Protein AF-A0A822X972-F1 (afdb_monomer_lite)

Sequence (407 aa):
MVTRQKNTQTDGKYDLLGDPLVDADGEDYEYNLYQTAMRNYKESPSAGFELLRFGRVINTEHKTLVPAEAPLWMTVSYPGGKGVVNLADPGIKKFSDADFPHWTGWQLVDDDSDSDSQCNSAAIKKLQEDGEFDNQCGKLICHFPFEWEKSTIDTRFSWLKTGSEEHDPMTEADYAKFKAHAEALCFDSGAFSSGRLWHFEPKAFTEHFRNCGWLSFCQMKQIVPSHALRQSGRDRFAWGAINTNLGTSGSILSSQISNLNPSMRKYCINTPFRISCFLDNAIQETGWLSTLHEGNGSNLWYALWYEHGFVQLTNPENYPNYFKYIGKVVQDPLKQNLVDAYTLIAAQPPANRSNATLQDRHFPMLPTEFIELRNEVSDSQGTLAADSAGFYWGKIRWLNMLMRSMF

Secondary structure (DSSP, 8-state):
---EEE-SSSTT-EEE-SSPP--TTGGGHHHHHHHHHHHH-TT-HHHHHHHHHHSS-S-TTT---SSTT---EEEEEETTEEEEEETT-TTS----TTS--GGGT-EEE-----SS-----HHHHHHHHTT-HHHHGGGEEEEEE-TT-GGGHHHHHGGGGT--SSSPPPPHHHHHHHHHHHHHH----TTS--SEEEEE-HHHHHHHHHTT-PPPHHHHHHHS-SEEEEEEETTEEEEEEPP--TTSTT-HHHHHHHHHHHHHHHTT--SHHHHHHHHHHHHHHTTTTT-SB-TTGGGSTTTTS--BTTTTB-HHHHHHHHHHHTT----HHHHHHHHHHHHHHHTS-GGG--STTTSGGG-TTS-HHHHHHHHHTT-TT-SHHHHHHHHHHHHHTTHHHHHHH--

Radius of gyration: 28.89 Å; chains: 1; bounding box: 74×44×82 Å

Structure (mmCIF, N/CA/C/O backbone):
data_AF-A0A822X972-F1
#
_entry.id   AF-A0A822X972-F1
#
loop_
_atom_site.group_PDB
_atom_site.id
_atom_site.type_symbol
_atom_site.label_atom_id
_atom_site.label_alt_id
_atom_site.label_comp_id
_atom_site.label_asym_id
_atom_site.label_entity_id
_atom_site.label_seq_id
_atom_site.pdbx_PDB_ins_code
_atom_site.Cartn_x
_atom_site.Cartn_y
_atom_site.Cartn_z
_atom_site.occupancy
_atom_site.B_iso_or_equiv
_atom_site.auth_seq_id
_atom_site.auth_comp_id
_atom_site.auth_asym_id
_atom_site.auth_atom_id
_atom_site.pdbx_PDB_model_num
ATOM 1 N N . MET A 1 1 ? 14.808 5.721 11.877 1.00 83.69 1 MET A N 1
ATOM 2 C CA . MET A 1 1 ? 14.156 4.609 12.614 1.00 83.69 1 MET A CA 1
ATOM 3 C C . MET A 1 1 ? 14.027 4.952 14.098 1.00 83.69 1 MET A C 1
ATOM 5 O O . MET A 1 1 ? 14.942 5.551 14.642 1.00 83.69 1 MET A O 1
ATOM 9 N N . VAL A 1 2 ? 12.937 4.579 14.774 1.00 89.62 2 VAL A N 1
ATOM 10 C CA . VAL A 1 2 ? 12.795 4.724 16.241 1.00 89.62 2 VAL A CA 1
ATOM 11 C C . VAL A 1 2 ? 12.671 3.355 16.898 1.00 89.62 2 VAL A C 1
ATOM 13 O O . VAL A 1 2 ? 12.149 2.431 16.280 1.00 89.62 2 VAL A O 1
ATOM 16 N N . THR A 1 3 ? 13.129 3.224 18.144 1.00 91.12 3 THR A N 1
ATOM 17 C CA . THR A 1 3 ? 12.942 1.998 18.938 1.00 91.12 3 THR A CA 1
ATOM 18 C C . THR A 1 3 ? 12.050 2.298 20.135 1.00 91.12 3 THR A C 1
ATOM 20 O O . THR A 1 3 ? 12.117 3.393 20.692 1.00 91.12 3 THR A O 1
ATOM 23 N N . ARG A 1 4 ? 11.203 1.339 20.520 1.00 91.94 4 ARG A N 1
ATOM 24 C CA . ARG A 1 4 ? 10.349 1.435 21.706 1.00 91.94 4 ARG A CA 1
ATOM 25 C C . ARG A 1 4 ? 10.541 0.231 22.615 1.00 91.94 4 ARG A C 1
ATOM 27 O O . ARG A 1 4 ? 10.788 -0.869 22.125 1.00 91.94 4 ARG A O 1
ATOM 34 N N . GLN A 1 5 ? 10.367 0.428 23.915 1.00 91.12 5 GLN A N 1
ATOM 35 C CA . GLN A 1 5 ? 10.350 -0.647 24.906 1.00 91.12 5 GLN A CA 1
ATOM 36 C C . GLN A 1 5 ? 9.085 -0.575 25.748 1.00 91.12 5 GLN A C 1
ATOM 38 O O . GLN A 1 5 ? 8.601 0.510 26.059 1.00 91.12 5 GLN A O 1
ATOM 43 N N . LYS A 1 6 ? 8.568 -1.746 26.133 1.00 91.31 6 LYS A N 1
ATOM 44 C CA . LYS A 1 6 ? 7.478 -1.849 27.101 1.00 91.31 6 LYS A CA 1
ATOM 45 C C . LYS A 1 6 ? 7.879 -1.166 28.416 1.00 91.31 6 LYS A C 1
ATOM 47 O O . LYS A 1 6 ? 8.924 -1.485 28.984 1.00 91.31 6 LYS A O 1
ATOM 52 N N . ASN A 1 7 ? 7.043 -0.251 28.887 1.00 89.25 7 ASN A N 1
ATOM 53 C CA . ASN A 1 7 ? 7.216 0.422 30.165 1.00 89.25 7 ASN A CA 1
ATOM 54 C C . ASN A 1 7 ? 7.043 -0.592 31.313 1.00 89.25 7 ASN A C 1
ATOM 56 O O . ASN A 1 7 ? 6.183 -1.472 31.262 1.00 89.25 7 ASN A O 1
ATOM 60 N N . THR A 1 8 ? 7.885 -0.499 32.341 1.00 87.81 8 THR A N 1
ATOM 61 C CA . THR A 1 8 ? 7.890 -1.445 33.470 1.00 87.81 8 THR A CA 1
ATOM 62 C C . THR A 1 8 ? 6.904 -1.088 34.583 1.00 87.81 8 THR A C 1
ATOM 64 O O . THR A 1 8 ? 6.644 -1.922 35.444 1.00 87.81 8 THR A O 1
ATOM 67 N N . GLN A 1 9 ? 6.370 0.133 34.582 1.00 85.94 9 GLN A N 1
ATOM 68 C CA . GLN A 1 9 ? 5.478 0.680 35.609 1.00 85.94 9 GLN A CA 1
ATOM 69 C C . GLN A 1 9 ? 4.025 0.785 35.127 1.00 85.94 9 GLN A C 1
ATOM 71 O O . GLN A 1 9 ? 3.101 0.639 35.921 1.00 85.94 9 GLN A O 1
ATOM 76 N N . THR A 1 10 ? 3.818 1.026 33.833 1.00 79.69 10 THR A N 1
ATOM 77 C CA . THR A 1 10 ? 2.504 1.228 33.218 1.00 79.69 10 THR A CA 1
ATOM 78 C C . THR A 1 10 ? 2.290 0.186 32.130 1.00 79.69 10 THR A C 1
ATOM 80 O O . THR A 1 10 ? 2.952 0.216 31.090 1.00 79.69 10 THR A O 1
ATOM 83 N N . ASP A 1 11 ? 1.365 -0.745 32.362 1.00 78.31 11 ASP A N 1
ATOM 84 C CA . ASP A 1 11 ? 1.035 -1.763 31.366 1.00 78.31 11 ASP A CA 1
ATOM 85 C C . ASP A 1 11 ? 0.421 -1.132 30.105 1.00 78.31 11 ASP A C 1
ATOM 87 O O . ASP A 1 11 ? -0.217 -0.083 30.159 1.00 78.31 11 ASP A O 1
ATOM 91 N N . GLY A 1 12 ? 0.682 -1.731 28.944 1.00 77.19 12 GLY A N 1
ATOM 92 C CA . GLY A 1 12 ? 0.250 -1.193 27.648 1.00 77.19 12 GLY A CA 1
ATOM 93 C C . GLY A 1 12 ? 1.004 0.054 27.155 1.00 77.19 12 GLY A C 1
ATOM 94 O O . GLY A 1 12 ? 0.810 0.449 26.005 1.00 77.19 12 GLY A O 1
ATOM 95 N N . LYS A 1 13 ? 1.904 0.651 27.952 1.00 83.56 13 LYS A N 1
ATOM 96 C CA . LYS A 1 13 ? 2.723 1.804 27.540 1.00 83.56 13 LYS A CA 1
ATOM 97 C C . LYS A 1 13 ? 4.067 1.371 26.948 1.00 83.56 13 LYS A C 1
ATOM 99 O O . LYS A 1 13 ? 4.720 0.460 27.454 1.00 83.56 13 LYS A O 1
ATOM 104 N N . TYR A 1 14 ? 4.492 2.052 25.880 1.00 91.31 14 TYR A N 1
ATOM 105 C CA . TYR A 1 14 ? 5.741 1.775 25.165 1.00 91.31 14 TYR A CA 1
ATOM 106 C C . TYR A 1 14 ? 6.542 3.059 24.920 1.00 91.31 14 TYR A C 1
ATOM 108 O O . TYR A 1 14 ? 6.192 3.871 24.054 1.00 91.31 14 TYR A O 1
ATOM 116 N N . ASP A 1 15 ? 7.634 3.222 25.666 1.00 90.62 15 ASP A N 1
ATOM 117 C CA . ASP A 1 15 ? 8.465 4.429 25.661 1.00 90.62 15 ASP A CA 1
ATOM 118 C C . ASP A 1 15 ? 9.497 4.405 24.535 1.00 90.62 15 ASP A C 1
ATOM 120 O O . ASP A 1 15 ? 10.006 3.344 24.167 1.00 90.62 15 ASP A O 1
ATOM 124 N N . LEU A 1 16 ? 9.816 5.583 23.992 1.00 91.94 16 LEU A N 1
ATOM 125 C CA . LEU A 1 16 ? 10.899 5.747 23.021 1.00 91.94 16 LEU A CA 1
ATOM 126 C C . LEU A 1 16 ? 12.257 5.506 23.690 1.00 91.94 16 LEU A C 1
ATOM 128 O O . LEU A 1 16 ? 12.527 6.016 24.775 1.00 91.94 16 LEU A O 1
ATOM 132 N N . LEU A 1 17 ? 13.119 4.750 23.012 1.00 91.12 17 LEU A N 1
ATOM 133 C CA . LEU A 1 17 ? 14.476 4.462 23.461 1.00 91.12 17 LEU A CA 1
ATOM 134 C C . LEU A 1 17 ? 15.506 5.266 22.671 1.00 91.12 17 LEU A C 1
ATOM 136 O O . LEU A 1 17 ? 15.808 4.947 21.517 1.00 91.12 17 LEU A O 1
ATOM 140 N N . GLY A 1 18 ? 16.093 6.255 23.347 1.00 88.19 18 GLY A N 1
ATOM 141 C CA . GLY A 1 18 ? 17.101 7.143 22.777 1.00 88.19 18 GLY A CA 1
ATOM 142 C C . GLY A 1 18 ? 16.570 7.994 21.624 1.00 88.19 18 GLY A C 1
ATOM 143 O O . GLY A 1 18 ? 15.371 8.032 21.343 1.00 88.19 18 GLY A O 1
ATOM 144 N N . ASP A 1 19 ? 17.491 8.674 20.948 1.00 89.56 19 ASP A N 1
ATOM 145 C CA . ASP A 1 19 ? 17.160 9.479 19.777 1.00 89.56 19 ASP A CA 1
ATOM 146 C C . ASP A 1 19 ? 16.844 8.598 18.556 1.00 89.56 19 ASP A C 1
ATOM 148 O O . ASP A 1 19 ? 17.372 7.480 18.439 1.00 89.56 19 ASP A O 1
ATOM 152 N N . PRO A 1 20 ? 16.027 9.095 17.606 1.00 90.31 20 PRO A N 1
ATOM 153 C CA . PRO A 1 20 ? 15.834 8.445 16.320 1.00 90.31 20 PRO A CA 1
ATOM 154 C C . PRO A 1 20 ? 17.173 8.110 15.654 1.00 90.31 20 PRO A C 1
ATOM 156 O O . PRO A 1 20 ? 18.059 8.951 15.510 1.00 90.31 20 PRO A O 1
ATOM 159 N N . LEU A 1 21 ? 17.313 6.859 15.226 1.00 88.06 21 LEU A N 1
ATOM 160 C CA . LEU A 1 21 ? 18.473 6.390 14.486 1.00 88.06 21 LEU A CA 1
ATOM 161 C C . LEU A 1 21 ? 18.377 6.860 13.037 1.00 88.06 21 LEU A C 1
ATOM 163 O O . LEU A 1 21 ? 17.338 6.688 12.389 1.00 88.06 21 LEU A O 1
ATOM 167 N N . VAL A 1 22 ? 19.473 7.432 12.553 1.00 85.19 22 VAL A N 1
ATOM 168 C CA . VAL A 1 22 ? 19.658 7.892 11.178 1.00 85.19 22 VAL A CA 1
ATOM 169 C C . VAL A 1 22 ? 20.679 6.968 10.523 1.00 85.19 22 VAL A C 1
ATOM 171 O O . VAL A 1 22 ? 21.702 6.654 11.138 1.00 85.19 22 VAL A O 1
ATOM 174 N N . ASP A 1 23 ? 20.380 6.501 9.313 1.00 82.12 23 ASP A N 1
ATOM 175 C CA . ASP A 1 23 ? 21.304 5.677 8.536 1.00 82.12 23 ASP A CA 1
ATOM 176 C C . ASP A 1 23 ? 22.586 6.456 8.204 1.00 82.12 23 ASP A C 1
ATOM 178 O O . ASP A 1 23 ? 22.608 7.687 8.211 1.00 82.12 23 ASP A O 1
ATOM 182 N N . ALA A 1 24 ? 23.685 5.745 7.938 1.00 81.06 24 ALA A N 1
ATOM 183 C CA . ALA A 1 24 ? 24.995 6.372 7.724 1.00 81.06 24 ALA A CA 1
ATOM 184 C C . ALA A 1 24 ? 25.016 7.342 6.526 1.00 81.06 24 ALA A C 1
ATOM 186 O O . ALA A 1 24 ? 25.808 8.281 6.501 1.00 81.06 24 ALA A O 1
ATOM 187 N N . ASP A 1 25 ? 24.150 7.108 5.545 1.00 78.81 25 ASP A N 1
ATOM 188 C CA . ASP A 1 25 ? 23.918 7.944 4.371 1.00 78.81 25 ASP A CA 1
ATOM 189 C C . ASP A 1 25 ? 22.716 8.898 4.520 1.00 78.81 25 ASP A C 1
ATOM 191 O O . ASP A 1 25 ? 22.381 9.614 3.580 1.00 78.81 25 ASP A O 1
ATOM 195 N N . GLY A 1 26 ? 22.102 8.979 5.703 1.00 83.25 26 GLY A N 1
ATOM 196 C CA . GLY A 1 26 ? 21.109 9.994 6.050 1.00 83.25 26 GLY A CA 1
ATOM 197 C C . GLY A 1 26 ? 19.923 10.055 5.089 1.00 83.25 26 GLY A C 1
ATOM 198 O O . GLY A 1 26 ? 19.265 9.052 4.822 1.00 83.25 26 GLY A O 1
ATOM 199 N N . GLU A 1 27 ? 19.637 11.251 4.569 1.00 78.88 27 GLU A N 1
ATOM 200 C CA . GLU A 1 27 ? 18.537 11.483 3.619 1.00 78.88 27 GLU A CA 1
ATOM 201 C C . GLU A 1 27 ? 18.733 10.756 2.275 1.00 78.88 27 GLU A C 1
ATOM 203 O O . GLU A 1 27 ? 17.762 10.533 1.545 1.00 78.88 27 GLU A O 1
ATOM 208 N N . ASP A 1 28 ? 19.963 10.334 1.956 1.00 82.31 28 ASP A N 1
ATOM 209 C CA . ASP A 1 28 ? 20.270 9.607 0.724 1.00 82.31 28 ASP A CA 1
ATOM 210 C C . ASP A 1 28 ? 19.970 8.104 0.807 1.00 82.31 28 ASP A C 1
ATOM 212 O O . ASP A 1 28 ? 19.964 7.447 -0.238 1.00 82.31 28 ASP A O 1
ATOM 216 N N . TYR A 1 29 ? 19.679 7.556 1.995 1.00 83.56 29 TYR A N 1
ATOM 217 C CA . TYR A 1 29 ? 19.417 6.122 2.202 1.00 83.56 29 TYR A CA 1
ATOM 218 C C . TYR A 1 29 ? 18.427 5.553 1.181 1.00 83.56 29 TYR A C 1
ATOM 220 O O . TYR A 1 29 ? 18.720 4.609 0.442 1.00 83.56 29 TYR A O 1
ATOM 228 N N . GLU A 1 30 ? 17.275 6.210 1.058 1.00 82.06 30 GLU A N 1
ATOM 229 C CA . GLU A 1 30 ? 16.194 5.826 0.150 1.00 82.06 30 GLU A CA 1
ATOM 230 C C . GLU A 1 30 ? 16.631 5.815 -1.325 1.00 82.06 30 GLU A C 1
ATOM 232 O O . GLU A 1 30 ? 16.206 4.959 -2.104 1.00 82.06 30 GLU A O 1
ATOM 237 N N . TYR A 1 31 ? 17.524 6.725 -1.719 1.00 82.06 31 TYR A N 1
ATOM 238 C CA . TYR A 1 31 ? 18.079 6.788 -3.075 1.00 82.06 31 TYR A CA 1
ATOM 239 C C . TYR A 1 31 ? 19.244 5.813 -3.294 1.00 82.06 31 TYR A C 1
ATOM 241 O O . TYR A 1 31 ? 19.582 5.491 -4.438 1.00 82.06 31 TYR A O 1
ATOM 249 N N . ASN A 1 32 ? 19.869 5.344 -2.216 1.00 88.44 32 ASN A N 1
ATOM 250 C CA . ASN A 1 32 ? 20.970 4.389 -2.246 1.00 88.44 32 ASN A CA 1
ATOM 251 C C . ASN A 1 32 ? 20.497 2.936 -2.231 1.00 88.44 32 ASN A C 1
ATOM 253 O O . ASN A 1 32 ? 21.254 2.073 -2.678 1.00 88.44 32 ASN A O 1
ATOM 257 N N . LEU A 1 33 ? 19.257 2.655 -1.808 1.00 90.62 33 LEU A N 1
ATOM 258 C CA . LEU A 1 33 ? 18.686 1.302 -1.771 1.00 90.62 33 LEU A CA 1
ATOM 259 C C . LEU A 1 33 ? 18.887 0.531 -3.079 1.00 90.62 33 LEU A C 1
ATOM 261 O O . LEU A 1 33 ? 19.287 -0.629 -3.045 1.00 90.62 33 LEU A O 1
ATOM 265 N N . TYR A 1 34 ? 18.684 1.176 -4.233 1.00 91.69 34 TYR A N 1
ATOM 266 C CA . TYR A 1 34 ? 18.910 0.543 -5.536 1.00 91.69 34 TYR A CA 1
ATOM 267 C C . TYR A 1 34 ? 20.367 0.095 -5.715 1.00 91.69 34 TYR A C 1
ATOM 269 O O . TYR A 1 34 ? 20.631 -1.064 -6.033 1.00 91.69 34 TYR A O 1
ATOM 277 N N . GLN A 1 35 ? 21.324 0.993 -5.474 1.00 91.75 35 GLN A N 1
ATOM 278 C CA . GLN A 1 35 ? 22.749 0.693 -5.640 1.00 91.75 35 GLN A CA 1
ATOM 279 C C . GLN A 1 35 ? 23.226 -0.346 -4.618 1.00 91.75 35 GLN A C 1
ATOM 281 O O . GLN A 1 35 ? 23.963 -1.270 -4.964 1.00 91.75 35 GLN A O 1
ATOM 286 N N . THR A 1 36 ? 22.757 -0.242 -3.374 1.00 92.56 36 THR A N 1
ATOM 287 C CA . THR A 1 36 ? 23.027 -1.217 -2.312 1.00 92.56 36 THR A CA 1
ATOM 288 C C . THR A 1 36 ? 22.480 -2.592 -2.682 1.00 92.56 36 THR A C 1
ATOM 290 O O . THR A 1 36 ? 23.198 -3.583 -2.546 1.00 92.56 36 THR A O 1
ATOM 293 N N . ALA A 1 37 ? 21.261 -2.658 -3.222 1.00 94.44 37 ALA A N 1
ATOM 294 C CA . ALA A 1 37 ? 20.648 -3.902 -3.662 1.00 94.44 37 ALA A CA 1
ATOM 295 C C . ALA A 1 37 ? 21.443 -4.562 -4.801 1.00 94.44 37 ALA A C 1
ATOM 297 O O . ALA A 1 37 ? 21.805 -5.734 -4.708 1.00 94.44 37 ALA A O 1
ATOM 298 N N . MET A 1 38 ? 21.800 -3.789 -5.832 1.00 93.88 38 MET A N 1
ATOM 299 C CA . MET A 1 38 ? 22.611 -4.261 -6.962 1.00 93.88 38 MET A CA 1
ATOM 300 C C . MET A 1 38 ? 24.005 -4.745 -6.535 1.00 93.88 38 MET A C 1
ATOM 302 O O . MET A 1 38 ? 24.534 -5.695 -7.114 1.00 93.88 38 MET A O 1
ATOM 306 N N . ARG A 1 39 ? 24.614 -4.098 -5.533 1.00 94.12 39 ARG A N 1
ATOM 307 C CA . ARG A 1 39 ? 25.944 -4.456 -5.020 1.00 94.12 39 ARG A CA 1
ATOM 308 C C . ARG A 1 39 ? 25.917 -5.722 -4.166 1.00 94.12 39 ARG A C 1
ATOM 310 O O . ARG A 1 39 ? 26.792 -6.574 -4.334 1.00 94.12 39 ARG A O 1
ATOM 317 N N . ASN A 1 40 ? 24.952 -5.814 -3.252 1.00 93.19 40 ASN A N 1
ATOM 318 C CA . ASN A 1 40 ? 24.945 -6.816 -2.186 1.00 93.19 40 ASN A CA 1
ATOM 319 C C . ASN A 1 40 ? 24.134 -8.074 -2.544 1.00 93.19 40 ASN A C 1
ATOM 321 O O . ASN A 1 40 ? 24.451 -9.144 -2.039 1.00 93.19 40 ASN A O 1
ATOM 325 N N . TYR A 1 41 ? 23.145 -7.971 -3.438 1.00 94.44 41 TYR A N 1
ATOM 326 C CA . TYR A 1 41 ? 22.240 -9.065 -3.819 1.00 94.44 41 TYR A CA 1
ATOM 327 C C . TYR A 1 41 ? 22.294 -9.302 -5.329 1.00 94.44 41 TYR A C 1
ATOM 329 O O . TYR A 1 41 ? 21.290 -9.201 -6.025 1.00 94.44 41 TYR A O 1
ATOM 337 N N . LYS A 1 42 ? 23.490 -9.577 -5.859 1.00 91.62 42 LYS A N 1
ATOM 338 C CA . LYS A 1 42 ? 23.767 -9.612 -7.310 1.00 91.62 42 LYS A CA 1
ATOM 339 C C . LYS A 1 42 ? 22.886 -10.586 -8.099 1.00 91.62 42 LYS A C 1
ATOM 341 O O . LYS A 1 42 ? 22.618 -10.330 -9.268 1.00 91.62 42 LYS A O 1
ATOM 346 N N . GLU A 1 43 ? 22.470 -11.678 -7.465 1.00 92.06 43 GLU A N 1
ATOM 347 C CA . GLU A 1 43 ? 21.629 -12.726 -8.060 1.00 92.06 43 GLU A CA 1
ATOM 348 C C . GLU A 1 43 ? 20.129 -12.431 -7.925 1.00 92.06 43 GLU A C 1
ATOM 350 O O . GLU A 1 43 ? 19.324 -12.987 -8.660 1.00 92.06 43 GLU A O 1
ATOM 355 N N . SER A 1 44 ? 19.738 -11.525 -7.026 1.00 94.06 44 SER A N 1
ATOM 356 C CA . SER A 1 44 ? 18.337 -11.158 -6.812 1.00 94.06 44 SER A CA 1
ATOM 357 C C . SER A 1 44 ? 18.164 -9.692 -6.372 1.00 94.06 44 SER A C 1
ATOM 359 O O . SER A 1 44 ? 17.619 -9.444 -5.287 1.00 94.06 44 SER A O 1
ATOM 361 N N . PRO A 1 45 ? 18.607 -8.685 -7.155 1.00 95.25 45 PRO A N 1
ATOM 362 C CA . PRO A 1 45 ? 18.627 -7.303 -6.676 1.00 95.25 45 PRO A CA 1
ATOM 363 C C . PRO A 1 45 ? 17.249 -6.772 -6.276 1.00 95.25 45 PRO A C 1
ATOM 365 O O . PRO A 1 45 ? 17.121 -6.102 -5.258 1.00 95.25 45 PRO A O 1
ATOM 368 N N . SER A 1 46 ? 16.187 -7.107 -7.011 1.00 94.69 46 SER A N 1
ATOM 369 C CA . SER A 1 46 ? 14.828 -6.685 -6.666 1.00 94.69 46 SER A CA 1
ATOM 370 C C . SER A 1 46 ? 14.347 -7.281 -5.344 1.00 94.69 46 SER A C 1
ATOM 372 O O . SER A 1 46 ? 13.617 -6.601 -4.627 1.00 94.69 46 SER A O 1
ATOM 374 N N . ALA A 1 47 ? 14.694 -8.533 -5.035 1.00 94.94 47 ALA A N 1
ATOM 375 C CA . ALA A 1 47 ? 14.338 -9.154 -3.760 1.00 94.94 47 ALA A CA 1
ATOM 376 C C . ALA A 1 47 ? 15.169 -8.548 -2.620 1.00 94.94 47 ALA A C 1
ATOM 378 O O . ALA A 1 47 ? 14.631 -8.222 -1.566 1.00 94.94 47 ALA A O 1
ATOM 379 N N . GLY A 1 48 ? 16.459 -8.298 -2.868 1.00 95.38 48 GLY A N 1
ATOM 380 C CA . GLY A 1 48 ? 17.335 -7.575 -1.947 1.00 95.38 48 GLY A CA 1
ATOM 381 C C . GLY A 1 48 ? 16.848 -6.155 -1.657 1.00 95.38 48 GLY A C 1
ATOM 382 O O . GLY A 1 48 ? 16.911 -5.699 -0.522 1.00 95.38 48 GLY A O 1
ATOM 383 N N . PHE A 1 49 ? 16.292 -5.469 -2.657 1.00 94.69 49 PHE A N 1
ATOM 384 C CA . PHE A 1 49 ? 15.674 -4.155 -2.489 1.00 94.69 49 PHE A CA 1
ATOM 385 C C . PHE A 1 49 ? 14.475 -4.213 -1.528 1.00 94.69 49 PHE A C 1
ATOM 387 O O . PHE A 1 49 ? 14.364 -3.377 -0.634 1.00 94.69 49 PHE A O 1
ATOM 394 N N . GLU A 1 50 ? 13.591 -5.204 -1.687 1.00 94.12 50 GLU A N 1
ATOM 395 C CA . GLU A 1 50 ? 12.461 -5.414 -0.768 1.00 94.12 50 GLU A CA 1
ATOM 396 C C . GLU A 1 50 ? 12.938 -5.777 0.638 1.00 94.12 50 GLU A C 1
ATOM 398 O O . GLU A 1 50 ? 12.437 -5.210 1.606 1.00 94.12 50 GLU A O 1
ATOM 403 N N . LEU A 1 51 ? 13.954 -6.639 0.751 1.00 94.12 51 LEU A N 1
ATOM 404 C CA . LEU A 1 51 ? 14.563 -6.977 2.032 1.00 94.12 51 LEU A CA 1
ATOM 405 C C . LEU A 1 51 ? 15.081 -5.725 2.744 1.00 94.12 51 LEU A C 1
ATOM 407 O O . LEU A 1 51 ? 14.684 -5.484 3.877 1.00 94.12 51 LEU A O 1
ATOM 411 N N . LEU A 1 52 ? 15.912 -4.913 2.084 1.00 92.38 52 LEU A N 1
ATOM 412 C CA . LEU A 1 52 ? 16.468 -3.687 2.667 1.00 92.38 52 LEU A CA 1
ATOM 413 C C . LEU A 1 52 ? 15.369 -2.717 3.121 1.00 92.38 52 LEU A C 1
ATOM 415 O O . LEU A 1 52 ? 15.496 -2.096 4.170 1.00 92.38 52 LEU A O 1
ATOM 419 N N . ARG A 1 53 ? 14.282 -2.607 2.350 1.00 90.81 53 ARG A N 1
ATOM 420 C CA . ARG A 1 53 ? 13.194 -1.661 2.615 1.00 90.81 53 ARG A CA 1
ATOM 421 C C . ARG A 1 53 ? 12.217 -2.124 3.694 1.00 90.81 53 ARG A C 1
ATOM 423 O O . ARG A 1 53 ? 11.775 -1.325 4.512 1.00 90.81 53 ARG A O 1
ATOM 430 N N . PHE A 1 54 ? 11.811 -3.387 3.644 1.00 90.38 54 PHE A N 1
ATOM 431 C CA . PHE A 1 54 ? 10.696 -3.916 4.435 1.00 90.38 54 PHE A CA 1
ATOM 432 C C . PHE A 1 54 ? 11.139 -4.915 5.506 1.00 90.38 54 PHE A C 1
ATOM 434 O O . PHE A 1 54 ? 10.310 -5.426 6.258 1.00 90.38 54 PHE A O 1
ATOM 441 N N . GLY A 1 55 ? 12.424 -5.265 5.544 1.00 91.06 55 GLY A N 1
ATOM 442 C CA . GLY A 1 55 ? 12.930 -6.374 6.347 1.00 91.06 55 GLY A CA 1
ATOM 443 C C . GLY A 1 55 ? 12.499 -7.751 5.844 1.00 91.06 55 GLY A C 1
ATOM 444 O O . GLY A 1 55 ? 12.812 -8.743 6.494 1.00 91.06 55 GLY A O 1
ATOM 445 N N . ARG A 1 56 ? 11.780 -7.838 4.716 1.00 91.44 56 ARG A N 1
ATOM 446 C CA . ARG A 1 56 ? 11.316 -9.084 4.086 1.00 91.44 56 ARG A CA 1
ATOM 447 C C . ARG A 1 56 ? 11.066 -8.895 2.592 1.00 91.44 56 ARG A C 1
ATOM 449 O O . ARG A 1 56 ? 10.778 -7.787 2.150 1.00 91.44 56 ARG A O 1
ATOM 456 N N . VAL A 1 57 ? 11.088 -9.992 1.842 1.00 92.12 57 VAL A N 1
ATOM 457 C CA . VAL A 1 57 ? 10.518 -10.029 0.488 1.00 92.12 57 VAL A CA 1
ATOM 458 C C . VAL A 1 57 ? 8.997 -10.093 0.613 1.00 92.12 57 VAL A C 1
ATOM 460 O O . VAL A 1 57 ? 8.478 -10.918 1.362 1.00 92.12 57 VAL A O 1
ATOM 463 N N . ILE A 1 58 ? 8.291 -9.194 -0.072 1.00 88.44 58 ILE A N 1
ATOM 464 C CA . ILE A 1 58 ? 6.822 -9.131 -0.066 1.00 88.44 58 ILE A CA 1
ATOM 465 C C . ILE A 1 58 ? 6.273 -9.988 -1.209 1.00 88.44 58 ILE A C 1
ATOM 467 O O . ILE A 1 58 ? 5.339 -10.757 -1.011 1.00 88.44 58 ILE A O 1
ATOM 471 N N . ASN A 1 59 ? 6.862 -9.870 -2.402 1.00 82.88 59 ASN A N 1
ATOM 472 C CA . ASN A 1 59 ? 6.410 -10.588 -3.593 1.00 82.88 59 ASN A CA 1
ATOM 473 C C . ASN A 1 59 ? 7.131 -11.940 -3.719 1.00 82.88 59 ASN A C 1
ATOM 475 O O . ASN A 1 59 ? 7.950 -12.142 -4.613 1.00 82.88 59 ASN A O 1
ATOM 479 N N . THR A 1 60 ? 6.867 -12.852 -2.783 1.00 84.75 60 THR A N 1
ATOM 480 C CA . THR A 1 60 ? 7.494 -14.185 -2.756 1.00 84.75 60 THR A CA 1
ATOM 481 C C . THR A 1 60 ? 6.976 -15.125 -3.844 1.00 84.75 60 THR A C 1
ATOM 483 O O . THR A 1 60 ? 7.641 -16.109 -4.150 1.00 84.75 60 THR A O 1
ATOM 486 N N . GLU A 1 61 ? 5.826 -14.821 -4.453 1.00 81.44 61 GLU A N 1
ATOM 487 C CA . GLU A 1 61 ? 5.270 -15.581 -5.580 1.00 81.44 61 GLU A CA 1
ATOM 488 C C . GLU A 1 61 ? 6.135 -15.445 -6.841 1.00 81.44 61 GLU A C 1
ATOM 490 O O . GLU A 1 61 ? 6.358 -16.423 -7.552 1.00 81.44 61 GLU A O 1
ATOM 495 N N . HIS A 1 62 ? 6.672 -14.247 -7.095 1.00 78.88 62 HIS A N 1
ATOM 496 C CA . HIS A 1 62 ? 7.431 -13.956 -8.315 1.00 78.88 62 HIS A CA 1
ATOM 497 C C . HIS A 1 62 ? 8.916 -13.659 -8.072 1.00 78.88 62 HIS A C 1
ATOM 499 O O . HIS A 1 62 ? 9.663 -13.449 -9.030 1.00 78.88 62 HIS A O 1
ATOM 505 N N . LYS A 1 63 ? 9.368 -13.600 -6.811 1.00 84.25 63 LYS A N 1
ATOM 506 C CA . LYS A 1 63 ? 10.749 -13.232 -6.463 1.00 84.25 63 LYS A CA 1
ATOM 507 C C . LYS A 1 63 ? 11.335 -14.182 -5.434 1.00 84.25 63 LYS A C 1
ATOM 509 O O . LYS A 1 63 ? 10.748 -14.448 -4.389 1.00 84.25 63 LYS A O 1
ATOM 514 N N . THR A 1 64 ? 12.565 -14.604 -5.693 1.00 90.06 64 THR A N 1
ATOM 515 C CA . THR A 1 64 ? 13.360 -15.414 -4.771 1.00 90.06 64 THR A CA 1
ATOM 516 C C . THR A 1 64 ? 14.591 -14.625 -4.351 1.00 90.06 64 THR A C 1
ATOM 518 O O . THR A 1 64 ? 15.320 -14.105 -5.193 1.00 90.06 64 THR A O 1
ATOM 521 N N . LEU A 1 65 ? 14.804 -14.504 -3.042 1.00 93.19 65 LEU A N 1
ATOM 522 C CA . LEU A 1 65 ? 16.004 -13.895 -2.479 1.00 93.19 65 LEU A CA 1
ATOM 523 C C . LEU A 1 65 ? 17.170 -14.882 -2.549 1.00 93.19 65 LEU A C 1
ATOM 525 O O . LEU A 1 65 ? 17.013 -16.052 -2.202 1.00 93.19 65 LEU A O 1
ATOM 529 N N . VAL A 1 66 ? 18.341 -14.403 -2.960 1.00 92.50 66 VAL A N 1
ATOM 530 C CA . VAL A 1 66 ? 19.562 -15.203 -3.043 1.00 92.50 66 VAL A CA 1
ATOM 531 C C . VAL A 1 66 ? 20.710 -14.484 -2.314 1.00 92.50 66 VAL A C 1
ATOM 533 O O . VAL A 1 66 ? 21.053 -13.357 -2.689 1.00 92.50 66 VAL A O 1
ATOM 536 N N . PRO A 1 67 ? 21.319 -15.110 -1.282 1.00 91.50 67 PRO A N 1
ATOM 537 C CA . PRO A 1 67 ? 20.893 -16.363 -0.645 1.00 91.50 67 PRO A CA 1
ATOM 538 C C . PRO A 1 67 ? 19.553 -16.197 0.095 1.00 91.50 67 PRO A C 1
ATOM 540 O O . PRO A 1 67 ? 19.245 -15.107 0.568 1.00 91.50 67 PRO A O 1
ATOM 543 N N . ALA A 1 68 ? 18.778 -17.278 0.232 1.00 90.25 68 ALA A N 1
ATOM 544 C CA . ALA A 1 68 ? 17.449 -17.237 0.861 1.00 90.25 68 ALA A CA 1
ATOM 545 C C . ALA A 1 68 ? 17.475 -16.684 2.299 1.00 90.25 68 ALA A C 1
ATOM 547 O O . ALA A 1 68 ? 16.580 -15.948 2.697 1.00 90.25 68 ALA A O 1
ATOM 548 N N . GLU A 1 69 ? 18.555 -16.965 3.031 1.00 89.19 69 GLU A N 1
ATOM 549 C CA . GLU A 1 69 ? 18.767 -16.547 4.422 1.00 89.19 69 GLU A CA 1
ATOM 550 C C . GLU A 1 69 ? 19.609 -15.266 4.541 1.00 89.19 69 GLU A C 1
ATOM 552 O O . GLU A 1 69 ? 20.334 -15.075 5.521 1.00 89.19 69 GLU A O 1
ATOM 557 N N . ALA A 1 70 ? 19.605 -14.400 3.520 1.00 93.19 70 ALA A N 1
ATOM 558 C CA . ALA A 1 70 ? 20.414 -13.188 3.573 1.00 93.19 70 ALA A CA 1
ATOM 559 C C . ALA A 1 70 ? 19.991 -12.306 4.769 1.00 93.19 70 ALA A C 1
ATOM 561 O O . ALA A 1 70 ? 18.819 -11.931 4.875 1.00 93.19 70 ALA A O 1
ATOM 562 N N . PRO A 1 71 ? 20.925 -11.941 5.667 1.00 93.31 71 PRO A N 1
ATOM 563 C CA . PRO A 1 71 ? 20.587 -11.166 6.848 1.00 93.31 71 PRO A CA 1
ATOM 564 C C . PRO A 1 71 ? 20.353 -9.692 6.500 1.00 93.31 71 PRO A C 1
ATOM 566 O O . PRO A 1 71 ? 20.929 -9.154 5.550 1.00 93.31 71 PRO A O 1
ATOM 569 N N . LEU A 1 72 ? 19.571 -9.016 7.340 1.00 92.31 72 LEU A N 1
ATOM 570 C CA . LEU A 1 72 ? 19.440 -7.562 7.361 1.00 92.31 72 LEU A CA 1
ATOM 571 C C . LEU A 1 72 ? 19.876 -7.035 8.727 1.00 92.31 72 LEU A C 1
ATOM 573 O O . LEU A 1 72 ? 19.072 -6.920 9.649 1.00 92.31 72 LEU A O 1
ATOM 577 N N . TRP A 1 73 ? 21.161 -6.727 8.857 1.00 91.88 73 TRP A N 1
ATOM 578 C CA . TRP A 1 73 ? 21.727 -6.179 10.085 1.00 91.88 73 TRP A CA 1
ATOM 579 C C . TRP A 1 73 ? 21.417 -4.688 10.211 1.00 91.88 73 TRP A C 1
ATOM 581 O O . TRP A 1 73 ? 21.939 -3.886 9.440 1.00 91.88 73 TRP A O 1
ATOM 591 N N . MET A 1 74 ? 20.604 -4.323 11.203 1.00 89.31 74 MET A N 1
ATOM 592 C CA . MET A 1 74 ? 20.264 -2.933 11.511 1.00 89.31 74 MET A CA 1
ATOM 593 C C . MET A 1 74 ? 20.653 -2.584 12.940 1.00 89.31 74 MET A C 1
ATOM 595 O O . MET A 1 74 ? 20.456 -3.370 13.870 1.00 89.31 74 MET A O 1
ATOM 599 N N . THR A 1 75 ? 21.187 -1.380 13.119 1.00 91.38 75 THR A N 1
ATOM 600 C CA . THR A 1 75 ? 21.458 -0.829 14.448 1.00 91.38 75 THR A CA 1
ATOM 601 C C . THR A 1 75 ? 20.142 -0.469 15.121 1.00 91.38 75 THR A C 1
ATOM 603 O O . THR A 1 75 ? 19.350 0.248 14.528 1.00 91.38 75 THR A O 1
ATOM 606 N N . VAL A 1 76 ? 19.925 -0.899 16.361 1.00 91.94 76 VAL A N 1
ATOM 607 C CA . VAL A 1 76 ? 18.760 -0.568 17.194 1.00 91.94 76 VAL A CA 1
ATOM 608 C C . VAL A 1 76 ? 19.209 0.013 18.535 1.00 91.94 76 VAL A C 1
ATOM 610 O O . VAL A 1 76 ? 20.310 -0.279 19.013 1.00 91.94 76 VAL A O 1
ATOM 613 N N . SER A 1 77 ? 18.354 0.824 19.156 1.00 92.81 77 SER A N 1
ATOM 614 C CA . SER A 1 77 ? 18.584 1.335 20.512 1.00 92.81 77 SER A CA 1
ATOM 615 C C . SER A 1 77 ? 18.035 0.347 21.541 1.00 92.81 77 SER A C 1
ATOM 617 O O . SER A 1 77 ? 16.952 -0.204 21.366 1.00 92.81 77 SER A O 1
ATOM 619 N N . TYR A 1 78 ? 18.752 0.141 22.640 1.00 90.75 78 TYR A N 1
ATOM 620 C CA . TYR A 1 78 ? 18.291 -0.636 23.795 1.00 90.75 78 TYR A CA 1
ATOM 621 C C . TYR A 1 78 ? 18.718 0.079 25.090 1.00 90.75 78 TYR A C 1
ATOM 623 O O . TYR A 1 78 ? 19.559 0.976 25.029 1.00 90.75 78 TYR A O 1
ATOM 631 N N . PRO A 1 79 ? 18.196 -0.283 26.277 1.00 88.38 79 PRO A N 1
ATOM 632 C CA . PRO A 1 79 ? 18.490 0.451 27.518 1.00 88.38 79 PRO A CA 1
ATOM 633 C C . PRO A 1 79 ? 19.979 0.605 27.866 1.00 88.38 79 PRO A C 1
ATOM 635 O O . PRO A 1 79 ? 20.347 1.538 28.568 1.00 88.38 79 PRO A O 1
ATOM 638 N N . GLY A 1 80 ? 20.840 -0.289 27.372 1.00 89.12 80 GLY A N 1
ATOM 639 C CA . GLY A 1 80 ? 22.289 -0.238 27.575 1.00 89.12 80 GLY A CA 1
ATOM 640 C C . GLY A 1 80 ? 23.087 0.410 26.436 1.00 89.12 80 GLY A C 1
ATOM 641 O O . GLY A 1 80 ? 24.310 0.304 26.454 1.00 89.12 80 GLY A O 1
ATOM 642 N N . GLY A 1 81 ? 22.441 1.036 25.442 1.00 90.88 81 GLY A N 1
ATOM 643 C CA . GLY A 1 81 ? 23.110 1.728 24.335 1.00 90.88 81 GLY A CA 1
ATOM 644 C C . GLY A 1 81 ? 22.550 1.368 22.957 1.00 90.88 81 GLY A C 1
ATOM 645 O O . GLY A 1 81 ? 21.345 1.433 22.719 1.00 90.88 81 GLY A O 1
ATOM 646 N N . LYS A 1 82 ? 23.439 1.027 22.019 1.00 93.56 82 LYS A N 1
ATOM 647 C CA . LYS A 1 82 ? 23.089 0.643 20.643 1.00 93.56 82 LYS A CA 1
ATOM 648 C C . LYS A 1 82 ? 23.680 -0.722 20.317 1.00 93.56 82 LYS A C 1
ATOM 650 O O . LYS A 1 82 ? 24.823 -0.998 20.673 1.00 93.56 82 LYS A O 1
ATOM 655 N N . GLY A 1 83 ? 22.897 -1.570 19.665 1.00 92.44 83 GLY A N 1
ATOM 656 C CA . GLY A 1 83 ? 23.294 -2.914 19.242 1.00 92.44 83 GLY A CA 1
ATOM 657 C C . GLY A 1 83 ? 22.843 -3.175 17.812 1.00 92.44 83 GLY A C 1
ATOM 658 O O . GLY A 1 83 ? 22.135 -2.354 17.238 1.00 92.44 83 GLY A O 1
ATOM 659 N N . VAL A 1 84 ? 23.242 -4.303 17.231 1.00 93.06 84 VAL A N 1
ATOM 660 C CA . VAL A 1 84 ? 22.864 -4.671 15.859 1.00 93.06 84 VAL A CA 1
ATOM 661 C C . VAL A 1 84 ? 21.987 -5.917 15.900 1.00 93.06 84 VAL A C 1
ATOM 663 O O . VAL A 1 84 ? 22.326 -6.886 16.577 1.00 93.06 84 VAL A O 1
ATOM 666 N N . VAL A 1 85 ? 20.858 -5.891 15.193 1.00 92.38 85 VAL A N 1
ATOM 667 C CA . VAL A 1 85 ? 19.889 -6.994 15.118 1.00 92.38 85 VAL A CA 1
ATOM 668 C C . VAL A 1 85 ? 19.679 -7.382 13.662 1.00 92.38 85 VAL A C 1
ATOM 670 O O . VAL A 1 85 ? 19.595 -6.516 12.792 1.00 92.38 85 VAL A O 1
ATOM 673 N N . ASN A 1 86 ? 19.577 -8.684 13.396 1.00 94.25 86 ASN A N 1
ATOM 674 C CA . ASN A 1 86 ? 19.138 -9.182 12.101 1.00 94.25 86 ASN A CA 1
ATOM 675 C C . ASN A 1 86 ? 17.610 -9.058 12.003 1.00 94.25 86 ASN A C 1
ATOM 677 O O . ASN A 1 86 ? 16.883 -9.895 12.531 1.00 94.25 86 ASN A O 1
ATOM 681 N N . LEU A 1 87 ? 17.108 -8.029 11.321 1.00 91.44 87 LEU A N 1
ATOM 682 C CA . LEU A 1 87 ? 15.667 -7.849 11.122 1.00 91.44 87 LEU A CA 1
ATOM 683 C C . LEU A 1 87 ? 15.061 -8.900 10.182 1.00 91.44 87 LEU A C 1
ATOM 685 O O . LEU A 1 87 ? 13.854 -9.137 10.242 1.00 91.44 87 LEU A O 1
ATOM 689 N N . ALA A 1 88 ? 15.877 -9.546 9.344 1.00 92.00 88 ALA A N 1
ATOM 690 C CA . ALA A 1 88 ? 15.431 -10.615 8.452 1.00 92.00 88 ALA A CA 1
ATOM 691 C C . ALA A 1 88 ? 15.142 -11.930 9.194 1.00 92.00 88 ALA A C 1
ATOM 693 O O . ALA A 1 88 ? 14.524 -12.820 8.618 1.00 92.00 88 ALA A O 1
ATOM 694 N N . ASP A 1 89 ? 15.542 -12.047 10.465 1.00 91.88 89 ASP A N 1
ATOM 695 C CA . ASP A 1 89 ? 15.337 -13.253 11.266 1.00 91.88 89 ASP A CA 1
ATOM 696 C C . ASP A 1 89 ? 13.838 -13.652 11.312 1.00 91.88 89 ASP A C 1
ATOM 698 O O . ASP A 1 89 ? 12.977 -12.781 11.531 1.00 91.88 89 ASP A O 1
ATOM 702 N N . PRO A 1 90 ? 13.492 -14.939 11.091 1.00 87.88 90 PRO A N 1
ATOM 703 C CA . PRO A 1 90 ? 12.105 -15.414 11.097 1.00 87.88 90 PRO A CA 1
ATOM 704 C C . PRO A 1 90 ? 11.369 -15.211 12.429 1.00 87.88 90 PRO A C 1
ATOM 706 O O . PRO A 1 90 ? 10.144 -15.088 12.440 1.00 87.88 90 PRO A O 1
ATOM 709 N N . GLY A 1 91 ? 12.093 -15.142 13.550 1.00 91.94 91 GLY A N 1
ATOM 710 C CA . GLY A 1 91 ? 11.538 -14.852 14.872 1.00 91.94 91 GLY A CA 1
ATOM 711 C C . GLY A 1 91 ? 11.084 -13.399 15.044 1.00 91.94 91 GLY A C 1
ATOM 712 O O . GLY A 1 91 ? 10.318 -13.094 15.962 1.00 91.94 91 GLY A O 1
ATOM 713 N N . ILE A 1 92 ? 11.506 -12.491 14.156 1.00 91.56 92 ILE A N 1
ATOM 714 C CA . ILE A 1 92 ? 11.095 -11.085 14.179 1.00 91.56 92 ILE A CA 1
ATOM 715 C C . ILE A 1 92 ? 9.754 -10.922 13.468 1.00 91.56 92 ILE A C 1
ATOM 717 O O . ILE A 1 92 ? 9.654 -11.038 12.241 1.00 91.56 92 ILE A O 1
ATOM 721 N N . LYS A 1 93 ? 8.728 -10.563 14.247 1.00 92.06 93 LYS A N 1
ATOM 722 C CA . LYS A 1 93 ? 7.406 -10.187 13.734 1.00 92.06 93 LYS A CA 1
ATOM 723 C C . LYS A 1 93 ? 7.485 -8.856 12.985 1.00 92.06 93 LYS A C 1
ATOM 725 O O . LYS A 1 93 ? 8.012 -7.874 13.503 1.00 92.06 93 LYS A O 1
ATOM 730 N N . LYS A 1 94 ? 6.941 -8.832 11.769 1.00 90.19 94 LYS A N 1
ATOM 731 C CA . LYS A 1 94 ? 6.980 -7.689 10.850 1.00 90.19 94 LYS A CA 1
ATOM 732 C C . LYS A 1 94 ? 5.557 -7.246 10.550 1.00 90.19 94 LYS A C 1
ATOM 734 O O . LYS A 1 94 ? 4.754 -8.049 10.076 1.00 90.19 94 LYS A O 1
ATOM 739 N N . PHE A 1 95 ? 5.290 -5.977 10.812 1.00 90.62 95 PHE A N 1
ATOM 740 C CA . PHE A 1 95 ? 3.982 -5.347 10.689 1.00 90.62 95 PHE A CA 1
ATOM 741 C C . PHE A 1 95 ? 4.013 -4.337 9.541 1.00 90.62 95 PHE A C 1
ATOM 743 O O . PHE A 1 95 ? 5.081 -3.901 9.105 1.00 90.62 95 PHE A O 1
ATOM 750 N N . SER A 1 96 ? 2.843 -4.006 9.031 1.00 88.19 96 SER A N 1
ATOM 751 C CA . SER A 1 96 ? 2.588 -3.090 7.931 1.00 88.19 96 SER A CA 1
ATOM 752 C C . SER A 1 96 ? 1.698 -1.939 8.393 1.00 88.19 96 SER A C 1
ATOM 754 O O . SER A 1 96 ? 1.175 -1.947 9.505 1.00 88.19 96 SER A O 1
ATOM 756 N N . ASP A 1 97 ? 1.477 -0.973 7.505 1.00 86.00 97 ASP A N 1
ATOM 757 C CA . ASP A 1 97 ? 0.569 0.155 7.748 1.00 86.00 97 ASP A CA 1
ATOM 758 C C . ASP A 1 97 ? -0.921 -0.263 7.805 1.00 86.00 97 ASP A C 1
ATOM 760 O O . ASP A 1 97 ? -1.782 0.593 7.980 1.00 86.00 97 ASP A O 1
ATOM 764 N N . ALA A 1 98 ? -1.225 -1.556 7.625 1.00 88.25 98 ALA A N 1
ATOM 765 C CA . ALA A 1 98 ? -2.558 -2.143 7.771 1.00 88.25 98 ALA A CA 1
ATOM 766 C C . ALA A 1 98 ? -2.726 -2.940 9.082 1.00 88.25 98 ALA A C 1
ATOM 768 O O . ALA A 1 98 ? -3.778 -3.538 9.309 1.00 88.25 98 ALA A O 1
ATOM 769 N N . ASP A 1 99 ? -1.690 -2.986 9.924 1.00 92.25 99 ASP A N 1
ATOM 770 C CA . ASP A 1 99 ? -1.713 -3.666 11.217 1.00 92.25 99 ASP A CA 1
ATOM 771 C C . ASP A 1 99 ? -1.945 -2.678 12.366 1.00 92.25 99 ASP A C 1
ATOM 773 O O . ASP A 1 99 ? -1.529 -1.524 12.307 1.00 92.25 99 ASP A O 1
ATOM 777 N N . PHE A 1 100 ? -2.498 -3.171 13.477 1.00 93.38 100 PHE A N 1
ATOM 778 C CA . PHE A 1 100 ? -2.825 -2.381 14.670 1.00 93.38 100 PHE A CA 1
ATOM 779 C C . PHE A 1 100 ? -1.898 -2.711 15.850 1.00 93.38 100 PHE A C 1
ATOM 781 O O . PHE A 1 100 ? -2.289 -3.406 16.793 1.00 93.38 100 PHE A O 1
ATOM 788 N N . PRO A 1 101 ? -0.625 -2.289 15.814 1.00 91.69 101 PRO A N 1
ATOM 789 C CA . PRO A 1 101 ? 0.343 -2.705 16.808 1.00 91.69 101 PRO A CA 1
ATOM 790 C C . PRO A 1 101 ? 0.084 -2.082 18.179 1.00 91.69 101 PRO A C 1
ATOM 792 O O . PRO A 1 101 ? -0.035 -0.867 18.342 1.00 91.69 101 PRO A O 1
ATOM 795 N N . HIS A 1 102 ? 0.105 -2.925 19.206 1.00 90.50 102 HIS A N 1
ATOM 796 C CA . HIS A 1 102 ? -0.151 -2.499 20.578 1.00 90.50 102 HIS A CA 1
ATOM 797 C C . HIS A 1 102 ? 0.879 -1.486 21.109 1.00 90.50 102 HIS A C 1
ATOM 799 O O . HIS A 1 102 ? 0.534 -0.590 21.874 1.00 90.50 102 HIS A O 1
ATOM 805 N N . TRP A 1 103 ? 2.130 -1.526 20.632 1.00 90.06 103 TRP A N 1
ATOM 806 C CA . TRP A 1 103 ? 3.151 -0.532 21.002 1.00 90.06 103 TRP A CA 1
ATOM 807 C C . TRP A 1 103 ? 2.946 0.855 20.379 1.00 90.06 103 TRP A C 1
ATOM 809 O O . TRP A 1 103 ? 3.691 1.783 20.701 1.00 90.06 103 TRP A O 1
ATOM 819 N N . THR A 1 104 ? 1.960 1.021 19.492 1.00 88.19 104 THR A N 1
ATOM 820 C CA . THR A 1 104 ? 1.509 2.341 19.020 1.00 88.19 104 THR A CA 1
ATOM 821 C C . THR A 1 104 ? 0.199 2.774 19.677 1.00 88.19 104 THR A C 1
ATOM 823 O O . THR A 1 104 ? -0.396 3.763 19.242 1.00 88.19 104 THR A O 1
ATOM 826 N N . GLY A 1 105 ? -0.241 2.059 20.715 1.00 89.69 105 GLY A N 1
ATOM 827 C CA . GLY A 1 105 ? -1.419 2.375 21.516 1.00 89.69 105 GLY A CA 1
ATOM 828 C C . GLY A 1 105 ? -2.688 1.627 21.120 1.00 89.69 105 GLY A C 1
ATOM 829 O O . GLY A 1 105 ? -3.708 1.890 21.730 1.00 89.69 105 GLY A O 1
ATOM 830 N N . TRP A 1 106 ? -2.674 0.723 20.135 1.00 93.56 106 TRP A N 1
ATOM 831 C CA . TRP A 1 106 ? -3.860 -0.091 19.828 1.00 93.56 106 TRP A CA 1
ATOM 832 C C . TRP A 1 106 ? -4.127 -1.129 20.920 1.00 93.56 106 TRP A C 1
ATOM 834 O O . TRP A 1 106 ? -3.203 -1.800 21.378 1.00 93.56 106 TRP A O 1
ATOM 844 N N . GLN A 1 107 ? -5.379 -1.269 21.345 1.00 93.19 107 GLN A N 1
ATOM 845 C CA . GLN A 1 107 ? -5.758 -2.176 22.428 1.00 93.19 107 GLN A CA 1
ATOM 846 C C . GLN A 1 107 ? -7.018 -2.954 22.064 1.00 93.19 107 GLN A C 1
ATOM 848 O O . GLN A 1 107 ? -8.001 -2.378 21.610 1.00 93.19 107 GLN A O 1
ATOM 853 N N . LEU A 1 108 ? -6.973 -4.268 22.279 1.00 94.81 108 LEU A N 1
ATOM 854 C CA . LEU A 1 108 ? -8.150 -5.126 22.192 1.00 94.81 108 LEU A CA 1
ATOM 855 C C . LEU A 1 108 ? -8.924 -5.033 23.511 1.00 94.81 108 LEU A C 1
ATOM 857 O O . LEU A 1 108 ? -8.323 -5.157 24.579 1.00 94.81 108 LEU A O 1
ATOM 861 N N . VAL A 1 109 ? -10.239 -4.855 23.426 1.00 94.69 109 VAL A N 1
ATOM 862 C CA . VAL A 1 109 ? -11.160 -4.858 24.568 1.00 94.69 109 VAL A CA 1
ATOM 863 C C . VAL A 1 109 ? -12.162 -5.992 24.368 1.00 94.69 109 VAL A C 1
ATOM 865 O O . VAL A 1 109 ? -12.949 -5.957 23.429 1.00 94.69 109 VAL A O 1
ATOM 868 N N . ASP A 1 110 ? -12.099 -7.011 25.224 1.00 94.94 110 ASP A N 1
ATOM 869 C CA . ASP A 1 110 ? -12.970 -8.203 25.184 1.00 94.94 110 ASP A CA 1
ATOM 870 C C . ASP A 1 110 ? -13.274 -8.715 26.604 1.00 94.94 110 ASP A C 1
ATOM 872 O O . ASP A 1 110 ? -13.381 -9.912 26.860 1.00 94.94 110 ASP A O 1
ATOM 876 N N . ASP A 1 111 ? -13.323 -7.799 27.571 1.00 94.19 111 ASP A N 1
ATOM 877 C CA . ASP A 1 111 ? -13.632 -8.092 28.974 1.00 94.19 111 ASP A CA 1
ATOM 878 C C . ASP A 1 111 ? -15.136 -8.015 29.288 1.00 94.19 111 ASP A C 1
ATOM 880 O O . ASP A 1 111 ? -15.561 -8.468 30.348 1.00 94.19 111 ASP A O 1
ATOM 884 N N . ASP A 1 112 ? -15.941 -7.507 28.351 1.00 91.19 112 ASP A N 1
ATOM 885 C CA . ASP A 1 112 ? -17.401 -7.525 28.407 1.00 91.19 112 ASP A CA 1
ATOM 886 C C . ASP A 1 112 ? -17.964 -8.666 27.548 1.00 91.19 112 ASP A C 1
ATOM 888 O O . ASP A 1 112 ? -18.168 -8.539 26.337 1.00 91.19 112 ASP A O 1
ATOM 892 N N . SER A 1 113 ? -18.164 -9.820 28.184 1.00 87.94 113 SER A N 1
ATOM 893 C CA . SER A 1 113 ? -18.534 -11.072 27.510 1.00 87.94 113 SER A CA 1
ATOM 894 C C . SER A 1 113 ? -20.039 -11.318 27.389 1.00 87.94 113 SER A C 1
ATOM 896 O O . SER A 1 113 ? -20.435 -12.332 26.803 1.00 87.94 113 SER A O 1
ATOM 898 N N . ASP A 1 114 ? -20.879 -10.431 27.924 1.00 90.50 114 ASP A N 1
ATOM 899 C CA . ASP A 1 114 ? -22.323 -10.597 27.817 1.00 90.50 114 ASP A CA 1
ATOM 900 C C . ASP A 1 114 ? -22.825 -10.289 26.390 1.00 90.50 114 ASP A C 1
ATOM 902 O O . ASP A 1 114 ? -22.073 -10.202 25.411 1.00 90.50 114 ASP A O 1
ATOM 906 N N . SER A 1 115 ? -24.139 -10.271 26.212 1.00 90.75 115 SER A N 1
ATOM 907 C CA . SER A 1 115 ? -24.754 -9.957 24.922 1.00 90.75 115 SER A CA 1
ATOM 908 C C . SER A 1 115 ? -25.845 -8.911 25.062 1.00 90.75 115 SER A C 1
ATOM 910 O O . SER A 1 115 ? -26.772 -8.906 24.256 1.00 90.75 115 SER A O 1
ATOM 912 N N . ASP A 1 116 ? -25.743 -8.056 26.079 1.00 91.75 116 ASP A N 1
ATOM 913 C CA . A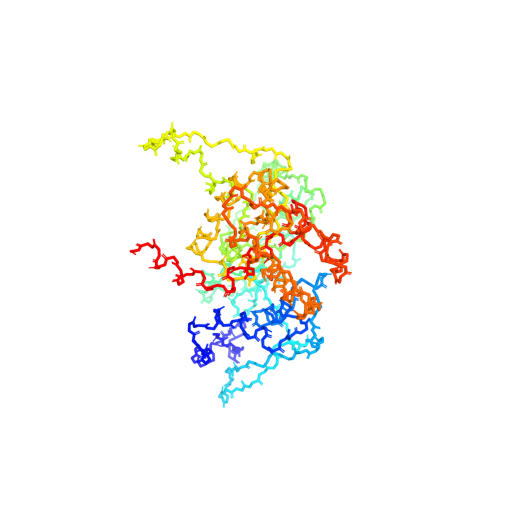SP A 1 116 ? -26.752 -7.057 26.427 1.00 91.75 116 ASP A CA 1
ATOM 914 C C . ASP A 1 116 ? -26.423 -5.650 25.892 1.00 91.75 116 ASP A C 1
ATOM 916 O O . ASP A 1 116 ? -27.153 -4.693 26.136 1.00 91.75 116 ASP A O 1
ATOM 920 N N . SER A 1 117 ? -25.320 -5.513 25.148 1.00 89.75 117 SER A N 1
ATOM 921 C CA . SER A 1 117 ? -24.914 -4.261 24.498 1.00 89.75 117 SER A CA 1
ATOM 922 C C . SER A 1 117 ? -24.825 -3.043 25.439 1.00 89.75 117 SER A C 1
ATOM 924 O O . SER A 1 117 ? -24.883 -1.912 24.954 1.00 89.75 117 SER A O 1
ATOM 926 N N . GLN A 1 118 ? -24.650 -3.238 26.751 1.00 88.31 118 GLN A N 1
ATOM 927 C CA . GLN A 1 118 ? -24.494 -2.141 27.715 1.00 88.31 118 GLN A CA 1
ATOM 928 C C . GLN A 1 118 ? -23.073 -1.564 27.750 1.00 88.31 118 GLN A C 1
ATOM 930 O O . GLN A 1 118 ? -22.887 -0.458 28.250 1.00 88.31 118 GLN A O 1
ATOM 935 N N . CYS A 1 119 ? -22.082 -2.258 27.178 1.00 85.19 119 CYS A N 1
ATOM 936 C CA . CYS A 1 119 ? -20.677 -1.839 27.199 1.00 85.19 119 CYS A CA 1
ATOM 937 C C . CYS A 1 119 ? -20.150 -1.691 28.642 1.00 85.19 119 CYS A C 1
ATOM 939 O O . CYS A 1 119 ? -19.580 -0.670 29.031 1.00 85.19 119 CYS A O 1
ATOM 941 N N . ASN A 1 120 ? -20.278 -2.758 29.429 1.00 90.00 120 ASN A N 1
ATOM 942 C CA . ASN A 1 120 ? -19.845 -2.847 30.826 1.00 90.00 120 ASN A CA 1
ATOM 943 C C . ASN A 1 120 ? -18.347 -3.185 30.980 1.00 90.00 120 ASN A C 1
ATOM 945 O O . ASN A 1 120 ? -17.924 -3.747 31.992 1.00 90.00 120 ASN A O 1
ATOM 949 N N . SER A 1 121 ? -17.526 -2.845 29.983 1.00 94.06 121 SER A N 1
ATOM 950 C CA . SER A 1 121 ? -16.085 -3.112 29.991 1.00 94.06 121 SER A CA 1
ATOM 951 C C . SER A 1 121 ? -15.398 -2.416 31.172 1.00 94.06 121 SER A C 1
ATOM 953 O O . SER A 1 121 ? -15.394 -1.185 31.288 1.00 94.06 121 SER A O 1
ATOM 955 N N . ALA A 1 122 ? -14.750 -3.207 32.029 1.00 94.56 122 ALA A N 1
ATOM 956 C CA . ALA A 1 122 ? -13.955 -2.703 33.141 1.00 94.56 122 ALA A CA 1
ATOM 957 C C . ALA A 1 122 ? -12.721 -1.937 32.641 1.00 94.56 122 ALA A C 1
ATOM 959 O O . ALA A 1 122 ? -12.315 -0.951 33.259 1.00 94.56 122 ALA A O 1
ATOM 960 N N . ALA A 1 123 ? -12.148 -2.350 31.507 1.00 92.81 123 ALA A N 1
ATOM 961 C CA . ALA A 1 123 ? -11.050 -1.648 30.853 1.00 92.81 123 ALA A CA 1
ATOM 962 C C . ALA A 1 123 ? -11.460 -0.235 30.405 1.00 92.81 123 ALA A C 1
ATOM 964 O O . ALA A 1 123 ? -10.743 0.726 30.691 1.00 92.81 123 ALA A O 1
ATOM 965 N N . ILE A 1 124 ? -12.624 -0.088 29.760 1.00 94.00 124 ILE A N 1
ATOM 966 C CA . ILE A 1 124 ? -13.141 1.224 29.335 1.00 94.00 124 ILE A CA 1
ATOM 967 C C . ILE A 1 124 ? -13.497 2.085 30.547 1.00 94.00 124 ILE A C 1
ATOM 969 O O . ILE A 1 124 ? -13.100 3.250 30.603 1.00 94.00 124 ILE A O 1
ATOM 973 N N . LYS A 1 125 ? -14.183 1.514 31.541 1.00 94.56 125 LYS A N 1
ATOM 974 C CA . LYS A 1 125 ? -14.542 2.231 32.770 1.00 94.56 125 LYS A CA 1
ATOM 975 C C . LYS A 1 125 ? -13.308 2.769 33.494 1.00 94.56 125 LYS A C 1
ATOM 977 O O . LYS A 1 125 ? -13.281 3.932 33.884 1.00 94.56 125 LYS A O 1
ATOM 982 N N . LYS A 1 126 ? -12.248 1.963 33.593 1.00 93.38 126 LYS A N 1
ATOM 983 C CA . LYS A 1 126 ? -10.978 2.400 34.176 1.00 93.38 126 LYS A CA 1
ATOM 984 C C . LYS A 1 126 ? -10.360 3.571 33.404 1.00 93.38 126 LYS A C 1
ATOM 986 O O . LYS A 1 126 ? -9.899 4.520 34.024 1.00 93.38 126 LYS A O 1
ATOM 991 N N . LEU A 1 127 ? -10.383 3.544 32.068 1.00 93.12 127 LEU A N 1
ATOM 992 C CA . LEU A 1 127 ? -9.901 4.674 31.259 1.00 93.12 127 LEU A CA 1
ATOM 993 C C . LEU A 1 127 ? -10.692 5.962 31.528 1.00 93.12 127 LEU A C 1
ATOM 995 O O . LEU A 1 127 ? -10.113 7.046 31.489 1.00 93.12 127 LEU A O 1
ATOM 999 N N . GLN A 1 128 ? -11.996 5.860 31.794 1.00 94.44 128 GLN A N 1
ATOM 1000 C CA . GLN A 1 128 ? -12.825 7.010 32.166 1.00 94.44 128 GLN A CA 1
ATOM 1001 C C . GLN A 1 128 ? -12.473 7.535 33.565 1.00 94.44 128 GLN A C 1
ATOM 1003 O O . GLN A 1 128 ? -12.302 8.741 33.729 1.00 94.44 128 GLN A O 1
ATOM 1008 N N . GLU A 1 129 ? -12.320 6.646 34.550 1.00 95.25 129 GLU A N 1
ATOM 1009 C CA . GLU A 1 129 ? -11.923 6.991 35.926 1.00 95.25 129 GLU A CA 1
ATOM 1010 C C . GLU A 1 129 ? -10.532 7.643 35.982 1.00 95.25 129 GLU A C 1
ATOM 1012 O O . GLU A 1 129 ? -10.335 8.621 36.705 1.00 95.25 129 GLU A O 1
ATOM 1017 N N . ASP A 1 130 ? -9.595 7.148 35.169 1.00 92.81 130 ASP A N 1
ATOM 1018 C CA . ASP A 1 130 ? -8.234 7.680 35.046 1.00 92.81 130 ASP A CA 1
ATOM 1019 C C . ASP A 1 130 ? -8.172 8.974 34.196 1.00 92.81 130 ASP A C 1
ATOM 1021 O O . ASP A 1 130 ? -7.128 9.624 34.141 1.00 92.81 130 ASP A O 1
ATOM 1025 N N . GLY A 1 131 ? -9.271 9.375 33.538 1.00 93.75 131 GLY A N 1
ATOM 1026 C CA . GLY A 1 131 ? -9.328 10.562 32.671 1.00 93.75 131 GLY A CA 1
ATOM 1027 C C . GLY A 1 131 ? -8.593 10.416 31.330 1.00 93.75 131 GLY A C 1
ATOM 1028 O O . GLY A 1 131 ? -8.323 11.412 30.663 1.00 93.75 131 GLY A O 1
ATOM 1029 N N . GLU A 1 132 ? -8.273 9.187 30.923 1.00 91.12 132 GLU A N 1
ATOM 1030 C CA . GLU A 1 132 ? -7.487 8.866 29.720 1.00 91.12 132 GLU A CA 1
ATOM 1031 C C . GLU A 1 132 ? -8.346 8.370 28.546 1.00 91.12 132 GLU A C 1
ATOM 1033 O O . GLU A 1 132 ? -7.832 8.136 27.450 1.00 91.12 132 GLU A O 1
ATOM 1038 N N . PHE A 1 133 ? -9.661 8.217 28.743 1.00 93.19 133 PHE A N 1
ATOM 1039 C CA . PHE A 1 133 ? -10.568 7.719 27.707 1.00 93.19 133 PHE A CA 1
ATOM 1040 C C . PHE A 1 133 ? -10.480 8.532 26.411 1.00 93.19 133 PHE A C 1
ATOM 1042 O O . PHE A 1 133 ? -10.268 7.945 25.354 1.00 93.19 133 PHE A O 1
ATOM 1049 N N . ASP A 1 134 ? -10.550 9.864 26.476 1.00 93.00 134 ASP A N 1
ATOM 1050 C CA . ASP A 1 134 ? -10.504 10.722 25.281 1.00 93.00 134 ASP A CA 1
ATOM 1051 C C . ASP A 1 134 ? -9.172 10.620 24.516 1.00 93.00 134 ASP A C 1
ATOM 1053 O O . ASP A 1 134 ? -9.137 10.787 23.296 1.00 93.00 134 ASP A O 1
ATOM 1057 N N . ASN A 1 135 ? -8.074 10.291 25.206 1.00 89.81 135 ASN A N 1
ATOM 1058 C CA . ASN A 1 135 ? -6.760 10.098 24.588 1.00 89.81 135 ASN A CA 1
ATOM 1059 C C . ASN A 1 135 ? -6.624 8.723 23.910 1.00 89.81 135 ASN A C 1
ATOM 1061 O O . ASN A 1 135 ? -5.814 8.560 22.992 1.00 89.81 135 ASN A O 1
ATOM 1065 N N . GLN A 1 136 ? -7.388 7.730 24.372 1.00 91.31 136 GLN A N 1
ATOM 1066 C CA . GLN A 1 136 ? -7.208 6.319 24.032 1.00 91.31 136 GLN A CA 1
ATOM 1067 C C . GLN A 1 136 ? -8.345 5.746 23.168 1.00 91.31 136 GLN A C 1
ATOM 1069 O O . GLN A 1 136 ? -8.114 4.784 22.432 1.00 91.31 136 GLN A O 1
ATOM 1074 N N . CYS A 1 137 ? -9.545 6.333 23.201 1.00 93.56 137 CYS A N 1
ATOM 1075 C CA . CYS A 1 137 ? -10.765 5.794 22.590 1.00 93.56 137 CYS A CA 1
ATOM 1076 C C . CYS A 1 137 ? -10.630 5.524 21.083 1.00 93.56 137 CYS A C 1
ATOM 1078 O O . CYS A 1 137 ? -11.115 4.504 20.601 1.00 93.56 137 CYS A O 1
ATOM 1080 N N . GLY A 1 138 ? -9.880 6.357 20.353 1.00 95.25 138 GLY A N 1
ATOM 1081 C CA . GLY A 1 138 ? -9.602 6.153 18.926 1.00 95.25 138 GLY A CA 1
ATOM 1082 C C . GLY A 1 138 ? -8.764 4.905 18.610 1.00 95.25 138 GLY A C 1
ATOM 1083 O O . GLY A 1 138 ? -8.654 4.505 17.456 1.00 95.25 138 GLY A O 1
ATOM 1084 N N . LYS A 1 139 ? -8.145 4.273 19.610 1.00 94.75 139 LYS A N 1
ATOM 1085 C CA . LYS A 1 139 ? -7.279 3.097 19.433 1.00 94.75 139 LYS A CA 1
ATOM 1086 C C . LYS A 1 139 ? -7.790 1.850 20.149 1.00 94.75 139 LYS A C 1
ATOM 1088 O O . LYS A 1 139 ? -7.063 0.858 20.248 1.00 94.75 139 LYS A O 1
ATOM 1093 N N . LEU A 1 140 ? -9.022 1.889 20.643 1.00 95.88 140 LEU A N 1
ATOM 1094 C CA . LEU A 1 140 ? -9.695 0.708 21.159 1.00 95.88 140 LEU A CA 1
ATOM 1095 C C . LEU A 1 140 ? -10.301 -0.082 19.998 1.00 95.88 140 LEU A C 1
ATOM 1097 O O . LEU A 1 140 ? -10.883 0.484 19.071 1.00 95.88 140 LEU A O 1
ATOM 1101 N N . ILE A 1 141 ? -10.137 -1.396 20.058 1.00 96.00 141 ILE A N 1
ATOM 1102 C CA . ILE A 1 141 ? -10.764 -2.354 19.159 1.00 96.00 141 ILE A CA 1
ATOM 1103 C C . ILE A 1 141 ? -11.617 -3.246 20.053 1.00 96.00 141 ILE A C 1
ATOM 1105 O O . ILE A 1 141 ? -11.087 -4.088 20.781 1.00 96.00 141 ILE A O 1
ATOM 1109 N N . CYS A 1 142 ? -12.923 -3.017 20.052 1.00 94.88 142 CYS A N 1
ATOM 1110 C CA . CYS A 1 142 ? -13.815 -3.597 21.047 1.00 94.88 142 CYS A CA 1
ATOM 1111 C C . CYS A 1 142 ? -14.603 -4.765 20.468 1.00 94.88 142 CYS A C 1
ATOM 1113 O O . CYS A 1 142 ? -15.202 -4.641 19.404 1.00 94.88 142 CYS A O 1
ATOM 1115 N N . HIS A 1 143 ? -14.628 -5.890 21.167 1.00 94.12 143 HIS A N 1
ATOM 1116 C CA . HIS A 1 143 ? -15.419 -7.044 20.782 1.00 94.12 143 HIS A CA 1
ATOM 1117 C C . HIS A 1 143 ? -16.820 -6.910 21.384 1.00 94.12 143 HIS A C 1
ATOM 1119 O O . HIS A 1 143 ? -16.978 -7.013 22.594 1.00 94.12 143 HIS A O 1
ATOM 1125 N N . PHE A 1 144 ? -17.836 -6.662 20.557 1.00 92.25 144 PHE A N 1
ATOM 1126 C CA . PHE A 1 144 ? -19.219 -6.467 21.011 1.00 92.25 144 PHE A CA 1
ATOM 1127 C C . PHE A 1 144 ? -20.228 -7.172 20.100 1.00 92.25 144 PHE A C 1
ATOM 1129 O O . PHE A 1 144 ? -19.913 -7.454 18.938 1.00 92.25 144 PHE A O 1
ATOM 1136 N N . PRO A 1 145 ? -21.448 -7.461 20.594 1.00 92.25 145 PRO A N 1
ATOM 1137 C CA . PRO A 1 145 ? -22.522 -8.016 19.775 1.00 92.25 145 PRO A CA 1
ATOM 1138 C C . PRO A 1 145 ? -22.785 -7.188 18.511 1.00 92.25 145 PRO A C 1
ATOM 1140 O O . PRO A 1 145 ? -22.784 -5.961 18.548 1.00 92.25 145 PRO A O 1
ATOM 1143 N N . PHE A 1 146 ? -23.036 -7.863 17.393 1.00 90.69 146 PHE A N 1
ATOM 1144 C CA . PHE A 1 146 ? -23.331 -7.233 16.111 1.00 90.69 146 PHE A CA 1
ATOM 1145 C C . PHE A 1 146 ? -24.666 -6.485 16.163 1.00 90.69 146 PHE A C 1
ATOM 1147 O O . PHE A 1 146 ? -25.715 -7.096 16.406 1.00 90.69 146 PHE A O 1
ATOM 1154 N N . GLU A 1 147 ? -24.662 -5.167 15.917 1.00 89.50 147 GLU A N 1
ATOM 1155 C CA . GLU A 1 147 ? -25.853 -4.374 16.223 1.00 89.50 147 GLU A CA 1
ATOM 1156 C C . GLU A 1 147 ? -27.010 -4.579 15.244 1.00 89.50 147 GLU A C 1
ATOM 1158 O O . GLU A 1 147 ? -28.168 -4.296 15.569 1.00 89.50 147 GLU A O 1
ATOM 1163 N N . TRP A 1 148 ? -26.704 -5.092 14.058 1.00 91.12 148 TRP A N 1
ATOM 1164 C CA . TRP A 1 148 ? -27.642 -5.187 12.945 1.00 91.12 148 TRP A CA 1
ATOM 1165 C C . TRP A 1 148 ? -28.284 -6.574 12.824 1.00 91.12 148 TRP A C 1
ATOM 1167 O O . TRP A 1 148 ? -29.097 -6.791 11.928 1.00 91.12 148 TRP A O 1
ATOM 1177 N N . GLU A 1 149 ? -27.989 -7.496 13.752 1.00 91.06 149 GLU A N 1
ATOM 1178 C CA . GLU A 1 149 ? -28.622 -8.813 13.799 1.00 91.06 149 GLU A CA 1
ATOM 1179 C C . GLU A 1 149 ? -30.021 -8.738 14.426 1.00 91.06 149 GLU A C 1
ATOM 1181 O O . GLU A 1 149 ? -30.191 -8.467 15.621 1.00 91.06 149 GLU A O 1
ATOM 1186 N N . LYS A 1 150 ? -31.040 -9.019 13.605 1.00 92.00 150 LYS A N 1
ATOM 1187 C CA . LYS A 1 150 ? -32.450 -8.931 14.003 1.00 92.00 150 LYS A CA 1
ATOM 1188 C C . LYS A 1 150 ? -32.820 -9.923 15.113 1.00 92.00 150 LYS A C 1
ATOM 1190 O O . LYS A 1 150 ? -33.577 -9.580 16.018 1.00 92.00 150 LYS A O 1
ATOM 1195 N N . SER A 1 151 ? -32.289 -11.145 15.059 1.00 91.56 151 SER A N 1
ATOM 1196 C CA . SER A 1 151 ? -32.580 -12.233 16.009 1.00 91.56 151 SER A CA 1
ATOM 1197 C C . SER A 1 151 ? -32.121 -11.955 17.439 1.00 91.56 151 SER A C 1
ATOM 1199 O O . SER A 1 151 ? -32.607 -12.611 18.356 1.00 91.56 151 SER A O 1
ATOM 1201 N N . THR A 1 152 ? -31.210 -11.001 17.650 1.00 93.31 152 THR A N 1
ATOM 1202 C CA . THR A 1 152 ? -30.561 -10.772 18.951 1.00 93.31 152 THR A CA 1
ATOM 1203 C C . THR A 1 152 ? -31.066 -9.529 19.679 1.00 93.31 152 THR A C 1
ATOM 1205 O O . THR A 1 152 ? -30.569 -9.225 20.758 1.00 93.31 152 THR A O 1
ATOM 1208 N N . ILE A 1 153 ? -32.055 -8.804 19.139 1.00 94.81 153 ILE A N 1
ATOM 1209 C CA . ILE A 1 153 ? -32.534 -7.536 19.724 1.00 94.81 153 ILE A CA 1
ATOM 1210 C C . ILE A 1 153 ? -33.036 -7.718 21.160 1.00 94.81 153 ILE A C 1
ATOM 1212 O O . ILE A 1 153 ? -32.695 -6.919 22.029 1.00 94.81 153 ILE A O 1
ATOM 1216 N N . ASP A 1 154 ? -33.812 -8.768 21.439 1.00 95.81 154 ASP A N 1
ATOM 1217 C CA . ASP A 1 154 ? -34.303 -8.997 22.804 1.00 95.81 154 ASP A CA 1
ATOM 1218 C C . ASP A 1 154 ? -33.158 -9.360 23.760 1.00 95.81 154 ASP A C 1
ATOM 1220 O O . ASP A 1 154 ? -33.128 -8.879 24.893 1.00 95.81 154 ASP A O 1
ATOM 1224 N N . THR A 1 155 ? -32.187 -10.158 23.302 1.00 94.88 155 THR A N 1
ATOM 1225 C CA . THR A 1 155 ? -30.973 -10.475 24.072 1.00 94.88 155 THR A CA 1
ATOM 1226 C C . THR A 1 155 ? -30.189 -9.207 24.405 1.00 94.88 155 THR A C 1
ATOM 1228 O O . THR A 1 155 ? -29.772 -9.042 25.546 1.00 94.88 155 THR A O 1
ATOM 1231 N N . ARG A 1 156 ? -30.072 -8.291 23.436 1.00 94.12 156 ARG A N 1
ATOM 1232 C CA . ARG A 1 156 ? -29.327 -7.037 23.564 1.00 94.12 156 ARG A CA 1
ATOM 1233 C C . ARG A 1 156 ? -30.047 -5.950 24.344 1.00 94.12 156 ARG A C 1
ATOM 1235 O O . ARG A 1 156 ? -29.392 -5.088 24.884 1.00 94.12 156 ARG A O 1
ATOM 1242 N N . PHE A 1 157 ? -31.375 -5.923 24.401 1.00 94.81 157 PHE A N 1
ATOM 1243 C CA . PHE A 1 157 ? -32.055 -4.719 24.904 1.00 94.81 157 PHE A CA 1
ATOM 1244 C C . PHE A 1 157 ? -33.196 -4.977 25.882 1.00 94.81 157 PHE A C 1
ATOM 1246 O O . PHE A 1 157 ? -33.791 -4.023 26.377 1.00 94.81 157 PHE A O 1
ATOM 1253 N N . SER A 1 158 ? -33.531 -6.232 26.198 1.00 94.56 158 SER A N 1
ATOM 1254 C CA . SER A 1 158 ? -34.621 -6.524 27.147 1.00 94.56 158 SER A CA 1
ATOM 1255 C C . SER A 1 158 ? -34.390 -5.951 28.550 1.00 94.56 158 SER A C 1
ATOM 1257 O O . SER A 1 158 ? -35.365 -5.721 29.268 1.00 94.56 158 SER A O 1
ATOM 1259 N N . TRP A 1 159 ? -33.139 -5.650 28.914 1.00 93.12 159 TRP A N 1
ATOM 1260 C CA . TRP A 1 159 ? -32.779 -4.992 30.170 1.00 93.12 159 TRP A CA 1
ATOM 1261 C C . TRP A 1 159 ? -33.389 -3.590 30.322 1.00 93.12 159 TRP A C 1
ATOM 1263 O O . TRP A 1 159 ? -33.665 -3.185 31.450 1.00 93.12 159 TRP A O 1
ATOM 1273 N N . LEU A 1 160 ? -33.722 -2.898 29.221 1.00 94.06 160 LEU A N 1
ATOM 1274 C CA . LEU A 1 160 ? -34.391 -1.585 29.244 1.00 94.06 160 LEU A CA 1
ATOM 1275 C C . LEU A 1 160 ? -35.760 -1.615 29.944 1.00 94.06 160 LEU A C 1
ATOM 1277 O O . LEU A 1 160 ? -36.320 -0.577 30.287 1.00 94.06 160 LEU A O 1
ATOM 1281 N N . LYS A 1 161 ? -36.337 -2.804 30.139 1.00 95.12 161 LYS A N 1
ATOM 1282 C CA . LYS A 1 161 ? -37.615 -2.993 30.838 1.00 95.12 161 LYS A CA 1
ATOM 1283 C C . LYS A 1 161 ? -37.468 -3.067 32.357 1.00 95.12 161 LYS A C 1
ATOM 1285 O O . LYS A 1 161 ? -38.470 -2.987 33.061 1.00 95.12 161 LYS A O 1
ATOM 1290 N N . THR A 1 162 ? -36.249 -3.251 32.862 1.00 90.69 162 THR A N 1
ATOM 1291 C CA . THR A 1 162 ? -35.982 -3.496 34.287 1.00 90.69 162 THR A CA 1
ATOM 1292 C C . THR A 1 162 ? -35.659 -2.204 35.048 1.00 90.69 162 THR A C 1
ATOM 1294 O O . THR A 1 162 ? -35.840 -2.168 36.263 1.00 90.69 162 THR A O 1
ATOM 1297 N N . GLY A 1 163 ? -35.281 -1.125 34.346 1.00 84.50 163 GLY A N 1
ATOM 1298 C CA . GLY A 1 163 ? -34.850 0.138 34.956 1.00 84.50 163 GLY A CA 1
ATOM 1299 C C . GLY A 1 163 ? -33.472 0.022 35.623 1.00 84.50 163 GLY A C 1
ATOM 1300 O O . GLY A 1 163 ? -32.981 -1.075 35.890 1.00 84.50 163 GLY A O 1
ATOM 1301 N N . SER A 1 164 ? -32.824 1.153 35.879 1.00 85.62 164 SER A N 1
ATOM 1302 C CA . SER A 1 164 ? -31.565 1.253 36.630 1.00 85.62 164 SER A CA 1
ATOM 1303 C C . SER A 1 164 ? -31.503 2.578 37.398 1.00 85.62 164 SER A C 1
ATOM 1305 O O . SER A 1 164 ? -32.429 3.381 37.339 1.00 85.62 164 SER A O 1
ATOM 1307 N N . GLU A 1 165 ? -30.404 2.840 38.111 1.00 84.06 165 GLU A N 1
ATOM 1308 C CA . GLU A 1 165 ? -30.171 4.159 38.725 1.00 84.06 165 GLU A CA 1
ATOM 1309 C C . GLU A 1 165 ? -30.095 5.296 37.685 1.00 84.06 165 GLU A C 1
ATOM 1311 O O . GLU A 1 165 ? -30.311 6.458 38.023 1.00 84.06 165 GLU A O 1
ATOM 1316 N N . GLU A 1 166 ? -29.826 4.963 36.419 1.00 82.56 166 GLU A N 1
ATOM 1317 C CA . GLU A 1 166 ? -29.658 5.916 35.317 1.00 82.56 166 GLU A CA 1
ATOM 1318 C C . GLU A 1 166 ? -30.919 6.078 34.450 1.00 82.56 166 GLU A C 1
ATOM 1320 O O . GLU A 1 166 ? -31.023 7.058 33.710 1.00 82.56 166 GLU A O 1
ATOM 1325 N N . HIS A 1 167 ? -31.883 5.148 34.522 1.00 84.50 167 HIS A N 1
ATOM 1326 C CA . HIS A 1 167 ? -33.111 5.210 33.720 1.00 84.50 167 HIS A CA 1
ATOM 1327 C C . HIS A 1 167 ? -34.311 4.514 34.375 1.00 84.50 167 HIS A C 1
ATOM 1329 O O . HIS A 1 167 ? -34.191 3.447 34.976 1.00 84.50 167 HIS A O 1
ATOM 1335 N N . ASP A 1 168 ? -35.504 5.073 34.173 1.00 93.12 168 ASP A N 1
ATOM 1336 C CA . ASP A 1 168 ? -36.753 4.400 34.528 1.00 93.12 168 ASP A CA 1
ATOM 1337 C C . ASP A 1 168 ? -37.026 3.201 33.596 1.00 93.12 168 ASP A C 1
ATOM 1339 O O . ASP A 1 168 ? -36.689 3.251 32.407 1.00 93.12 168 ASP A O 1
ATOM 1343 N N . PRO A 1 169 ? -37.683 2.133 34.089 1.00 95.00 169 PRO A N 1
ATOM 1344 C CA . PRO A 1 169 ? -38.039 0.981 33.270 1.00 95.00 169 PRO A CA 1
ATOM 1345 C C . PRO A 1 169 ? -38.984 1.378 32.133 1.00 95.00 169 PRO A C 1
ATOM 1347 O O . PRO A 1 169 ? -40.023 2.012 32.341 1.00 95.00 169 PRO A O 1
ATOM 1350 N N . MET A 1 170 ? -38.658 0.946 30.919 1.00 96.44 170 MET A N 1
ATOM 1351 C CA . MET A 1 170 ? -39.487 1.200 29.750 1.00 96.44 170 MET A CA 1
ATOM 1352 C C . MET A 1 170 ? -40.749 0.326 29.769 1.00 96.44 170 MET A C 1
ATOM 1354 O O . MET A 1 170 ? -40.699 -0.873 30.053 1.00 96.44 170 MET A O 1
ATOM 1358 N N . THR A 1 171 ? -41.899 0.916 29.431 1.00 96.69 171 THR A N 1
ATOM 1359 C CA . THR A 1 171 ? -43.156 0.161 29.325 1.00 96.69 171 THR A CA 1
ATOM 1360 C C . THR A 1 171 ? -43.091 -0.846 28.174 1.00 96.69 171 THR A C 1
ATOM 1362 O O . THR A 1 171 ? -42.403 -0.619 27.180 1.00 96.69 171 THR A O 1
ATOM 1365 N N . GLU A 1 172 ? -43.865 -1.935 28.240 1.00 96.31 172 GLU A N 1
ATOM 1366 C CA . GLU A 1 172 ? -43.941 -2.911 27.136 1.00 96.31 172 GLU A CA 1
ATOM 1367 C C . GLU A 1 172 ? -44.381 -2.260 25.807 1.00 96.31 172 GLU A C 1
ATOM 1369 O O . GLU A 1 172 ? -43.904 -2.633 24.735 1.00 96.31 172 GLU A O 1
ATOM 1374 N N . ALA A 1 173 ? -45.246 -1.238 25.861 1.00 97.31 173 ALA A N 1
ATOM 1375 C CA . ALA A 1 173 ? -45.690 -0.508 24.673 1.00 97.31 173 ALA A CA 1
ATOM 1376 C C . ALA A 1 173 ? -44.565 0.328 24.041 1.00 97.31 173 ALA A C 1
ATOM 1378 O O . ALA A 1 173 ? -44.48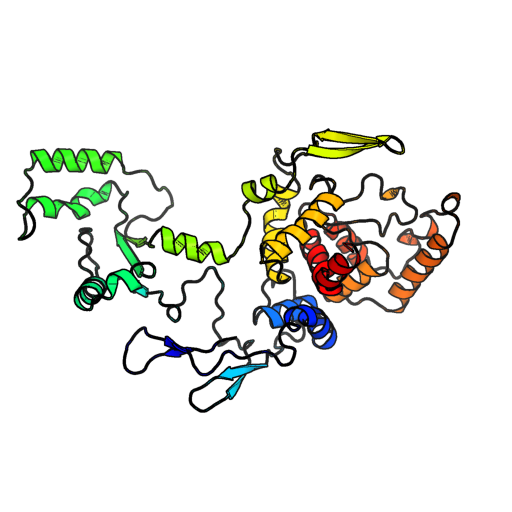5 0.423 22.815 1.00 97.31 173 ALA A O 1
ATOM 1379 N N . ASP A 1 174 ? -43.697 0.929 24.854 1.00 97.25 174 ASP A N 1
ATOM 1380 C CA . ASP A 1 174 ? -42.563 1.710 24.361 1.00 97.25 174 ASP A CA 1
ATOM 1381 C C . ASP A 1 174 ? -41.409 0.808 23.914 1.00 97.25 174 ASP A C 1
ATOM 1383 O O . ASP A 1 174 ? -40.835 1.050 22.850 1.00 97.25 174 ASP A O 1
ATOM 1387 N N . TYR A 1 175 ? -41.163 -0.304 24.617 1.00 97.25 175 TYR A N 1
ATOM 1388 C CA . TYR A 1 175 ? -40.222 -1.333 24.169 1.00 97.25 175 TYR A CA 1
ATOM 1389 C C . TYR A 1 175 ? -40.621 -1.906 22.807 1.00 97.25 175 TYR A C 1
ATOM 1391 O O . TYR A 1 175 ? -39.774 -2.049 21.929 1.00 97.25 175 TYR A O 1
ATOM 1399 N N . ALA A 1 176 ? -41.913 -2.162 22.577 1.00 97.69 176 ALA A N 1
ATOM 1400 C CA . ALA A 1 176 ? -42.398 -2.619 21.277 1.00 97.69 176 ALA A CA 1
ATOM 1401 C C . ALA A 1 176 ? -42.115 -1.608 20.148 1.00 97.69 176 ALA A C 1
ATOM 1403 O O . ALA A 1 176 ? -41.743 -2.016 19.047 1.00 97.69 176 ALA A O 1
ATOM 1404 N N . LYS A 1 177 ? -42.234 -0.295 20.410 1.00 97.94 177 LYS A N 1
ATOM 1405 C CA . LYS A 1 177 ? -41.871 0.753 19.434 1.00 97.94 177 LYS A CA 1
ATOM 1406 C C . LYS A 1 177 ? -40.364 0.786 19.180 1.00 97.94 177 LYS A C 1
ATOM 1408 O O . LYS A 1 177 ? -39.958 0.843 18.021 1.00 97.94 177 LYS A O 1
ATOM 1413 N N . PHE A 1 178 ? -39.552 0.730 20.240 1.00 96.62 178 PHE A N 1
ATOM 1414 C CA . PHE A 1 178 ? -38.092 0.657 20.140 1.00 96.62 178 PHE A CA 1
ATOM 1415 C C . PHE A 1 178 ? -37.664 -0.553 19.306 1.00 96.62 178 PHE A C 1
ATOM 1417 O O . PHE A 1 178 ? -36.933 -0.404 18.330 1.00 96.62 178 PHE A O 1
ATOM 1424 N N . LYS A 1 179 ? -38.187 -1.737 19.638 1.00 96.94 179 LYS A N 1
ATOM 1425 C CA . LYS A 1 179 ? -37.892 -2.982 18.934 1.00 96.94 179 LYS A CA 1
ATOM 1426 C C . LYS A 1 179 ? -38.277 -2.890 17.464 1.00 96.94 179 LYS A C 1
ATOM 1428 O O . LYS A 1 179 ? -37.451 -3.193 16.615 1.00 96.94 179 LYS A O 1
ATOM 1433 N N . ALA A 1 180 ? -39.481 -2.408 17.148 1.00 97.69 180 ALA A N 1
ATOM 1434 C CA . ALA A 1 180 ? -39.905 -2.219 15.761 1.00 97.69 180 ALA A CA 1
ATOM 1435 C C . ALA A 1 180 ? -38.974 -1.267 14.987 1.00 97.69 180 ALA A C 1
ATOM 1437 O O . ALA A 1 180 ? -38.691 -1.507 13.814 1.00 97.69 180 ALA A O 1
ATOM 1438 N N . HIS A 1 181 ? -38.475 -0.209 15.636 1.00 96.94 181 HIS A N 1
ATOM 1439 C CA . HIS A 1 181 ? -37.506 0.705 15.033 1.00 96.94 181 HIS A CA 1
ATOM 1440 C C . HIS A 1 181 ? -36.140 0.041 14.808 1.00 96.94 181 HIS A C 1
ATOM 1442 O O . HIS A 1 181 ? -35.617 0.104 13.699 1.00 96.94 181 HIS A O 1
ATOM 1448 N N . ALA A 1 182 ? -35.590 -0.636 15.820 1.00 95.50 182 ALA A N 1
ATOM 1449 C CA . ALA A 1 182 ? -34.316 -1.346 15.718 1.00 95.50 182 ALA A CA 1
ATOM 1450 C C . ALA A 1 182 ? -34.365 -2.447 14.644 1.00 95.50 182 ALA A C 1
ATOM 1452 O O . ALA A 1 182 ? -33.479 -2.524 13.796 1.00 95.50 182 ALA A O 1
ATOM 1453 N N . GLU A 1 183 ? -35.447 -3.233 14.606 1.00 95.25 183 GLU A N 1
ATOM 1454 C CA . GLU A 1 183 ? -35.677 -4.259 13.584 1.00 95.25 183 GLU A CA 1
ATOM 1455 C C . GLU A 1 183 ? -35.711 -3.695 12.160 1.00 95.25 183 GLU A C 1
ATOM 1457 O O . GLU A 1 183 ? -35.323 -4.397 11.227 1.00 95.25 183 GLU A O 1
ATOM 1462 N N . ALA A 1 184 ? -36.195 -2.462 11.979 1.00 96.19 184 ALA A N 1
ATOM 1463 C CA . ALA A 1 184 ? -36.251 -1.808 10.674 1.00 96.19 184 ALA A CA 1
ATOM 1464 C C . ALA A 1 184 ? -34.876 -1.324 10.182 1.00 96.19 184 ALA A C 1
ATOM 1466 O O . ALA A 1 184 ? -34.714 -1.099 8.984 1.00 96.19 184 ALA A O 1
ATOM 1467 N N . LEU A 1 185 ? -33.905 -1.156 11.086 1.00 94.62 185 LEU A N 1
ATOM 1468 C CA . LEU A 1 185 ? -32.530 -0.785 10.746 1.00 94.62 185 LEU A CA 1
ATOM 1469 C C . LEU A 1 185 ? -31.622 -2.001 10.505 1.00 94.62 185 LEU A C 1
ATOM 1471 O O . LEU A 1 185 ? -30.578 -1.871 9.868 1.00 94.62 185 LEU A O 1
ATOM 1475 N N . CYS A 1 186 ? -32.002 -3.177 11.010 1.00 93.00 186 CYS A N 1
ATOM 1476 C CA . CYS A 1 186 ? -31.302 -4.428 10.743 1.00 93.00 186 CYS A CA 1
ATOM 1477 C C . CYS A 1 186 ? -31.285 -4.757 9.242 1.00 93.00 186 CYS A C 1
ATOM 1479 O O . CYS A 1 186 ? -32.232 -4.472 8.507 1.00 93.00 186 CYS A O 1
ATOM 1481 N N . PHE A 1 187 ? -30.230 -5.434 8.796 1.00 90.94 187 PHE A N 1
ATOM 1482 C CA . PHE A 1 187 ? -30.089 -5.902 7.420 1.00 90.94 187 PHE A CA 1
ATOM 1483 C C . PHE A 1 187 ? -29.536 -7.328 7.390 1.00 90.94 187 PHE A C 1
ATOM 1485 O O . PHE A 1 187 ? -28.898 -7.776 8.340 1.00 90.94 187 PHE A O 1
ATOM 1492 N N . ASP A 1 188 ? -29.795 -8.049 6.296 1.00 84.81 188 ASP A N 1
ATOM 1493 C CA . ASP A 1 188 ? -29.183 -9.357 6.068 1.00 84.81 188 ASP A CA 1
ATOM 1494 C C . ASP A 1 188 ? -27.697 -9.163 5.754 1.00 84.81 188 ASP A C 1
ATOM 1496 O O . ASP A 1 188 ? -27.329 -8.650 4.694 1.00 84.81 188 ASP A O 1
ATOM 1500 N N . SER A 1 189 ? -26.842 -9.540 6.701 1.00 81.44 189 SER A N 1
ATOM 1501 C CA . SER A 1 189 ? -25.395 -9.481 6.534 1.00 81.44 189 SER A CA 1
ATOM 1502 C C . SER A 1 189 ? -24.860 -10.645 5.686 1.00 81.44 189 SER A C 1
ATOM 1504 O O . SER A 1 189 ? -23.695 -10.633 5.293 1.00 81.44 189 SER A O 1
ATOM 1506 N N . GLY A 1 190 ? -25.686 -11.632 5.321 1.00 81.56 190 GLY A N 1
ATOM 1507 C CA . GLY A 1 190 ? -25.287 -12.775 4.505 1.00 81.56 190 GLY A CA 1
ATOM 1508 C C . GLY A 1 190 ? -24.141 -13.561 5.147 1.00 81.56 190 GLY A C 1
ATOM 1509 O O . GLY A 1 190 ? -24.246 -14.040 6.270 1.00 81.56 190 GLY A O 1
ATOM 1510 N N . ALA A 1 191 ? -23.021 -13.693 4.430 1.00 72.31 191 ALA A N 1
ATOM 1511 C CA . ALA A 1 191 ? -21.805 -14.319 4.961 1.00 72.31 191 ALA A CA 1
ATOM 1512 C C . ALA A 1 191 ? -21.010 -13.410 5.920 1.00 72.31 191 ALA A C 1
ATOM 1514 O O . ALA A 1 191 ? -20.040 -13.863 6.532 1.00 72.31 191 ALA A O 1
ATOM 1515 N N . PHE A 1 192 ? -21.376 -12.130 6.041 1.00 64.75 192 PHE A N 1
ATOM 1516 C CA . PHE A 1 192 ? -20.734 -11.223 6.979 1.00 64.75 192 PHE A CA 1
ATOM 1517 C C . PHE A 1 192 ? -21.241 -11.519 8.393 1.00 64.75 192 PHE A C 1
ATOM 1519 O O . PHE A 1 192 ? -22.368 -11.210 8.760 1.00 64.75 192 PHE A O 1
ATOM 1526 N N . SER A 1 193 ? -20.376 -12.203 9.139 1.00 69.31 193 SER A N 1
ATOM 1527 C CA . SER A 1 193 ? -20.237 -12.225 10.595 1.00 69.31 193 SER A CA 1
ATOM 1528 C C . SER A 1 193 ? -21.500 -11.928 11.434 1.00 69.31 193 SER A C 1
ATOM 1530 O O . SER A 1 193 ? -21.853 -10.773 11.659 1.00 69.31 193 SER A O 1
ATOM 1532 N N . SER A 1 194 ? -22.129 -12.991 11.950 1.00 79.56 194 SER A N 1
ATOM 1533 C CA . SER A 1 194 ? -23.128 -12.969 13.032 1.00 79.56 194 SER A CA 1
ATOM 1534 C C . SER A 1 194 ? -22.463 -13.045 14.414 1.00 79.56 194 SER A C 1
ATOM 1536 O O . SER A 1 194 ? -21.298 -13.438 14.525 1.00 79.56 194 SER A O 1
ATOM 1538 N N . GLY A 1 195 ? -23.206 -12.770 15.488 1.00 87.31 195 GLY A N 1
ATOM 1539 C CA . GLY A 1 195 ? -22.682 -12.900 16.852 1.00 87.31 195 GLY A CA 1
ATOM 1540 C C . GLY A 1 195 ? -21.916 -11.660 17.314 1.00 87.31 195 GLY A C 1
ATOM 1541 O O . GLY A 1 195 ? -22.518 -10.600 17.452 1.00 87.31 195 GLY A O 1
ATOM 1542 N N . ARG A 1 196 ? -20.616 -11.785 17.614 1.00 89.81 196 ARG A N 1
ATOM 1543 C CA . ARG A 1 196 ? -19.779 -10.694 18.153 1.00 89.81 196 ARG A CA 1
ATOM 1544 C C . ARG A 1 196 ? -18.686 -10.300 17.165 1.00 89.81 196 ARG A C 1
ATOM 1546 O O . ARG A 1 196 ? -18.069 -11.173 16.556 1.00 89.81 196 ARG A O 1
ATOM 1553 N N . LEU A 1 197 ? -18.464 -8.995 17.012 1.00 91.19 197 LEU A N 1
ATOM 1554 C CA . LEU A 1 197 ? -17.525 -8.399 16.058 1.00 91.19 197 LEU A CA 1
ATOM 1555 C C . LEU A 1 197 ? -16.523 -7.493 16.756 1.00 91.19 197 LEU A C 1
ATOM 1557 O O . LEU A 1 197 ? -16.814 -6.938 17.811 1.00 91.19 197 LEU A O 1
ATOM 1561 N N . TRP A 1 198 ? -15.359 -7.323 16.131 1.00 93.44 198 TRP A N 1
ATOM 1562 C CA . TRP A 1 198 ? -14.384 -6.310 16.515 1.00 93.44 198 TRP A CA 1
ATOM 1563 C C . TRP A 1 198 ? -14.746 -4.971 15.876 1.00 93.44 198 TRP A C 1
ATOM 1565 O O . TRP A 1 198 ? -14.730 -4.827 14.652 1.00 93.44 198 TRP A O 1
ATOM 1575 N N . HIS A 1 199 ? -15.050 -3.998 16.719 1.00 92.75 199 HIS A N 1
ATOM 1576 C CA . HIS A 1 199 ? -15.442 -2.647 16.353 1.00 92.75 199 HIS A CA 1
ATOM 1577 C C . HIS A 1 199 ? -14.271 -1.694 16.521 1.00 92.75 199 HIS A C 1
ATOM 1579 O O . HIS A 1 199 ? -13.554 -1.749 17.518 1.00 92.75 199 HIS A O 1
ATOM 1585 N N . PHE A 1 200 ? -14.106 -0.798 15.556 1.00 95.38 200 PHE A N 1
ATOM 1586 C CA . PHE A 1 200 ? -13.111 0.266 15.593 1.00 95.38 200 PHE A CA 1
ATOM 1587 C C . PHE A 1 200 ? -13.806 1.616 15.717 1.00 95.38 200 PHE A C 1
ATOM 1589 O O . PHE A 1 200 ? -14.899 1.797 15.178 1.00 95.38 200 PHE A O 1
ATOM 1596 N N . GLU A 1 201 ? -13.137 2.600 16.319 1.00 95.31 201 GLU A N 1
ATOM 1597 C CA . GLU A 1 201 ? -13.566 3.989 16.157 1.00 95.31 201 GLU A CA 1
ATOM 1598 C C . GLU A 1 201 ? -13.405 4.387 14.670 1.00 95.31 201 GLU A C 1
ATOM 1600 O O . GLU A 1 201 ? -12.298 4.292 14.120 1.00 95.31 201 GLU A O 1
ATOM 1605 N N . PRO A 1 202 ? -14.488 4.786 13.970 1.00 95.25 202 PRO A N 1
ATOM 1606 C CA . PRO A 1 202 ? -14.455 4.921 12.514 1.00 95.25 202 PRO A CA 1
ATOM 1607 C C . PRO A 1 202 ? -13.459 5.960 11.986 1.00 95.25 202 PRO A C 1
ATOM 1609 O O . PRO A 1 202 ? -12.863 5.753 10.920 1.00 95.25 202 PRO A O 1
ATOM 1612 N N . LYS A 1 203 ? -13.273 7.085 12.690 1.00 95.56 203 LYS A N 1
ATOM 1613 C CA . LYS A 1 203 ? -12.370 8.156 12.242 1.00 95.56 203 LYS A CA 1
ATOM 1614 C C . LYS A 1 203 ? -10.919 7.712 12.364 1.00 95.56 203 LYS A C 1
ATOM 1616 O O . LYS A 1 203 ? -10.182 7.817 11.389 1.00 95.56 203 LYS A O 1
ATOM 1621 N N . ALA A 1 204 ? -10.538 7.140 13.495 1.00 94.88 204 ALA A N 1
ATOM 1622 C CA . ALA A 1 204 ? -9.198 6.666 13.781 1.00 94.88 204 ALA A CA 1
ATOM 1623 C C . ALA A 1 204 ? -8.826 5.446 12.933 1.00 94.88 204 ALA A C 1
ATOM 1625 O O . ALA A 1 204 ? -7.703 5.377 12.431 1.00 94.88 204 ALA A O 1
ATOM 1626 N N . PHE A 1 205 ? -9.767 4.526 12.680 1.00 94.56 205 PHE A N 1
ATOM 1627 C CA . PHE A 1 205 ? -9.575 3.461 11.691 1.00 94.56 205 PHE A CA 1
ATOM 1628 C C . PHE A 1 205 ? -9.266 4.047 10.310 1.00 94.56 205 PHE A C 1
ATOM 1630 O O . PHE A 1 205 ? -8.285 3.662 9.671 1.00 94.56 205 PHE A O 1
ATOM 1637 N N . THR A 1 206 ? -10.069 5.019 9.868 1.00 93.81 206 THR A N 1
ATOM 1638 C CA . THR A 1 206 ? -9.883 5.673 8.567 1.00 93.81 206 THR A CA 1
ATOM 1639 C C . THR A 1 206 ? -8.548 6.415 8.504 1.00 93.81 206 THR A C 1
ATOM 1641 O O . THR A 1 206 ? -7.813 6.272 7.529 1.00 93.81 206 THR A O 1
ATOM 1644 N N . GLU A 1 207 ? -8.197 7.187 9.531 1.00 93.00 207 GLU A N 1
ATOM 1645 C CA . GLU A 1 207 ? -6.910 7.882 9.638 1.00 93.00 207 GLU A CA 1
ATOM 1646 C C . GLU A 1 207 ? -5.731 6.907 9.601 1.00 93.00 207 GLU A C 1
ATOM 1648 O O . GLU A 1 207 ? -4.753 7.151 8.892 1.00 93.00 207 GLU A O 1
ATOM 1653 N N . HIS A 1 208 ? -5.840 5.773 10.296 1.00 93.62 208 HIS A N 1
ATOM 1654 C CA . HIS A 1 208 ? -4.820 4.735 10.296 1.00 93.62 208 HIS A CA 1
ATOM 1655 C C . HIS A 1 208 ? -4.652 4.100 8.911 1.00 93.62 208 HIS A C 1
ATOM 1657 O O . HIS A 1 208 ? -3.544 4.099 8.371 1.00 93.62 208 HIS A O 1
ATOM 1663 N N . PHE A 1 209 ? -5.745 3.653 8.289 1.00 90.81 209 PHE A N 1
ATOM 1664 C CA . PHE A 1 209 ? -5.713 3.007 6.972 1.00 90.81 209 PHE A CA 1
ATOM 1665 C C . PHE A 1 209 ? -5.285 3.954 5.849 1.00 90.81 209 PHE A C 1
ATOM 1667 O O . PHE A 1 209 ? -4.674 3.522 4.869 1.00 90.81 209 PHE A O 1
ATOM 1674 N N . ARG A 1 210 ? -5.519 5.264 5.989 1.00 88.69 210 ARG A N 1
ATOM 1675 C CA . ARG A 1 210 ? -5.023 6.268 5.034 1.00 88.69 210 ARG A CA 1
ATOM 1676 C C . ARG A 1 210 ? -3.496 6.294 4.929 1.00 88.69 210 ARG A C 1
ATOM 1678 O O . ARG A 1 210 ? -2.993 6.691 3.878 1.00 88.69 210 ARG A O 1
ATOM 1685 N N . ASN A 1 211 ? -2.760 5.810 5.934 1.00 86.94 211 ASN A N 1
ATOM 1686 C CA . ASN A 1 211 ? -1.296 5.704 5.879 1.00 86.94 211 ASN A CA 1
ATOM 1687 C C . ASN A 1 211 ? -0.797 4.687 4.839 1.00 86.94 211 ASN A C 1
ATOM 1689 O O . ASN A 1 211 ? 0.324 4.821 4.337 1.00 86.94 211 ASN A O 1
ATOM 1693 N N . CYS A 1 212 ? -1.640 3.725 4.433 1.00 86.06 212 CYS A N 1
ATOM 1694 C CA . CYS A 1 212 ? -1.329 2.831 3.316 1.00 86.06 212 CYS A CA 1
ATOM 1695 C C . CYS A 1 212 ? -1.044 3.629 2.029 1.00 86.06 212 CYS A C 1
ATOM 1697 O O . CYS A 1 212 ? -0.175 3.251 1.239 1.00 86.06 212 CYS A O 1
ATOM 1699 N N . GLY A 1 213 ? -1.736 4.761 1.834 1.00 86.25 213 GLY A N 1
ATOM 1700 C CA . GLY A 1 213 ? -1.543 5.658 0.691 1.00 86.25 213 GLY A CA 1
ATOM 1701 C C . GLY A 1 213 ? -1.982 5.065 -0.650 1.00 86.25 213 GLY A C 1
ATOM 1702 O O . GLY A 1 213 ? -1.556 5.545 -1.696 1.00 86.25 213 GLY A O 1
ATOM 1703 N N . TRP A 1 214 ? -2.791 4.002 -0.633 1.00 89.75 214 TRP A N 1
ATOM 1704 C CA . TRP A 1 214 ? -3.286 3.363 -1.849 1.00 89.75 214 TRP A CA 1
ATOM 1705 C C . TRP A 1 214 ? -4.392 4.198 -2.479 1.00 89.75 214 TRP A C 1
ATOM 1707 O O . TRP A 1 214 ? -5.296 4.687 -1.800 1.00 89.75 214 TRP A O 1
ATOM 1717 N N . LEU A 1 215 ? -4.327 4.335 -3.797 1.00 90.19 215 LEU A N 1
ATOM 1718 C CA . LEU A 1 215 ? -5.344 5.021 -4.573 1.00 90.19 215 LEU A CA 1
ATOM 1719 C C . LEU A 1 215 ? -6.389 4.013 -5.041 1.00 90.19 215 LEU A C 1
ATOM 1721 O O . LEU A 1 215 ? -6.057 2.963 -5.593 1.00 90.19 215 LEU A O 1
ATOM 1725 N N . SER A 1 216 ? -7.659 4.348 -4.834 1.00 90.88 216 SER A N 1
ATOM 1726 C CA . SER A 1 216 ? -8.777 3.652 -5.468 1.00 90.88 216 SER A CA 1
ATOM 1727 C C . SER A 1 216 ? -8.832 3.954 -6.965 1.00 90.88 216 SER A C 1
ATOM 1729 O O . SER A 1 216 ? -8.267 4.941 -7.448 1.00 90.88 216 SER A O 1
ATOM 1731 N N . PHE A 1 217 ? -9.587 3.140 -7.703 1.00 90.44 217 PHE A N 1
ATOM 1732 C CA . PHE A 1 217 ? -9.819 3.357 -9.130 1.00 90.44 217 PHE A CA 1
ATOM 1733 C C . PHE A 1 217 ? -10.377 4.756 -9.413 1.00 90.44 217 PHE A C 1
ATOM 1735 O O . PHE A 1 217 ? -9.885 5.461 -10.291 1.00 90.44 217 PHE A O 1
ATOM 1742 N N . CYS A 1 218 ? -11.359 5.190 -8.619 1.00 89.56 218 CYS A N 1
ATOM 1743 C CA . CYS A 1 218 ? -11.970 6.508 -8.756 1.00 89.56 218 CYS A CA 1
ATOM 1744 C C . CYS A 1 218 ? -10.966 7.642 -8.522 1.00 89.56 218 CYS A C 1
ATOM 1746 O O . CYS A 1 218 ? -10.975 8.612 -9.274 1.00 89.56 218 CYS A O 1
ATOM 1748 N N . GLN A 1 219 ? -10.088 7.514 -7.522 1.00 90.38 219 GLN A N 1
ATOM 1749 C CA . GLN A 1 219 ? -9.058 8.519 -7.250 1.00 90.38 219 GLN A CA 1
ATOM 1750 C C . GLN A 1 219 ? -8.029 8.582 -8.378 1.00 90.38 219 GLN A C 1
ATOM 1752 O O . GLN A 1 219 ? -7.767 9.665 -8.886 1.00 90.38 219 GLN A O 1
ATOM 1757 N N . MET A 1 220 ? -7.496 7.441 -8.827 1.00 89.00 220 MET A N 1
ATOM 1758 C CA . MET A 1 220 ? -6.507 7.425 -9.910 1.00 89.00 220 MET A CA 1
ATOM 1759 C C . MET A 1 220 ? -7.095 7.960 -11.225 1.00 89.00 220 MET A C 1
ATOM 1761 O O . MET A 1 220 ? -6.440 8.707 -11.946 1.00 89.00 220 MET A O 1
ATOM 1765 N N . LYS A 1 221 ? -8.368 7.655 -11.507 1.00 88.31 221 LYS A N 1
ATOM 1766 C CA . LYS A 1 221 ? -9.088 8.199 -12.665 1.00 88.31 221 LYS A CA 1
ATOM 1767 C C . LYS A 1 221 ? -9.178 9.728 -12.635 1.00 88.31 221 LYS A C 1
ATOM 1769 O O . LYS A 1 221 ? -9.107 10.342 -13.691 1.00 88.31 221 LYS A O 1
ATOM 1774 N N . GLN A 1 222 ? -9.336 10.337 -11.459 1.00 89.12 222 GLN A N 1
ATOM 1775 C CA . GLN A 1 222 ? -9.401 11.799 -11.317 1.00 89.12 222 GLN A CA 1
ATOM 1776 C C . GLN A 1 222 ? -8.058 12.496 -11.573 1.00 89.12 222 GLN A C 1
ATOM 1778 O O . GLN A 1 222 ? -8.056 13.689 -11.861 1.00 89.12 222 GLN A O 1
ATOM 1783 N N . ILE A 1 223 ? -6.937 11.772 -11.484 1.00 87.06 223 ILE A N 1
ATOM 1784 C CA . ILE A 1 223 ? -5.599 12.314 -11.771 1.00 87.06 223 ILE A CA 1
ATOM 1785 C C . ILE A 1 223 ? -5.419 12.525 -13.280 1.00 87.06 223 ILE A C 1
ATOM 1787 O O . ILE A 1 223 ? -4.718 13.442 -13.696 1.00 87.06 223 ILE A O 1
ATOM 1791 N N . VAL A 1 224 ? -6.091 11.724 -14.114 1.00 88.00 224 VAL A N 1
ATOM 1792 C CA . VAL A 1 224 ? -6.041 11.894 -15.568 1.00 88.00 224 VAL A CA 1
ATOM 1793 C C . VAL A 1 224 ? -6.883 13.109 -15.971 1.00 88.00 224 VAL A C 1
ATOM 1795 O O . VAL A 1 224 ? -8.096 13.118 -15.737 1.00 88.00 224 VAL A O 1
ATOM 1798 N N . PRO A 1 225 ? -6.284 14.140 -16.594 1.00 87.94 225 PRO A N 1
ATOM 1799 C CA . PRO A 1 225 ? -7.017 15.342 -16.947 1.00 87.94 225 PRO A CA 1
ATOM 1800 C C . PRO A 1 225 ? -8.064 15.051 -18.028 1.00 87.94 225 PRO A C 1
ATOM 1802 O O . PRO A 1 225 ? -7.858 14.244 -18.932 1.00 87.94 225 PRO A O 1
ATOM 1805 N N . SER A 1 226 ? -9.198 15.751 -17.970 1.00 88.56 226 SER A N 1
ATOM 1806 C CA . SER A 1 226 ? -10.236 15.649 -19.006 1.00 88.56 226 SER A CA 1
ATOM 1807 C C . SER A 1 226 ? -9.882 16.424 -20.279 1.00 88.56 226 SER A C 1
ATOM 1809 O O . SER A 1 226 ? -10.467 16.179 -21.332 1.00 88.56 226 SER A O 1
ATOM 1811 N N . HIS A 1 227 ? -8.937 17.364 -20.187 1.00 90.44 227 HIS A N 1
ATOM 1812 C CA . HIS A 1 227 ? -8.491 18.222 -21.278 1.00 90.44 227 HIS A CA 1
ATOM 1813 C C . HIS A 1 227 ? -6.995 18.530 -21.149 1.00 90.44 227 HIS A C 1
ATOM 1815 O O . HIS A 1 227 ? -6.474 18.620 -20.039 1.00 90.44 227 HIS A O 1
ATOM 1821 N N . ALA A 1 228 ? -6.318 18.729 -22.278 1.00 88.69 228 ALA A N 1
ATOM 1822 C CA . ALA A 1 228 ? -4.919 19.149 -22.318 1.00 88.69 228 ALA A CA 1
ATOM 1823 C C . ALA A 1 228 ? -4.645 20.085 -23.501 1.00 88.69 228 ALA A C 1
ATOM 1825 O O . ALA A 1 228 ? -5.364 20.080 -24.506 1.00 88.69 228 ALA A O 1
ATOM 1826 N N . LEU A 1 229 ? -3.574 20.876 -23.390 1.00 88.44 229 LEU A N 1
ATOM 1827 C CA . LEU A 1 229 ? -3.033 21.643 -24.508 1.00 88.44 229 LEU A CA 1
ATOM 1828 C C . LEU A 1 229 ? -2.415 20.665 -25.509 1.00 88.44 229 LEU A C 1
ATOM 1830 O O . LEU A 1 229 ? -1.498 19.920 -25.175 1.00 88.44 229 LEU A O 1
ATOM 1834 N N . ARG A 1 230 ? -2.911 20.672 -26.745 1.00 81.19 230 ARG A N 1
ATOM 1835 C CA . ARG A 1 230 ? -2.392 19.847 -27.840 1.00 81.19 230 ARG A CA 1
ATOM 1836 C C . ARG A 1 230 ? -1.919 20.719 -28.981 1.00 81.19 230 ARG A C 1
ATOM 1838 O O . ARG A 1 230 ? -2.553 21.720 -29.313 1.00 81.19 230 ARG A O 1
ATOM 1845 N N . GLN A 1 231 ? -0.825 20.314 -29.610 1.00 81.62 231 GLN A N 1
ATOM 1846 C CA . GLN A 1 231 ? -0.339 20.974 -30.809 1.00 81.62 231 GLN A CA 1
ATOM 1847 C C . GLN A 1 231 ? -1.339 20.742 -31.957 1.00 81.62 231 GLN A C 1
ATOM 1849 O O . GLN A 1 231 ? -1.611 19.608 -32.340 1.00 81.62 231 GLN A O 1
ATOM 1854 N N . SER A 1 232 ? -1.919 21.821 -32.481 1.00 80.31 232 SER A N 1
ATOM 1855 C CA . SER A 1 232 ? -2.897 21.824 -33.582 1.00 80.31 232 SER A CA 1
ATOM 1856 C C . SER A 1 232 ? -2.309 22.363 -34.896 1.00 80.31 232 SER A C 1
ATOM 1858 O O . SER A 1 232 ? -3.020 22.554 -35.882 1.00 80.31 232 SER A O 1
ATOM 1860 N N . GLY A 1 233 ? -0.997 22.609 -34.917 1.00 78.12 233 GLY A N 1
ATOM 1861 C CA . GLY A 1 233 ? -0.206 23.067 -36.058 1.00 78.12 233 GLY A CA 1
ATOM 1862 C C . GLY A 1 233 ? 1.229 23.384 -35.625 1.00 78.12 233 GLY A C 1
ATOM 1863 O O . GLY A 1 233 ? 1.539 23.297 -34.442 1.00 78.12 233 GLY A O 1
ATOM 1864 N N . ARG A 1 234 ? 2.100 23.782 -36.564 1.00 77.50 234 ARG A N 1
ATOM 1865 C CA . ARG A 1 234 ? 3.546 23.970 -36.312 1.00 77.50 234 ARG A CA 1
ATOM 1866 C C . ARG A 1 234 ? 3.850 24.806 -35.057 1.00 77.50 234 ARG A C 1
ATOM 1868 O O . ARG A 1 234 ? 4.670 24.373 -34.265 1.00 77.50 234 ARG A O 1
ATOM 1875 N N . ASP A 1 235 ? 3.087 25.878 -34.823 1.00 84.31 235 ASP A N 1
ATOM 1876 C CA . ASP A 1 235 ? 3.246 26.785 -33.670 1.00 84.31 235 ASP A CA 1
ATOM 1877 C C . ASP A 1 235 ? 1.903 27.135 -32.995 1.00 84.31 235 ASP A C 1
ATOM 1879 O O . ASP A 1 235 ? 1.702 28.248 -32.509 1.00 84.31 235 ASP A O 1
ATOM 1883 N N . ARG A 1 236 ? 0.919 26.225 -33.025 1.00 84.56 236 ARG A N 1
ATOM 1884 C CA . ARG A 1 236 ? -0.403 26.462 -32.418 1.00 84.56 236 ARG A CA 1
ATOM 1885 C C . ARG A 1 236 ? -0.732 25.378 -31.416 1.00 84.56 236 ARG A C 1
ATOM 1887 O O . ARG A 1 236 ? -0.628 24.197 -31.731 1.00 84.56 236 ARG A O 1
ATOM 1894 N N . PHE A 1 237 ? -1.197 25.800 -30.248 1.00 87.06 237 PHE A N 1
ATOM 1895 C CA . PHE A 1 237 ? -1.715 24.918 -29.216 1.00 87.06 237 PHE A CA 1
ATOM 1896 C C . PHE A 1 237 ? -3.204 25.193 -29.040 1.00 87.06 237 PHE A C 1
ATOM 1898 O O . PHE A 1 237 ? -3.627 26.345 -28.961 1.00 87.06 237 PHE A O 1
ATOM 1905 N N . ALA A 1 238 ? -4.000 24.134 -29.014 1.00 87.62 238 ALA A N 1
ATOM 1906 C CA . ALA A 1 238 ? -5.422 24.196 -28.729 1.00 87.62 238 ALA A CA 1
ATOM 1907 C C . ALA A 1 238 ? -5.710 23.411 -27.452 1.00 87.62 238 ALA A C 1
ATOM 1909 O O . ALA A 1 238 ? -5.172 22.323 -27.245 1.00 87.62 238 ALA A O 1
ATOM 1910 N N . TRP A 1 239 ? -6.575 23.961 -26.607 1.00 90.88 239 TRP A N 1
ATOM 1911 C CA . TRP A 1 239 ? -7.144 23.219 -25.492 1.00 90.88 239 TRP A CA 1
ATOM 1912 C C . TRP A 1 239 ? -8.173 22.230 -26.037 1.00 90.88 239 TRP A C 1
ATOM 1914 O O . TRP A 1 239 ? -9.135 22.640 -26.687 1.00 90.88 239 TRP A O 1
ATOM 1924 N N . GLY A 1 240 ? -7.952 20.936 -25.823 1.00 87.38 240 GLY A N 1
ATOM 1925 C CA . GLY A 1 240 ? -8.800 19.883 -26.375 1.00 87.38 240 GLY A CA 1
ATOM 1926 C C . GLY A 1 240 ? -9.116 18.807 -25.350 1.00 87.38 240 GLY A C 1
ATOM 1927 O O . GLY A 1 240 ? -8.322 18.550 -24.445 1.00 87.38 240 GLY A O 1
ATOM 1928 N N . ALA A 1 241 ? -10.279 18.176 -25.507 1.00 87.75 241 ALA A N 1
ATOM 1929 C CA . ALA A 1 241 ? -10.677 17.041 -24.687 1.00 87.75 241 ALA A CA 1
ATOM 1930 C C . ALA A 1 241 ? -9.719 15.857 -24.884 1.00 87.75 241 ALA A C 1
ATOM 1932 O O . ALA A 1 241 ? -9.235 15.591 -25.991 1.00 87.75 241 ALA A O 1
ATOM 1933 N N . ILE A 1 242 ? -9.455 15.136 -23.800 1.00 86.25 242 ILE A N 1
ATOM 1934 C CA . ILE A 1 242 ? -8.714 13.880 -23.826 1.00 86.25 242 ILE A CA 1
ATOM 1935 C C . ILE A 1 242 ? -9.713 12.741 -24.009 1.00 86.25 242 ILE A C 1
ATOM 1937 O O . ILE A 1 242 ? -10.577 12.504 -23.168 1.00 86.25 242 ILE A O 1
ATOM 1941 N N . ASN A 1 243 ? -9.562 12.009 -25.111 1.00 81.06 243 ASN A N 1
ATOM 1942 C CA . ASN A 1 243 ? -10.272 10.754 -25.315 1.00 81.06 243 ASN A CA 1
ATOM 1943 C C . ASN A 1 243 ? -9.533 9.653 -24.554 1.00 81.06 243 ASN A C 1
ATOM 1945 O O . ASN A 1 243 ? -8.372 9.379 -24.848 1.00 81.06 243 ASN A O 1
ATOM 1949 N N . THR A 1 244 ? -10.205 9.039 -23.585 1.00 80.50 244 THR A N 1
ATOM 1950 C CA . THR A 1 244 ? -9.652 7.966 -22.756 1.00 80.50 244 THR A CA 1
ATOM 1951 C C . THR A 1 244 ? -10.688 6.862 -22.553 1.00 80.50 244 THR A C 1
ATOM 1953 O O . THR A 1 244 ? -11.892 7.122 -22.516 1.00 80.50 244 THR A O 1
ATOM 1956 N N . ASN A 1 245 ? -10.228 5.618 -22.422 1.00 80.81 245 ASN A N 1
ATOM 1957 C CA . ASN A 1 245 ? -11.074 4.443 -22.199 1.00 80.81 245 ASN A CA 1
ATOM 1958 C C . ASN A 1 245 ? -11.264 4.102 -20.709 1.00 80.81 245 ASN A C 1
ATOM 1960 O O . ASN A 1 245 ? -11.906 3.098 -20.406 1.00 80.81 245 ASN A O 1
ATOM 1964 N N . LEU A 1 246 ? -10.787 4.943 -19.782 1.00 81.94 246 LEU A N 1
ATOM 1965 C CA . LEU A 1 246 ? -10.847 4.727 -18.325 1.00 81.94 246 LEU A CA 1
ATOM 1966 C C . LEU A 1 246 ? -12.263 4.551 -17.755 1.00 81.94 246 LEU A C 1
ATOM 1968 O O . LEU A 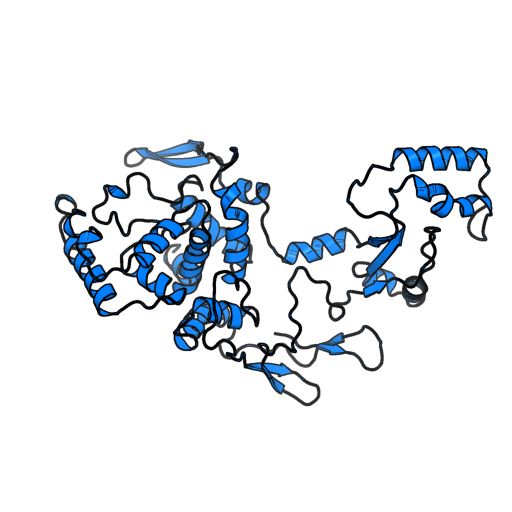1 246 ? -12.422 4.149 -16.610 1.00 81.94 246 LEU A O 1
ATOM 1972 N N . GLY A 1 247 ? -13.315 4.891 -18.500 1.00 72.75 247 GLY A N 1
ATOM 1973 C CA . GLY A 1 247 ? -14.700 4.602 -18.107 1.00 72.75 247 GLY A CA 1
ATOM 1974 C C . GLY A 1 247 ? -15.158 3.169 -18.395 1.00 72.75 247 GLY A C 1
ATOM 1975 O O . GLY A 1 247 ? -16.247 2.798 -17.970 1.00 72.75 247 GLY A O 1
ATOM 1976 N N . THR A 1 248 ? -14.358 2.385 -19.117 1.00 79.12 248 THR A N 1
ATOM 1977 C CA . THR A 1 248 ? -14.739 1.072 -19.650 1.00 79.12 248 THR A CA 1
ATOM 1978 C C . THR A 1 248 ? -14.181 -0.046 -18.774 1.00 79.12 248 THR A C 1
ATOM 1980 O O . THR A 1 248 ? -13.040 0.028 -18.304 1.00 79.12 248 THR A O 1
ATOM 1983 N N . SER A 1 249 ? -14.967 -1.106 -18.580 1.00 76.75 249 SER A N 1
ATOM 1984 C CA . SER A 1 249 ? -14.487 -2.356 -17.982 1.00 76.75 249 SER A CA 1
ATOM 1985 C C . SER A 1 249 ? -13.298 -2.903 -18.778 1.00 76.75 249 SER A C 1
ATOM 1987 O O . SER A 1 249 ? -13.347 -2.942 -20.005 1.00 76.75 249 SER A O 1
ATOM 1989 N N . GLY A 1 250 ? -12.229 -3.307 -18.088 1.00 76.69 250 GLY A N 1
ATOM 1990 C CA . GLY A 1 250 ? -11.007 -3.803 -18.732 1.00 76.69 250 GLY A CA 1
ATOM 1991 C C . GLY A 1 250 ? -10.050 -2.712 -19.223 1.00 76.69 250 GLY A C 1
ATOM 1992 O O . GLY A 1 250 ? -9.112 -3.017 -19.953 1.00 76.69 250 GLY A O 1
ATOM 1993 N N . SER A 1 251 ? -10.249 -1.445 -18.835 1.00 85.94 251 SER A N 1
ATOM 1994 C CA . SER A 1 251 ? -9.220 -0.410 -19.021 1.00 85.94 251 SER A CA 1
ATOM 1995 C C . SER A 1 251 ? -7.910 -0.798 -18.321 1.00 85.94 251 SER A C 1
ATOM 1997 O O . SER A 1 251 ? -7.933 -1.481 -17.294 1.00 85.94 251 SER A O 1
ATOM 1999 N N . ILE A 1 252 ? -6.774 -0.301 -18.818 1.00 85.75 252 ILE A N 1
ATOM 2000 C CA . ILE A 1 252 ? -5.455 -0.566 -18.214 1.00 85.75 252 ILE A CA 1
ATOM 2001 C C . ILE A 1 252 ? -5.423 -0.168 -16.748 1.00 85.75 252 ILE A C 1
ATOM 2003 O O . ILE A 1 252 ? -4.885 -0.896 -15.922 1.00 85.75 252 ILE A O 1
ATOM 2007 N N . LEU A 1 253 ? -6.048 0.957 -16.395 1.00 87.62 253 LEU A N 1
ATOM 2008 C CA . LEU A 1 253 ? -6.129 1.352 -14.997 1.00 87.62 253 LEU A CA 1
ATOM 2009 C C . LEU A 1 253 ? -6.857 0.298 -14.151 1.00 87.62 253 LEU A C 1
ATOM 2011 O O . LEU A 1 253 ? -6.411 -0.005 -13.048 1.00 87.62 253 LEU A O 1
ATOM 2015 N N . SER A 1 254 ? -7.956 -0.274 -14.652 1.00 87.88 254 SER A N 1
ATOM 2016 C CA . SER A 1 254 ? -8.712 -1.282 -13.900 1.00 87.88 254 SER A CA 1
ATOM 2017 C C . SER A 1 254 ? -7.919 -2.568 -13.665 1.00 87.88 254 SER A C 1
ATOM 2019 O O . SER A 1 254 ? -8.054 -3.155 -12.596 1.00 87.88 254 SER A O 1
ATOM 2021 N N . SER A 1 255 ? -7.062 -2.970 -14.608 1.00 87.50 255 SER A N 1
ATOM 2022 C CA . SER A 1 255 ? -6.240 -4.177 -14.478 1.00 87.50 255 SER A CA 1
ATOM 2023 C C . SER A 1 255 ? -4.922 -3.951 -13.735 1.00 87.50 255 SER A C 1
ATOM 2025 O O . SER A 1 255 ? -4.407 -4.873 -13.116 1.00 87.50 255 SER A O 1
ATOM 2027 N N . GLN A 1 256 ? -4.376 -2.733 -13.762 1.00 89.12 256 GLN A N 1
ATOM 2028 C CA . GLN A 1 256 ? -3.047 -2.443 -13.216 1.00 89.12 256 GLN A CA 1
ATOM 2029 C C . GLN A 1 256 ? -3.052 -1.719 -11.871 1.00 89.12 256 GLN A C 1
ATOM 2031 O O . GLN A 1 256 ? -1.995 -1.587 -11.257 1.00 89.12 256 GLN A O 1
ATOM 2036 N N . ILE A 1 257 ? -4.194 -1.248 -11.362 1.00 89.69 257 ILE A N 1
ATOM 2037 C CA . ILE A 1 257 ? -4.217 -0.515 -10.086 1.00 89.69 257 ILE A CA 1
ATOM 2038 C C . ILE A 1 257 ? -3.713 -1.351 -8.899 1.00 89.69 257 ILE A C 1
ATOM 2040 O O . ILE A 1 257 ? -3.033 -0.822 -8.014 1.00 89.69 257 ILE A O 1
ATOM 2044 N N . SER A 1 258 ? -3.976 -2.660 -8.914 1.00 88.75 258 SER A N 1
ATOM 2045 C CA . SER A 1 258 ? -3.457 -3.626 -7.939 1.00 88.75 258 SER A CA 1
ATOM 2046 C C . SER A 1 258 ? -1.946 -3.839 -8.045 1.00 88.75 258 SER A C 1
ATOM 2048 O O . SER A 1 258 ? -1.351 -4.279 -7.071 1.00 88.75 258 SER A O 1
ATOM 2050 N N . ASN A 1 259 ? -1.316 -3.480 -9.169 1.00 90.25 259 ASN A N 1
ATOM 2051 C CA . ASN A 1 259 ? 0.136 -3.542 -9.369 1.00 90.25 259 ASN A CA 1
ATOM 2052 C C . ASN A 1 259 ? 0.810 -2.184 -9.101 1.00 90.25 259 ASN A C 1
ATOM 2054 O O . ASN A 1 259 ? 1.892 -2.121 -8.511 1.00 90.25 259 ASN A O 1
ATOM 2058 N N . LEU A 1 260 ? 0.158 -1.079 -9.481 1.00 91.06 260 LEU A N 1
ATOM 2059 C CA . LEU A 1 260 ? 0.658 0.286 -9.295 1.00 91.06 260 LEU A CA 1
ATOM 2060 C C . LEU A 1 260 ? 0.800 0.655 -7.817 1.00 91.06 260 LEU A C 1
ATOM 2062 O O . LEU A 1 260 ? 1.848 1.165 -7.425 1.00 91.06 260 LEU A O 1
ATOM 2066 N N . ASN A 1 261 ? -0.214 0.380 -6.988 1.00 92.06 261 ASN A N 1
ATOM 2067 C CA . ASN A 1 261 ? -0.167 0.708 -5.559 1.00 92.06 261 ASN A CA 1
ATOM 2068 C C . ASN A 1 261 ? 1.010 0.001 -4.845 1.00 92.06 261 ASN A C 1
ATOM 2070 O O . ASN A 1 261 ? 1.834 0.697 -4.241 1.00 92.06 261 ASN A O 1
ATOM 2074 N N . PRO A 1 262 ? 1.185 -1.334 -4.953 1.00 90.12 262 PRO A N 1
ATOM 2075 C CA . PRO A 1 262 ? 2.359 -2.009 -4.401 1.00 90.12 262 PRO A CA 1
ATOM 2076 C C . PRO A 1 262 ? 3.684 -1.540 -5.002 1.00 90.12 262 PRO A C 1
ATOM 2078 O O . PRO A 1 262 ? 4.641 -1.361 -4.250 1.00 90.12 262 PRO A O 1
ATOM 2081 N N . SER A 1 263 ? 3.759 -1.290 -6.317 1.00 91.44 263 SER A N 1
ATOM 2082 C CA . SER A 1 263 ? 4.993 -0.792 -6.944 1.00 91.44 263 SER A CA 1
ATOM 2083 C C . SER A 1 263 ? 5.390 0.576 -6.381 1.00 91.44 263 SER A C 1
ATOM 2085 O O . SER A 1 263 ? 6.509 0.751 -5.896 1.00 91.44 263 SER A O 1
ATOM 2087 N N . MET A 1 264 ? 4.457 1.527 -6.306 1.00 91.88 264 MET A N 1
ATOM 2088 C CA . MET A 1 264 ? 4.712 2.833 -5.695 1.00 91.88 264 MET A CA 1
ATOM 2089 C C . MET A 1 264 ? 5.206 2.701 -4.244 1.00 91.88 264 MET A C 1
ATOM 2091 O O . MET A 1 264 ? 6.173 3.358 -3.851 1.00 91.88 264 MET A O 1
ATOM 2095 N N . ARG A 1 265 ? 4.627 1.786 -3.454 1.00 90.62 265 ARG A N 1
ATOM 2096 C CA . ARG A 1 265 ? 5.096 1.499 -2.086 1.00 90.62 265 ARG A CA 1
ATOM 2097 C C . ARG A 1 265 ? 6.488 0.876 -2.048 1.00 90.62 265 ARG A C 1
ATOM 2099 O O . ARG A 1 265 ? 7.298 1.278 -1.203 1.00 90.62 265 ARG A O 1
ATOM 2106 N N . LYS A 1 266 ? 6.778 -0.064 -2.952 1.00 91.00 266 LYS A N 1
ATOM 2107 C CA . LYS A 1 266 ? 8.103 -0.673 -3.117 1.00 91.00 266 LYS A CA 1
ATOM 2108 C C . LYS A 1 266 ? 9.144 0.405 -3.381 1.00 91.00 266 LYS A C 1
ATOM 2110 O O . LYS A 1 266 ? 10.153 0.410 -2.703 1.00 91.00 266 LYS A O 1
ATOM 2115 N N . TYR A 1 267 ? 8.889 1.370 -4.257 1.00 90.94 267 TYR A N 1
ATOM 2116 C CA . TYR A 1 267 ? 9.897 2.355 -4.675 1.00 90.94 267 TYR A CA 1
ATOM 2117 C C . TYR A 1 267 ? 9.850 3.703 -3.938 1.00 90.94 267 TYR A C 1
ATOM 2119 O O . TYR A 1 267 ? 10.408 4.690 -4.419 1.00 90.94 267 TYR A O 1
ATOM 2127 N N . CYS A 1 268 ? 9.224 3.764 -2.757 1.00 89.94 268 CYS A N 1
ATOM 2128 C CA . CYS A 1 268 ? 9.125 4.997 -1.960 1.00 89.94 268 CYS A CA 1
ATOM 2129 C C . CYS A 1 268 ? 8.440 6.158 -2.701 1.00 89.94 268 CYS A C 1
ATOM 2131 O O . CYS A 1 268 ? 8.812 7.325 -2.567 1.00 89.94 268 CYS A O 1
ATOM 2133 N N . ILE A 1 269 ? 7.441 5.837 -3.516 1.00 90.75 269 ILE A N 1
ATOM 2134 C CA . ILE A 1 269 ? 6.586 6.784 -4.234 1.00 90.75 269 ILE A CA 1
ATOM 2135 C C . ILE A 1 269 ? 5.303 6.939 -3.412 1.00 90.75 269 ILE A C 1
ATOM 2137 O O . ILE A 1 269 ? 4.220 6.539 -3.815 1.00 90.75 269 ILE A O 1
ATOM 2141 N N . ASN A 1 270 ? 5.448 7.414 -2.177 1.00 88.94 270 ASN A N 1
ATOM 2142 C CA . ASN A 1 270 ? 4.389 7.396 -1.161 1.00 88.94 270 ASN A CA 1
ATOM 2143 C C . ASN A 1 270 ? 4.086 8.780 -0.569 1.00 88.94 270 ASN A C 1
ATOM 2145 O O . ASN A 1 270 ? 3.288 8.886 0.357 1.00 88.94 270 ASN A O 1
ATOM 2149 N N . THR A 1 271 ? 4.702 9.840 -1.096 1.00 88.81 271 THR A N 1
ATOM 2150 C CA . THR A 1 271 ? 4.336 11.224 -0.777 1.00 88.81 271 THR A CA 1
ATOM 2151 C C . THR A 1 271 ? 3.505 11.809 -1.915 1.00 88.81 271 THR A C 1
ATOM 2153 O O . THR A 1 271 ? 3.737 11.431 -3.066 1.00 88.81 271 THR A O 1
ATOM 2156 N N . PRO A 1 272 ? 2.592 12.764 -1.646 1.00 88.94 272 PRO A N 1
ATOM 2157 C CA . PRO A 1 272 ? 1.799 13.399 -2.699 1.00 88.94 272 PRO A CA 1
ATOM 2158 C C . PRO A 1 272 ? 2.660 13.911 -3.857 1.00 88.94 272 PRO A C 1
ATOM 2160 O O . PRO A 1 272 ? 2.367 13.631 -5.010 1.00 88.94 272 PRO A O 1
ATOM 2163 N N . PHE A 1 273 ? 3.788 14.555 -3.547 1.00 89.25 273 PHE A N 1
ATOM 2164 C CA . PHE A 1 273 ? 4.714 15.070 -4.554 1.00 89.25 273 PHE A CA 1
ATOM 2165 C C . PHE A 1 273 ? 5.327 13.971 -5.434 1.00 89.25 273 PHE A C 1
ATOM 2167 O O . PHE A 1 273 ? 5.315 14.081 -6.656 1.00 89.25 273 PHE A O 1
ATOM 2174 N N . ARG A 1 274 ? 5.831 12.883 -4.834 1.00 89.44 274 ARG A N 1
ATOM 2175 C CA . ARG A 1 274 ? 6.425 11.776 -5.600 1.00 89.44 274 ARG A CA 1
ATOM 2176 C C . ARG A 1 274 ? 5.387 11.042 -6.438 1.00 89.44 274 ARG A C 1
ATOM 2178 O O . ARG A 1 274 ? 5.681 10.698 -7.578 1.00 89.44 274 ARG A O 1
ATOM 2185 N N . ILE A 1 275 ? 4.197 10.831 -5.877 1.00 90.69 275 ILE A N 1
ATOM 2186 C CA . ILE A 1 275 ? 3.065 10.216 -6.573 1.00 90.69 275 ILE A CA 1
ATOM 2187 C C . ILE A 1 275 ? 2.686 11.061 -7.789 1.00 90.69 275 ILE A C 1
ATOM 2189 O O . ILE A 1 275 ? 2.605 10.511 -8.880 1.00 90.69 275 ILE A O 1
ATOM 2193 N N . SER A 1 276 ? 2.537 12.382 -7.636 1.00 89.44 276 SER A N 1
ATOM 2194 C CA . SER A 1 276 ? 2.259 13.287 -8.758 1.00 89.44 276 SER A CA 1
ATOM 2195 C C . SER A 1 276 ? 3.340 13.208 -9.832 1.00 89.44 276 SER A C 1
ATOM 2197 O O . SER A 1 276 ? 3.022 12.920 -10.977 1.00 89.44 276 SER A O 1
ATOM 2199 N N . CYS A 1 277 ? 4.623 13.345 -9.478 1.00 88.19 277 CYS A N 1
ATOM 2200 C CA . CYS A 1 277 ? 5.701 13.246 -10.466 1.00 88.19 277 CYS A CA 1
ATOM 2201 C C . CYS A 1 277 ? 5.713 11.895 -11.196 1.00 88.19 277 CYS A C 1
ATOM 2203 O O . CYS A 1 277 ? 5.908 11.855 -12.407 1.00 88.19 277 CYS A O 1
ATOM 2205 N N . PHE A 1 278 ? 5.524 10.788 -10.478 1.00 90.25 278 PHE A N 1
ATOM 2206 C CA . PHE A 1 278 ? 5.503 9.459 -11.084 1.00 90.25 278 PHE A CA 1
ATOM 2207 C C . PHE A 1 278 ? 4.303 9.280 -12.019 1.00 90.25 278 PHE A C 1
ATOM 2209 O O . PHE A 1 278 ? 4.472 8.854 -13.160 1.00 90.25 278 PHE A O 1
ATOM 2216 N N . LEU A 1 279 ? 3.102 9.625 -11.550 1.00 90.19 279 LEU A N 1
ATOM 2217 C CA . LEU A 1 279 ? 1.869 9.436 -12.305 1.00 90.19 279 LEU A CA 1
ATOM 2218 C C . LEU A 1 279 ? 1.750 10.400 -13.482 1.00 90.19 279 LEU A C 1
ATOM 2220 O O . LEU A 1 279 ? 1.287 9.967 -14.526 1.00 90.19 279 LEU A O 1
ATOM 2224 N N . ASP A 1 280 ? 2.198 11.650 -13.367 1.00 86.38 280 ASP A N 1
ATOM 2225 C CA . ASP A 1 280 ? 2.156 12.611 -14.478 1.00 86.38 280 ASP A CA 1
ATOM 2226 C C . ASP A 1 280 ? 2.979 12.109 -15.670 1.00 86.38 280 ASP A C 1
ATOM 2228 O O . ASP A 1 280 ? 2.503 12.118 -16.806 1.00 86.38 280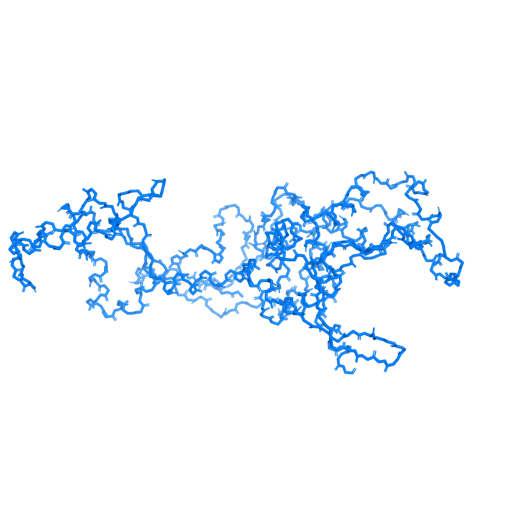 ASP A O 1
ATOM 2232 N N . ASN A 1 281 ? 4.182 11.585 -15.402 1.00 84.00 281 ASN A N 1
ATOM 2233 C CA . ASN A 1 281 ? 4.991 10.934 -16.431 1.00 84.00 281 ASN A CA 1
ATOM 2234 C C . ASN A 1 281 ? 4.284 9.679 -16.942 1.00 84.00 281 ASN A C 1
ATOM 2236 O O . ASN A 1 281 ? 4.090 9.534 -18.144 1.00 84.00 281 ASN A O 1
ATOM 2240 N N . ALA A 1 282 ? 3.815 8.812 -16.042 1.00 87.44 282 ALA A N 1
ATOM 2241 C CA . ALA A 1 282 ? 3.168 7.577 -16.457 1.00 87.44 282 ALA A CA 1
ATOM 2242 C C . ALA A 1 282 ? 1.936 7.808 -17.345 1.00 87.44 282 ALA A C 1
ATOM 2244 O O . ALA A 1 282 ? 1.732 7.104 -18.329 1.00 87.44 282 ALA A O 1
ATOM 2245 N N . ILE A 1 283 ? 1.120 8.812 -17.027 1.00 87.00 283 ILE A N 1
ATOM 2246 C CA . ILE A 1 283 ?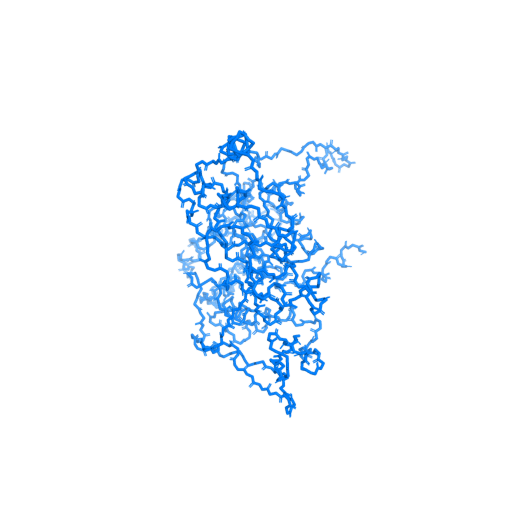 -0.068 9.205 -17.787 1.00 87.00 283 ILE A CA 1
ATOM 2247 C C . ILE A 1 283 ? 0.332 9.706 -19.174 1.00 87.00 283 ILE A C 1
ATOM 2249 O O . ILE A 1 283 ? -0.288 9.298 -20.157 1.00 87.00 283 ILE A O 1
ATOM 2253 N N . GLN A 1 284 ? 1.350 10.563 -19.268 1.00 82.88 284 GLN A N 1
ATOM 2254 C CA . GLN A 1 284 ? 1.820 11.089 -20.548 1.00 82.88 284 GLN A CA 1
ATOM 2255 C C . GLN A 1 284 ? 2.347 9.964 -21.450 1.00 82.88 284 GLN A C 1
ATOM 2257 O O . GLN A 1 284 ? 1.927 9.855 -22.604 1.00 82.88 284 GLN A O 1
ATOM 2262 N N . GLU A 1 285 ? 3.187 9.090 -20.899 1.00 79.75 285 GLU A N 1
ATOM 2263 C CA . GLU A 1 285 ? 3.873 8.037 -21.648 1.00 79.75 285 GLU A CA 1
ATOM 2264 C C . GLU A 1 285 ? 2.959 6.878 -22.083 1.00 79.75 285 GLU A C 1
ATOM 2266 O O . GLU A 1 285 ? 3.217 6.188 -23.068 1.00 79.75 285 GLU A O 1
ATOM 2271 N N . THR A 1 286 ? 1.834 6.686 -21.399 1.00 79.75 286 THR A N 1
ATOM 2272 C CA . THR A 1 286 ? 0.837 5.645 -21.726 1.00 79.75 286 THR A CA 1
ATOM 2273 C C . THR A 1 286 ? -0.328 6.164 -22.570 1.00 79.75 286 THR A C 1
ATOM 2275 O O . THR A 1 286 ? -1.371 5.507 -22.697 1.00 79.75 286 THR A O 1
ATOM 2278 N N . GLY A 1 287 ? -0.210 7.378 -23.117 1.00 83.12 287 GLY A N 1
ATOM 2279 C CA . GLY A 1 287 ? -1.291 8.011 -23.868 1.00 83.12 287 GLY A CA 1
ATOM 2280 C C . GLY A 1 287 ? -2.555 8.168 -23.018 1.00 83.12 287 GLY A C 1
ATOM 2281 O O . GLY A 1 287 ? -3.637 7.725 -23.410 1.00 83.12 287 GLY A O 1
ATOM 2282 N N . TRP A 1 288 ? -2.419 8.791 -21.848 1.00 87.00 288 TRP A N 1
ATOM 2283 C CA . TRP A 1 288 ? -3.484 9.000 -20.861 1.00 87.00 288 TRP A CA 1
ATOM 2284 C C . TRP A 1 288 ? -4.007 7.695 -20.238 1.00 87.00 288 TRP A C 1
ATOM 2286 O O . TRP A 1 288 ? -5.219 7.534 -20.069 1.00 87.00 288 TRP A O 1
ATOM 2296 N N . LEU A 1 289 ? -3.097 6.758 -19.924 1.00 85.19 289 LEU A N 1
ATOM 2297 C CA . LEU A 1 289 ? -3.387 5.399 -19.429 1.00 85.19 289 LEU A CA 1
ATOM 2298 C C . LEU A 1 289 ? -4.252 4.563 -20.389 1.00 85.19 289 LEU A C 1
ATOM 2300 O O . LEU A 1 289 ? -4.991 3.676 -19.955 1.00 85.19 289 LEU A O 1
ATOM 2304 N N . SER A 1 290 ? -4.172 4.844 -21.693 1.00 81.38 290 SER A N 1
ATOM 2305 C CA . SER A 1 290 ? -4.957 4.143 -22.718 1.00 81.38 290 SER A CA 1
ATOM 2306 C C . SER A 1 290 ? -4.215 2.952 -23.329 1.00 81.38 290 SER A C 1
ATOM 2308 O O . SER A 1 290 ? -4.868 2.055 -23.862 1.00 81.38 290 SER A O 1
ATOM 2310 N N . THR A 1 291 ? -2.877 2.919 -23.248 1.00 77.56 291 THR A N 1
ATOM 2311 C CA . THR A 1 291 ? -2.029 1.822 -23.749 1.00 77.56 291 THR A CA 1
ATOM 2312 C C . THR A 1 291 ? -0.757 1.633 -22.904 1.00 77.56 291 THR A C 1
ATOM 2314 O O . THR A 1 291 ? -0.254 2.589 -22.329 1.00 77.56 291 THR A O 1
ATOM 2317 N N . LEU A 1 292 ? -0.225 0.406 -22.826 1.00 74.38 292 LEU A N 1
ATOM 2318 C CA . LEU A 1 292 ? 1.106 0.101 -22.259 1.00 74.38 292 LEU A CA 1
ATOM 2319 C C . LEU A 1 292 ? 2.175 -0.143 -23.337 1.00 74.38 292 LEU A C 1
ATOM 2321 O O . LEU A 1 292 ? 3.309 -0.494 -23.015 1.00 74.38 292 LEU A O 1
ATOM 2325 N N . HIS A 1 293 ? 1.800 0.009 -24.606 1.00 68.00 293 HIS A N 1
ATOM 2326 C CA . HIS A 1 293 ? 2.687 -0.105 -25.755 1.00 68.00 293 HIS A CA 1
ATOM 2327 C C . HIS A 1 293 ? 2.497 1.098 -26.677 1.00 68.00 293 HIS A C 1
ATOM 2329 O O . HIS A 1 293 ? 1.375 1.580 -26.876 1.00 68.00 293 HIS A O 1
ATOM 2335 N N . GLU A 1 294 ? 3.583 1.555 -27.284 1.00 57.69 294 GLU A N 1
ATOM 2336 C CA . GLU A 1 294 ? 3.516 2.580 -28.318 1.00 57.69 294 GLU A CA 1
ATOM 2337 C C . GLU A 1 294 ? 2.747 2.060 -29.551 1.00 57.69 294 GLU A C 1
ATOM 2339 O O . GLU A 1 294 ? 3.042 0.993 -30.102 1.00 57.69 294 GLU A O 1
ATOM 2344 N N . GLY A 1 295 ? 1.742 2.811 -30.013 1.00 54.50 295 GLY A N 1
ATOM 2345 C CA . GLY A 1 295 ? 1.040 2.492 -31.257 1.00 54.50 295 GLY A CA 1
ATOM 2346 C C . GLY A 1 295 ? 1.998 2.562 -32.451 1.00 54.50 295 GLY A C 1
ATOM 2347 O O . GLY A 1 295 ? 2.699 3.552 -32.617 1.00 54.50 295 GLY A O 1
ATOM 2348 N N . ASN A 1 296 ? 2.014 1.531 -33.305 1.00 54.66 296 ASN A N 1
ATOM 2349 C CA . ASN A 1 296 ? 2.974 1.363 -34.412 1.00 54.66 296 ASN A CA 1
ATOM 2350 C C . ASN A 1 296 ? 4.448 1.170 -33.996 1.00 54.66 296 ASN A C 1
ATOM 2352 O O . ASN A 1 296 ? 5.319 1.261 -34.862 1.00 54.66 296 ASN A O 1
ATOM 2356 N N . GLY A 1 297 ? 4.745 0.837 -32.733 1.00 55.66 297 GLY A N 1
ATOM 2357 C CA . GLY A 1 297 ? 6.118 0.587 -32.274 1.00 55.66 297 GLY A CA 1
ATOM 2358 C C . GLY A 1 297 ? 6.859 -0.494 -33.075 1.00 55.66 297 GLY A C 1
ATOM 2359 O O . GLY A 1 297 ? 8.055 -0.377 -33.334 1.00 55.66 297 GLY A O 1
ATOM 2360 N N . SER A 1 298 ? 6.129 -1.479 -33.611 1.00 59.34 298 SER A N 1
ATOM 2361 C CA . SER A 1 298 ? 6.646 -2.512 -34.524 1.00 59.34 298 SER A CA 1
ATOM 2362 C C . SER A 1 298 ? 7.205 -1.977 -35.855 1.00 59.34 298 SER A C 1
ATOM 2364 O O . SER A 1 298 ? 7.991 -2.663 -36.512 1.00 59.34 298 SER A O 1
ATOM 2366 N N . ASN A 1 299 ? 6.850 -0.746 -36.242 1.00 58.41 299 ASN A N 1
ATOM 2367 C CA . ASN A 1 299 ? 7.341 -0.069 -37.447 1.00 58.41 299 ASN A CA 1
ATOM 2368 C C . ASN A 1 299 ? 8.554 0.834 -37.177 1.00 58.41 299 ASN A C 1
ATOM 2370 O O . ASN A 1 299 ? 9.153 1.356 -38.120 1.00 58.41 299 ASN A O 1
ATOM 2374 N N . LEU A 1 300 ? 8.933 1.031 -35.912 1.00 66.56 300 LEU A N 1
ATOM 2375 C CA . LEU A 1 300 ? 10.108 1.816 -35.555 1.00 66.56 300 LEU A CA 1
ATOM 2376 C C . LEU A 1 300 ? 11.376 1.031 -35.865 1.00 66.56 300 LEU A C 1
ATOM 2378 O O . LEU A 1 300 ? 11.415 -0.198 -35.803 1.00 66.56 300 LEU A O 1
ATOM 2382 N N . TRP A 1 301 ? 12.465 1.736 -36.158 1.00 66.50 301 TRP A N 1
ATOM 2383 C CA . TRP A 1 301 ? 13.743 1.077 -36.422 1.00 66.50 301 TRP A CA 1
ATOM 2384 C C . TRP A 1 301 ? 14.263 0.300 -35.201 1.00 66.50 301 TRP A C 1
ATOM 2386 O O . TRP A 1 301 ? 15.043 -0.623 -35.371 1.00 66.50 301 TRP A O 1
ATOM 2396 N N . TYR A 1 302 ? 13.777 0.609 -33.995 1.00 64.31 302 TYR A N 1
ATOM 2397 C CA . TYR A 1 302 ? 14.068 -0.090 -32.742 1.00 64.31 302 TYR A CA 1
ATOM 2398 C C . TYR A 1 302 ? 12.901 -0.954 -32.232 1.00 64.31 302 TYR A C 1
ATOM 2400 O O . TYR A 1 302 ? 12.836 -1.241 -31.044 1.00 64.31 302 TYR A O 1
ATOM 2408 N N . ALA A 1 303 ? 12.012 -1.404 -33.122 1.00 56.12 303 ALA A N 1
ATOM 2409 C CA . ALA A 1 303 ? 10.759 -2.137 -32.874 1.00 56.12 303 ALA A CA 1
ATOM 2410 C C . ALA A 1 303 ? 10.765 -3.353 -31.926 1.00 56.12 303 ALA A C 1
ATOM 2412 O O . ALA A 1 303 ? 9.705 -3.900 -31.649 1.00 56.12 303 ALA A O 1
ATOM 2413 N N . LEU A 1 304 ? 11.909 -3.816 -31.429 1.00 58.62 304 LEU A N 1
ATOM 2414 C CA . LEU A 1 304 ? 11.983 -4.865 -30.398 1.00 58.62 304 LEU A CA 1
ATOM 2415 C C . LEU A 1 304 ? 12.440 -4.355 -29.037 1.00 58.62 304 LEU A C 1
ATOM 2417 O O . LEU A 1 304 ? 12.530 -5.121 -28.090 1.00 58.62 304 LEU A O 1
ATOM 2421 N N . TRP A 1 305 ? 12.732 -3.065 -28.947 1.00 61.44 305 TRP A N 1
ATOM 2422 C CA . TRP A 1 305 ? 13.203 -2.356 -27.761 1.00 61.44 305 TRP A CA 1
ATOM 2423 C C . TRP A 1 305 ? 12.483 -1.010 -27.626 1.00 61.44 305 TRP A C 1
ATOM 2425 O O . TRP A 1 305 ? 13.022 -0.072 -27.032 1.00 61.44 305 TRP A O 1
ATOM 2435 N N . TYR A 1 306 ? 11.305 -0.913 -28.251 1.00 56.06 306 TYR A N 1
ATOM 2436 C CA . TYR A 1 306 ? 10.428 0.245 -28.181 1.00 56.06 306 TYR A CA 1
ATOM 2437 C C . TYR A 1 306 ? 9.747 0.329 -26.821 1.00 56.06 306 TYR A C 1
ATOM 2439 O O . TYR A 1 306 ? 9.981 -0.489 -25.930 1.00 56.06 306 TYR A O 1
ATOM 2447 N N . GLU A 1 307 ? 9.013 1.408 -26.639 1.00 56.44 307 GLU A N 1
ATOM 2448 C CA . GLU A 1 307 ? 8.631 1.909 -25.335 1.00 56.44 307 GLU A CA 1
ATOM 2449 C C . GLU A 1 307 ? 7.494 1.063 -24.744 1.00 56.44 307 GLU A C 1
ATOM 2451 O O . GLU A 1 307 ? 6.407 0.979 -25.321 1.00 56.44 307 GLU A O 1
ATOM 2456 N N . HIS A 1 308 ? 7.756 0.411 -23.603 1.00 62.81 308 HIS A N 1
ATOM 2457 C CA . HIS A 1 308 ? 6.780 -0.444 -22.918 1.00 62.81 308 HIS A CA 1
ATOM 2458 C C . HIS A 1 308 ? 6.629 -0.091 -21.434 1.00 62.81 308 HIS A C 1
ATOM 2460 O O . HIS A 1 308 ? 7.579 0.347 -20.773 1.00 62.81 308 HIS A O 1
ATOM 2466 N N . GLY A 1 309 ? 5.436 -0.351 -20.899 1.00 71.25 309 GLY A N 1
ATOM 2467 C CA . GLY A 1 309 ? 5.103 -0.152 -19.490 1.00 71.25 309 GLY A CA 1
ATOM 2468 C C . GLY A 1 309 ? 4.777 1.304 -19.145 1.00 71.25 309 GLY A C 1
ATOM 2469 O O . GLY A 1 309 ? 4.671 2.166 -20.013 1.00 71.25 309 GLY A O 1
ATOM 2470 N N . PHE A 1 310 ? 4.599 1.588 -17.852 1.00 72.38 310 PHE A N 1
ATOM 2471 C CA . PHE A 1 310 ? 4.102 2.896 -17.411 1.00 72.38 310 PHE A CA 1
ATOM 2472 C C . PHE A 1 310 ? 5.089 4.044 -17.626 1.00 72.38 310 PHE A C 1
ATOM 2474 O O . PHE A 1 310 ? 4.656 5.147 -17.904 1.00 72.38 310 PHE A O 1
ATOM 2481 N N . VAL A 1 311 ? 6.396 3.809 -17.506 1.00 70.38 311 VAL A N 1
ATOM 2482 C CA . VAL A 1 311 ? 7.435 4.848 -17.682 1.00 70.38 311 VAL A CA 1
ATOM 2483 C C . VAL A 1 311 ? 8.379 4.442 -18.818 1.00 70.38 311 VAL A C 1
ATOM 2485 O O . VAL A 1 311 ? 9.586 4.628 -18.732 1.00 70.38 311 VAL A O 1
ATOM 2488 N N . GLN A 1 312 ? 7.812 3.820 -19.860 1.00 64.25 312 GLN A N 1
ATOM 2489 C CA . GLN A 1 312 ? 8.461 3.572 -21.149 1.00 64.25 312 GLN A CA 1
ATOM 2490 C C . GLN A 1 312 ? 9.910 3.068 -21.044 1.00 64.25 312 GLN A C 1
ATOM 2492 O O . GLN A 1 312 ? 10.883 3.771 -21.324 1.00 64.25 312 GLN A O 1
ATOM 2497 N N . LEU A 1 313 ? 10.078 1.806 -20.648 1.00 65.38 313 LEU A N 1
ATOM 2498 C CA . LEU A 1 313 ? 11.389 1.165 -20.684 1.00 65.38 313 LEU A CA 1
ATOM 2499 C C . LEU A 1 313 ? 11.845 1.072 -22.153 1.00 65.38 313 LEU A C 1
ATOM 2501 O O . LEU A 1 313 ? 11.232 0.367 -22.952 1.00 65.38 313 LEU A O 1
ATOM 2505 N N . THR A 1 314 ? 12.904 1.792 -22.524 1.00 68.88 314 THR A N 1
ATOM 2506 C CA . THR A 1 314 ? 13.389 1.887 -23.916 1.00 68.88 314 THR A CA 1
ATOM 2507 C C . THR A 1 314 ? 14.826 1.417 -24.069 1.00 68.88 314 THR A C 1
ATOM 2509 O O . THR A 1 314 ? 15.604 1.483 -23.120 1.00 68.88 314 THR A O 1
ATOM 2512 N N . ASN A 1 315 ? 15.207 1.028 -25.290 1.00 69.44 315 ASN A N 1
ATOM 2513 C CA . ASN A 1 315 ? 16.577 0.694 -25.704 1.00 69.44 315 ASN A CA 1
ATOM 2514 C C . ASN A 1 315 ? 17.112 -0.645 -25.125 1.00 69.44 315 ASN A C 1
ATOM 2516 O O . ASN A 1 315 ? 16.864 -0.987 -23.963 1.00 69.44 315 ASN A O 1
ATOM 2520 N N . PRO A 1 316 ? 17.875 -1.422 -25.924 1.00 70.88 316 PRO A N 1
ATOM 2521 C CA . PRO A 1 316 ? 18.524 -2.665 -25.492 1.00 70.88 316 PRO A CA 1
ATOM 2522 C C . PRO A 1 316 ? 19.481 -2.553 -24.300 1.00 70.88 316 PRO A C 1
ATOM 2524 O O . PRO A 1 316 ? 19.933 -3.577 -23.800 1.00 70.88 316 PRO A O 1
ATOM 2527 N N . GLU A 1 317 ? 19.809 -1.361 -23.811 1.00 78.88 317 GLU A N 1
ATOM 2528 C CA . GLU A 1 317 ? 20.526 -1.218 -22.547 1.00 78.88 317 GLU A CA 1
ATOM 2529 C C . GLU A 1 317 ? 19.603 -1.392 -21.325 1.00 78.88 317 GLU A C 1
ATOM 2531 O O . GLU A 1 317 ? 19.995 -2.006 -20.326 1.00 78.88 317 GLU A O 1
ATOM 2536 N N . ASN A 1 318 ? 18.378 -0.860 -21.361 1.00 82.19 318 ASN A N 1
ATOM 2537 C CA . ASN A 1 318 ? 17.528 -0.803 -20.170 1.00 82.19 318 ASN A CA 1
ATOM 2538 C C . ASN A 1 318 ? 16.803 -2.118 -19.879 1.00 82.19 318 ASN A C 1
ATOM 2540 O O . ASN A 1 318 ? 16.699 -2.473 -18.706 1.00 82.19 318 ASN A O 1
ATOM 2544 N N . TYR A 1 319 ? 16.385 -2.872 -20.900 1.00 83.38 319 TYR A N 1
ATOM 2545 C CA . TYR A 1 319 ? 15.755 -4.185 -20.701 1.00 83.38 319 TYR A CA 1
ATOM 2546 C C . TYR A 1 319 ? 16.679 -5.176 -19.991 1.00 83.38 319 TYR A C 1
ATOM 2548 O O . TYR A 1 319 ? 16.294 -5.678 -18.937 1.00 83.38 319 TYR A O 1
ATOM 2556 N N . PRO A 1 320 ? 17.928 -5.409 -20.443 1.00 87.25 320 PRO A N 1
ATOM 2557 C CA . PRO A 1 320 ? 18.830 -6.297 -19.723 1.00 87.25 320 PRO A CA 1
ATOM 2558 C C . PRO A 1 320 ? 19.197 -5.762 -18.333 1.00 87.25 320 PRO A C 1
ATOM 2560 O O . PRO A 1 320 ? 19.388 -6.545 -17.408 1.00 87.25 320 PRO A O 1
ATOM 2563 N N . ASN A 1 321 ? 19.259 -4.439 -18.135 1.00 88.88 321 ASN A N 1
ATOM 2564 C CA . ASN A 1 321 ? 19.445 -3.882 -16.792 1.00 88.88 321 ASN A CA 1
ATOM 2565 C C . ASN A 1 321 ? 18.259 -4.219 -15.869 1.00 88.88 321 ASN A C 1
ATOM 2567 O O . ASN A 1 321 ? 18.484 -4.584 -14.715 1.00 88.88 321 ASN A O 1
ATOM 2571 N N . TYR A 1 322 ? 17.024 -4.131 -16.370 1.00 90.12 322 TYR A N 1
ATOM 2572 C CA . TYR A 1 322 ? 15.830 -4.515 -15.619 1.00 90.12 322 TYR A CA 1
ATOM 2573 C C . TYR A 1 322 ? 15.777 -6.027 -15.364 1.00 90.12 322 TYR A C 1
ATOM 2575 O O . TYR A 1 322 ? 15.571 -6.442 -14.228 1.00 90.12 322 TYR A O 1
ATOM 2583 N N . PHE A 1 323 ? 16.064 -6.856 -16.372 1.00 90.50 323 PHE A N 1
ATOM 2584 C CA . PHE A 1 323 ? 16.111 -8.317 -16.234 1.00 90.50 323 PHE A CA 1
ATOM 2585 C C . PHE A 1 323 ? 17.148 -8.755 -15.201 1.00 90.50 323 PHE A C 1
ATOM 2587 O O . PHE A 1 323 ? 16.849 -9.562 -14.322 1.00 90.50 323 PHE A O 1
ATOM 2594 N N . LYS A 1 324 ? 18.337 -8.145 -15.227 1.00 91.44 324 LYS A N 1
ATOM 2595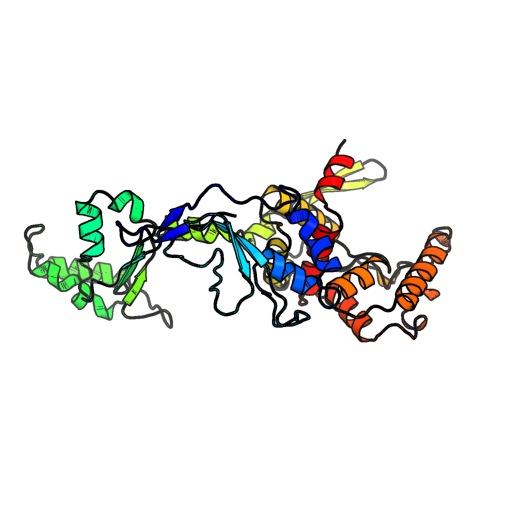 C CA . LYS A 1 324 ? 19.351 -8.336 -14.186 1.00 91.44 324 LYS A CA 1
ATOM 2596 C C . LYS A 1 324 ? 18.841 -7.904 -12.812 1.00 91.44 324 LYS A C 1
ATOM 2598 O O . LYS A 1 324 ? 19.076 -8.597 -11.828 1.00 91.44 324 LYS A O 1
ATOM 2603 N N . TYR A 1 325 ? 18.128 -6.781 -12.732 1.00 92.31 325 TYR A N 1
ATOM 2604 C CA . TYR A 1 325 ? 17.541 -6.303 -11.482 1.00 92.31 325 TYR A CA 1
ATOM 2605 C C . TYR A 1 325 ? 16.495 -7.275 -10.912 1.00 92.31 325 TYR A C 1
ATOM 2607 O O . TYR A 1 325 ? 16.492 -7.508 -9.706 1.00 92.31 325 TYR A O 1
ATOM 2615 N N . ILE A 1 326 ? 15.663 -7.913 -11.738 1.00 91.19 326 ILE A N 1
ATOM 2616 C CA . ILE A 1 326 ? 14.715 -8.949 -11.282 1.00 91.19 326 ILE A CA 1
ATOM 2617 C C . ILE A 1 326 ? 15.359 -10.341 -11.111 1.00 91.19 326 ILE A C 1
ATOM 2619 O O . ILE A 1 326 ? 14.649 -11.318 -10.897 1.00 91.19 326 ILE A O 1
ATOM 2623 N N . GLY A 1 327 ? 16.694 -10.439 -11.162 1.00 90.06 327 GLY A N 1
ATOM 2624 C CA . GLY A 1 327 ? 17.450 -11.656 -10.840 1.00 90.06 327 GLY A CA 1
ATOM 2625 C C . GLY A 1 327 ? 17.722 -12.594 -12.018 1.00 90.06 327 GLY A C 1
ATOM 2626 O O . GLY A 1 327 ? 18.134 -13.734 -11.818 1.00 90.06 327 GLY A O 1
ATOM 2627 N N . LYS A 1 328 ? 17.510 -12.150 -13.261 1.00 90.81 328 LYS A N 1
ATOM 2628 C CA . LYS A 1 328 ? 17.849 -12.950 -14.445 1.00 90.81 328 LYS A CA 1
ATOM 2629 C C . LYS A 1 328 ? 19.333 -12.834 -14.777 1.00 90.81 328 LYS A C 1
ATOM 2631 O O . LYS A 1 328 ? 19.933 -11.758 -14.704 1.00 90.81 328 LYS A O 1
ATOM 2636 N N . VAL A 1 329 ? 19.926 -13.946 -15.205 1.00 89.31 329 VAL A N 1
ATOM 2637 C CA . VAL A 1 329 ? 21.326 -13.988 -15.640 1.00 89.31 329 VAL A CA 1
ATOM 2638 C C . VAL A 1 329 ? 21.429 -13.397 -17.043 1.00 89.31 329 VAL A C 1
ATOM 2640 O O . VAL A 1 329 ? 21.104 -14.037 -18.039 1.00 89.31 329 VAL A O 1
ATOM 2643 N N . VAL A 1 330 ? 21.913 -12.161 -17.125 1.00 87.44 330 VAL A N 1
ATOM 2644 C CA . VAL A 1 330 ? 22.224 -11.492 -18.391 1.00 87.44 330 VAL A CA 1
ATOM 2645 C C . VAL A 1 330 ? 23.709 -11.662 -18.688 1.00 87.44 330 VAL A C 1
ATOM 2647 O O . VAL A 1 330 ? 24.547 -11.181 -17.927 1.00 87.44 330 VAL A O 1
ATOM 2650 N N . GLN A 1 331 ? 24.039 -12.312 -19.803 1.00 88.25 331 GLN A N 1
ATOM 2651 C CA . GLN A 1 331 ? 25.427 -12.444 -20.248 1.00 88.25 331 GLN A CA 1
ATOM 2652 C C . GLN A 1 331 ? 25.938 -11.114 -20.824 1.00 88.25 331 GLN A C 1
ATOM 2654 O O . GLN A 1 331 ? 25.300 -10.536 -21.708 1.00 88.25 331 GLN A O 1
ATOM 2659 N N . ASP A 1 332 ? 27.109 -10.656 -20.376 1.00 87.31 332 ASP A N 1
ATOM 2660 C CA . ASP A 1 332 ? 27.707 -9.400 -20.853 1.00 87.31 332 ASP A CA 1
ATOM 2661 C C . ASP A 1 332 ? 27.910 -9.362 -22.383 1.00 87.31 332 ASP A C 1
ATOM 2663 O O . ASP A 1 332 ? 27.551 -8.347 -22.983 1.00 87.31 332 ASP A O 1
ATOM 2667 N N . PRO A 1 333 ? 28.363 -10.443 -23.063 1.00 89.38 333 PRO A N 1
ATOM 2668 C CA . PRO A 1 333 ? 28.464 -10.450 -24.525 1.00 89.38 333 PRO A CA 1
ATOM 2669 C C . PRO A 1 333 ? 27.119 -10.249 -25.231 1.00 89.38 333 PRO A C 1
ATOM 2671 O O . PRO A 1 333 ? 27.049 -9.534 -26.225 1.00 89.38 333 PRO A O 1
ATOM 2674 N N . LEU A 1 334 ? 26.034 -10.838 -24.710 1.00 87.56 334 LEU A N 1
ATOM 2675 C CA . LEU A 1 334 ? 24.691 -10.644 -25.266 1.00 87.56 334 LEU A CA 1
ATOM 2676 C C . LEU A 1 334 ? 24.264 -9.181 -25.135 1.00 87.56 334 LEU A C 1
ATOM 2678 O O . LEU A 1 334 ? 23.809 -8.584 -26.109 1.00 87.56 334 LEU A O 1
ATOM 2682 N N . LYS A 1 335 ? 24.442 -8.595 -23.944 1.00 87.69 335 LYS A N 1
ATOM 2683 C CA . LYS A 1 335 ? 24.125 -7.183 -23.703 1.00 87.69 335 LYS A CA 1
ATOM 2684 C C . LYS A 1 335 ? 24.926 -6.271 -24.636 1.00 87.69 335 LYS A C 1
ATOM 2686 O O . LYS A 1 335 ? 24.338 -5.383 -25.248 1.00 87.69 335 LYS A O 1
ATOM 2691 N N . GLN A 1 336 ? 26.232 -6.500 -24.767 1.00 88.88 336 GLN A N 1
ATOM 2692 C CA . GLN A 1 336 ? 27.095 -5.692 -25.627 1.00 88.88 336 GLN A CA 1
ATOM 2693 C C . GLN A 1 336 ? 26.665 -5.786 -27.095 1.00 88.88 336 GLN A C 1
ATOM 2695 O O . GLN A 1 336 ? 26.470 -4.759 -27.734 1.00 88.88 336 GLN A O 1
ATOM 2700 N N . ASN A 1 337 ? 26.397 -6.997 -27.595 1.00 88.19 337 ASN A N 1
ATOM 2701 C CA . ASN A 1 337 ? 25.937 -7.208 -28.969 1.00 88.19 337 ASN A CA 1
ATOM 2702 C C . ASN A 1 337 ? 24.622 -6.470 -29.271 1.00 88.19 337 ASN A C 1
ATOM 2704 O O . ASN A 1 337 ? 24.470 -5.896 -30.350 1.00 88.19 337 ASN A O 1
ATOM 2708 N N . LEU A 1 338 ? 23.675 -6.469 -28.326 1.00 86.94 338 LEU A N 1
ATOM 2709 C CA . LEU A 1 338 ? 22.406 -5.750 -28.459 1.00 86.94 338 LEU A CA 1
ATOM 2710 C C . LEU A 1 338 ? 22.613 -4.227 -28.514 1.00 86.94 338 LEU A C 1
ATOM 2712 O O . LEU A 1 338 ? 22.028 -3.551 -29.363 1.00 86.94 338 LEU A O 1
ATOM 2716 N N . VAL A 1 339 ? 23.461 -3.691 -27.630 1.00 87.94 339 VAL A N 1
ATOM 2717 C CA . VAL A 1 339 ? 23.786 -2.256 -27.569 1.00 87.94 339 VAL A CA 1
ATOM 2718 C C . VAL A 1 339 ? 24.552 -1.803 -28.812 1.00 87.94 339 VAL A C 1
ATOM 2720 O O . VAL A 1 339 ? 24.226 -0.757 -29.377 1.00 87.94 339 VAL A O 1
ATOM 2723 N N . ASP A 1 340 ? 25.519 -2.590 -29.282 1.00 89.19 340 ASP A N 1
ATOM 2724 C CA . ASP A 1 340 ? 26.315 -2.277 -30.471 1.00 89.19 340 ASP A CA 1
ATOM 2725 C C . ASP A 1 340 ? 25.440 -2.263 -31.728 1.00 89.19 340 ASP A C 1
ATOM 2727 O O . ASP A 1 340 ? 25.469 -1.294 -32.490 1.00 89.19 340 ASP A O 1
ATOM 2731 N N . ALA A 1 341 ? 24.592 -3.282 -31.912 1.00 87.44 341 ALA A N 1
ATOM 2732 C CA . ALA A 1 341 ? 23.663 -3.348 -33.040 1.00 87.44 341 ALA A CA 1
ATOM 2733 C C . ALA A 1 341 ? 22.709 -2.143 -33.070 1.00 87.44 341 ALA A C 1
ATOM 2735 O O . ALA A 1 341 ? 22.475 -1.556 -34.130 1.00 87.44 341 ALA A O 1
ATOM 2736 N N . TYR A 1 342 ? 22.193 -1.735 -31.909 1.00 87.19 342 TYR A N 1
ATOM 2737 C CA . TYR A 1 342 ? 21.345 -0.552 -31.794 1.00 87.19 342 TYR A CA 1
ATOM 2738 C C . TYR A 1 342 ? 22.107 0.739 -32.082 1.00 87.19 342 TYR A C 1
ATOM 2740 O O . TYR A 1 342 ? 21.631 1.568 -32.855 1.00 87.19 342 TYR A O 1
ATOM 2748 N N . THR A 1 343 ? 23.306 0.894 -31.520 1.00 87.69 343 THR A N 1
ATOM 2749 C CA . THR A 1 343 ? 24.144 2.090 -31.696 1.00 87.69 343 THR A CA 1
ATOM 2750 C C . THR A 1 343 ? 24.544 2.280 -33.158 1.00 87.69 343 THR A C 1
ATOM 2752 O O . THR A 1 343 ? 24.484 3.399 -33.674 1.00 87.69 343 THR A O 1
ATOM 2755 N N . LEU A 1 344 ? 24.868 1.190 -33.860 1.00 88.94 344 LEU A N 1
ATOM 2756 C CA . LEU A 1 344 ? 25.193 1.208 -35.288 1.00 88.94 344 LEU A CA 1
ATOM 2757 C C . LEU A 1 344 ? 24.042 1.738 -36.150 1.00 88.94 344 LEU A C 1
ATOM 2759 O O . LEU A 1 344 ? 24.293 2.433 -37.133 1.00 88.94 344 LEU A O 1
ATOM 2763 N N . ILE A 1 345 ? 22.790 1.438 -35.799 1.00 86.81 345 ILE A N 1
ATOM 2764 C CA . ILE A 1 345 ? 21.617 1.931 -36.537 1.00 86.81 345 ILE A CA 1
ATOM 2765 C C . ILE A 1 345 ? 21.251 3.344 -36.082 1.00 86.81 345 ILE A C 1
ATOM 2767 O O . ILE A 1 345 ? 20.948 4.195 -36.917 1.00 86.81 345 ILE A O 1
ATOM 2771 N N . ALA A 1 346 ? 21.348 3.638 -34.783 1.00 85.50 346 ALA A N 1
ATOM 2772 C CA . ALA A 1 346 ? 21.126 4.974 -34.232 1.00 85.50 346 ALA A CA 1
ATOM 2773 C C . ALA A 1 346 ? 22.041 6.027 -34.883 1.00 85.50 346 ALA A C 1
ATOM 2775 O O . ALA A 1 346 ? 21.606 7.153 -35.138 1.00 85.50 346 ALA A O 1
ATOM 2776 N N . ALA A 1 347 ? 23.286 5.652 -35.195 1.00 88.75 347 ALA A N 1
ATOM 2777 C CA . ALA A 1 347 ? 24.265 6.509 -35.861 1.00 88.75 347 ALA A CA 1
ATOM 2778 C C . ALA A 1 347 ? 23.916 6.834 -37.327 1.00 88.75 347 ALA A C 1
ATOM 2780 O O . ALA A 1 347 ? 24.476 7.770 -37.897 1.00 88.75 347 ALA A O 1
ATOM 2781 N N . GLN A 1 348 ? 22.995 6.093 -37.951 1.00 88.88 348 GLN A N 1
ATOM 2782 C CA . GLN A 1 348 ? 22.583 6.347 -39.330 1.00 88.88 348 GLN A CA 1
ATOM 2783 C C . GLN A 1 348 ? 21.618 7.540 -39.413 1.00 88.88 348 GLN A C 1
ATOM 2785 O O . GLN A 1 348 ? 20.864 7.800 -38.463 1.00 88.88 348 GLN A O 1
ATOM 2790 N N . PRO A 1 349 ? 21.573 8.243 -40.564 1.00 89.12 349 PRO A N 1
ATOM 2791 C CA . PRO A 1 349 ? 20.551 9.248 -40.827 1.00 89.12 349 PRO A CA 1
ATOM 2792 C C . PRO A 1 349 ? 19.146 8.660 -40.623 1.00 89.12 349 PRO A C 1
ATOM 2794 O O . PRO A 1 349 ? 18.927 7.520 -41.034 1.00 89.12 349 PRO A O 1
ATOM 2797 N N . PRO A 1 350 ? 18.175 9.409 -40.060 1.00 85.62 350 PRO A N 1
ATOM 2798 C CA . PRO A 1 350 ? 16.837 8.890 -39.759 1.00 85.62 350 PRO A CA 1
ATOM 2799 C C . PRO A 1 350 ? 16.158 8.150 -40.919 1.00 85.62 350 PRO A C 1
ATOM 2801 O O . PRO A 1 350 ? 15.518 7.132 -40.690 1.00 85.62 350 PRO A O 1
ATOM 2804 N N . ALA A 1 351 ? 16.361 8.611 -42.158 1.00 85.75 351 ALA A N 1
ATOM 2805 C CA . ALA A 1 351 ? 15.807 7.999 -43.369 1.00 85.75 351 ALA A CA 1
ATOM 2806 C C . ALA A 1 351 ? 16.344 6.586 -43.680 1.00 85.75 351 ALA A C 1
ATOM 2808 O O . ALA A 1 351 ? 15.704 5.846 -44.420 1.00 85.75 351 ALA A O 1
ATOM 2809 N N . ASN A 1 352 ? 17.501 6.213 -43.127 1.00 84.75 352 ASN A N 1
ATOM 2810 C CA . ASN A 1 352 ? 18.173 4.939 -43.398 1.00 84.75 352 ASN A CA 1
ATOM 2811 C C . ASN A 1 352 ? 17.997 3.921 -42.263 1.00 84.75 352 ASN A C 1
ATOM 2813 O O . ASN A 1 352 ? 18.381 2.761 -42.410 1.00 84.75 352 ASN A O 1
ATOM 2817 N N . ARG A 1 353 ? 17.433 4.338 -41.125 1.00 87.69 353 ARG A N 1
ATOM 2818 C CA . ARG A 1 353 ? 17.264 3.458 -39.969 1.00 87.69 353 ARG A CA 1
ATOM 2819 C C . ARG A 1 353 ? 16.188 2.415 -40.267 1.00 87.69 353 ARG A C 1
ATOM 2821 O O . ARG A 1 353 ? 15.083 2.759 -40.675 1.00 87.69 353 ARG A O 1
ATOM 2828 N N . SER A 1 354 ? 16.488 1.142 -40.018 1.00 84.56 354 SER A N 1
ATOM 2829 C CA . SER A 1 354 ? 15.520 0.046 -40.139 1.00 84.56 354 SER A CA 1
ATOM 2830 C C . SER A 1 354 ? 15.682 -0.958 -39.002 1.00 84.56 354 SER A C 1
ATOM 2832 O O . SER A 1 354 ? 16.764 -1.080 -38.430 1.00 84.56 354 SER A O 1
ATOM 2834 N N . ASN A 1 355 ? 14.618 -1.704 -38.702 1.00 82.62 355 ASN A N 1
ATOM 2835 C CA . ASN A 1 355 ? 14.642 -2.753 -37.680 1.00 82.62 355 ASN A CA 1
ATOM 2836 C C . ASN A 1 355 ? 15.152 -4.106 -38.193 1.00 82.62 355 ASN A C 1
ATOM 2838 O O . ASN A 1 355 ? 15.211 -5.058 -37.419 1.00 82.62 355 ASN A O 1
ATOM 2842 N N . ALA A 1 356 ? 15.521 -4.211 -39.475 1.00 83.94 356 ALA A N 1
ATOM 2843 C CA . ALA A 1 356 ? 15.786 -5.487 -40.136 1.00 83.94 356 ALA A CA 1
ATOM 2844 C C . ALA A 1 356 ? 16.853 -6.319 -39.412 1.00 83.94 356 ALA A C 1
ATOM 2846 O O . ALA A 1 356 ? 16.680 -7.525 -39.257 1.00 83.94 356 ALA A O 1
ATOM 2847 N N . THR A 1 357 ? 17.914 -5.670 -38.925 1.00 82.38 357 THR A N 1
ATOM 2848 C CA . THR A 1 357 ? 19.026 -6.303 -38.197 1.00 82.38 357 THR A CA 1
ATOM 2849 C C . THR A 1 357 ? 18.843 -6.305 -36.679 1.00 82.38 357 THR A C 1
ATOM 2851 O O . THR A 1 357 ? 19.658 -6.898 -35.981 1.00 82.38 357 THR A O 1
ATOM 2854 N N . LEU A 1 358 ? 17.789 -5.666 -36.160 1.00 82.69 358 LEU A N 1
ATOM 2855 C CA . LEU A 1 358 ? 17.438 -5.685 -34.736 1.00 82.69 358 LEU A CA 1
ATOM 2856 C C . LEU A 1 358 ? 16.434 -6.784 -34.385 1.00 82.69 358 LEU A C 1
ATOM 2858 O O . LEU A 1 358 ? 16.109 -6.927 -33.211 1.00 82.69 358 LEU A O 1
ATOM 2862 N N . GLN A 1 359 ? 15.968 -7.561 -35.372 1.00 83.12 359 GLN A N 1
ATOM 2863 C CA . GLN A 1 359 ? 15.036 -8.669 -35.155 1.00 83.12 359 GLN A CA 1
ATOM 2864 C C . GLN A 1 359 ? 15.614 -9.744 -34.223 1.00 83.12 359 GLN A C 1
ATOM 2866 O O . GLN A 1 359 ? 16.781 -10.093 -34.373 1.00 83.12 359 GLN A O 1
ATOM 2871 N N . ASP A 1 360 ? 14.796 -10.331 -33.335 1.00 84.38 360 ASP A N 1
ATOM 2872 C CA . ASP A 1 360 ? 15.237 -11.345 -32.354 1.00 84.38 360 ASP A CA 1
ATOM 2873 C C . ASP A 1 360 ? 16.018 -12.497 -33.018 1.00 84.38 360 ASP A C 1
ATOM 2875 O O . ASP A 1 360 ? 17.020 -12.967 -32.487 1.00 84.38 360 ASP A O 1
ATOM 2879 N N . ARG A 1 361 ? 15.636 -12.883 -34.246 1.00 84.94 361 ARG A N 1
ATOM 2880 C CA . ARG A 1 361 ? 16.327 -13.901 -35.066 1.00 84.94 361 ARG A CA 1
ATOM 2881 C C . ARG A 1 361 ? 17.816 -13.619 -35.330 1.00 84.94 361 ARG A C 1
ATOM 2883 O O . ARG A 1 361 ? 18.546 -14.540 -35.683 1.00 84.94 361 ARG A O 1
ATOM 2890 N N . HIS A 1 362 ? 18.260 -12.366 -35.215 1.00 85.69 362 HIS A N 1
ATOM 2891 C CA . HIS A 1 362 ? 19.660 -11.959 -35.388 1.00 85.69 362 HIS A CA 1
ATOM 2892 C C . HIS A 1 362 ? 20.475 -12.056 -34.090 1.00 85.69 362 HIS A C 1
ATOM 2894 O O . HIS A 1 362 ? 21.692 -11.888 -34.124 1.00 85.69 362 HIS A O 1
ATOM 2900 N N . PHE A 1 363 ? 19.833 -12.396 -32.969 1.00 86.44 363 PHE A N 1
ATOM 2901 C CA . PHE A 1 363 ? 20.463 -12.595 -31.669 1.00 86.44 363 PHE A CA 1
ATOM 2902 C C . PHE A 1 363 ? 20.236 -14.038 -31.194 1.00 86.44 363 PHE A C 1
ATOM 2904 O O . PHE A 1 363 ? 19.437 -14.271 -30.294 1.00 86.44 363 PHE A O 1
ATOM 2911 N N . PRO A 1 364 ? 20.948 -15.038 -31.750 1.00 84.25 364 PRO A N 1
ATOM 2912 C CA . PRO A 1 364 ? 20.731 -16.452 -31.414 1.00 84.25 364 PRO A CA 1
ATOM 2913 C C . PRO A 1 364 ? 21.042 -16.798 -29.949 1.00 84.25 364 PRO A C 1
ATOM 2915 O O . PRO A 1 364 ? 20.637 -17.848 -29.465 1.00 84.25 364 PRO A O 1
ATOM 2918 N N . MET A 1 365 ? 21.768 -15.925 -29.242 1.00 84.31 365 MET A N 1
ATOM 2919 C CA . MET A 1 365 ? 22.042 -16.046 -27.808 1.00 84.31 365 MET A CA 1
ATOM 2920 C C . MET A 1 365 ? 20.948 -15.425 -26.924 1.00 84.31 365 MET A C 1
ATOM 2922 O O . MET A 1 365 ? 21.064 -15.501 -25.704 1.00 84.31 365 MET A O 1
ATOM 2926 N N . LEU A 1 366 ? 19.928 -14.776 -27.502 1.00 85.62 366 LEU A N 1
ATOM 2927 C CA . LEU A 1 366 ? 18.816 -14.188 -26.758 1.00 85.62 366 LEU A CA 1
ATOM 2928 C C . LEU A 1 366 ? 17.906 -15.312 -26.234 1.00 85.62 366 LEU A C 1
ATOM 2930 O O . LEU A 1 366 ? 17.319 -16.034 -27.041 1.00 85.62 366 LEU A O 1
ATOM 2934 N N . PRO A 1 367 ? 17.763 -15.480 -24.907 1.00 88.12 367 PRO A N 1
ATOM 2935 C CA . PRO A 1 367 ? 16.893 -16.512 -24.358 1.00 88.12 367 PRO A CA 1
ATOM 2936 C C . PRO A 1 367 ? 15.424 -16.244 -24.697 1.00 88.12 367 PRO A C 1
ATOM 2938 O O . PRO A 1 367 ? 14.977 -15.098 -24.633 1.00 88.12 367 PRO A O 1
ATOM 2941 N N . THR A 1 368 ? 14.647 -17.298 -24.964 1.00 88.06 368 THR A N 1
ATOM 2942 C CA . THR A 1 368 ? 13.186 -17.200 -25.147 1.00 88.06 368 THR A CA 1
ATOM 2943 C C . THR A 1 368 ? 12.513 -16.516 -23.956 1.00 88.06 368 THR A C 1
ATOM 2945 O O . THR A 1 368 ? 11.670 -15.648 -24.146 1.00 88.06 368 THR A O 1
ATOM 2948 N N . GLU A 1 369 ? 12.980 -16.806 -22.740 1.00 88.81 369 GLU A N 1
ATOM 2949 C CA . GLU A 1 369 ? 12.512 -16.159 -21.510 1.00 88.81 369 GLU A CA 1
ATOM 2950 C C . GLU A 1 369 ? 12.616 -14.621 -21.571 1.00 88.81 369 GLU A C 1
ATOM 2952 O O . GLU A 1 369 ? 11.745 -13.919 -21.075 1.00 88.81 369 GLU A O 1
ATOM 2957 N N . PHE A 1 370 ? 13.648 -14.054 -22.206 1.00 86.88 370 PHE A N 1
ATOM 2958 C CA . PHE A 1 370 ? 13.800 -12.593 -22.283 1.00 86.88 370 PHE A CA 1
ATOM 2959 C C . PHE A 1 370 ? 12.797 -11.967 -23.253 1.00 86.88 370 PHE A C 1
ATOM 2961 O O . PHE A 1 370 ? 12.369 -10.831 -23.050 1.00 86.88 370 PHE A O 1
ATOM 2968 N N . ILE A 1 371 ? 12.416 -12.708 -24.295 1.00 84.81 371 ILE A N 1
ATOM 2969 C CA . ILE A 1 371 ? 11.364 -12.310 -25.234 1.00 84.81 371 ILE A CA 1
ATOM 2970 C C . ILE A 1 371 ? 10.015 -12.300 -24.505 1.00 84.81 371 ILE A C 1
ATOM 2972 O O . ILE A 1 371 ? 9.260 -11.336 -24.631 1.00 84.81 371 ILE A O 1
ATOM 2976 N N . GLU A 1 372 ? 9.741 -13.330 -23.703 1.00 87.38 372 GLU A N 1
ATOM 2977 C CA . GLU A 1 372 ? 8.528 -13.439 -22.884 1.00 87.38 372 GLU A CA 1
ATOM 2978 C C . GLU A 1 372 ? 8.447 -12.319 -21.840 1.00 87.38 372 GLU A C 1
ATOM 2980 O O . GLU A 1 372 ? 7.454 -11.594 -21.807 1.00 87.38 372 GLU A O 1
ATOM 2985 N N . LEU A 1 373 ? 9.519 -12.088 -21.074 1.00 86.56 373 LEU A N 1
ATOM 2986 C CA . LEU A 1 373 ? 9.590 -11.011 -20.078 1.00 86.56 373 LEU A CA 1
ATOM 2987 C C . LEU A 1 373 ? 9.393 -9.626 -20.702 1.00 86.56 373 LEU A C 1
ATOM 2989 O O . LEU A 1 373 ? 8.726 -8.768 -20.129 1.00 86.56 373 LEU A O 1
ATOM 2993 N N . ARG A 1 374 ? 9.965 -9.388 -21.888 1.00 85.31 374 ARG A N 1
ATOM 2994 C CA . ARG A 1 374 ? 9.761 -8.134 -22.621 1.00 85.31 374 ARG A CA 1
ATOM 2995 C C . ARG A 1 374 ? 8.289 -7.938 -22.989 1.00 85.31 374 ARG A C 1
ATOM 2997 O O . ARG A 1 374 ? 7.767 -6.836 -22.835 1.00 85.31 374 ARG A O 1
ATOM 3004 N N . ASN A 1 375 ? 7.618 -8.993 -23.444 1.00 83.44 375 ASN A N 1
ATOM 3005 C CA . ASN A 1 375 ? 6.192 -8.934 -23.762 1.00 83.44 375 ASN A CA 1
ATOM 3006 C C . ASN A 1 375 ? 5.347 -8.712 -22.496 1.00 83.44 375 ASN A C 1
ATOM 3008 O O . ASN A 1 375 ? 4.408 -7.922 -22.529 1.00 83.44 375 ASN A O 1
ATOM 3012 N N . GLU A 1 376 ? 5.718 -9.323 -21.369 1.00 83.50 376 GLU A N 1
ATOM 3013 C CA . GLU A 1 376 ? 5.020 -9.176 -20.085 1.00 83.50 376 GLU A CA 1
ATOM 3014 C C . GLU A 1 376 ? 5.097 -7.747 -19.514 1.00 83.50 376 GLU A C 1
ATOM 3016 O O . GLU A 1 376 ? 4.128 -7.265 -18.932 1.00 83.50 376 GLU A O 1
ATOM 3021 N N . VAL A 1 377 ? 6.191 -7.005 -19.744 1.00 82.62 377 VAL A N 1
ATOM 3022 C CA . VAL A 1 377 ? 6.274 -5.562 -19.400 1.00 82.62 377 VAL A CA 1
ATOM 3023 C C . VAL A 1 377 ? 5.183 -4.735 -20.104 1.00 82.62 377 VAL A C 1
ATOM 3025 O O . VAL A 1 377 ? 4.803 -3.664 -19.629 1.00 82.62 377 VAL A O 1
ATOM 3028 N N . SER A 1 378 ? 4.654 -5.248 -21.212 1.00 76.88 378 SER A N 1
ATOM 3029 C CA . SER A 1 378 ? 3.628 -4.613 -22.049 1.00 76.88 378 SER A CA 1
ATOM 3030 C C . SER A 1 378 ? 2.230 -5.171 -21.798 1.00 76.88 378 SER A C 1
ATOM 3032 O O . SER A 1 378 ? 1.251 -4.666 -22.354 1.00 76.88 378 SER A O 1
ATOM 3034 N N . ASP A 1 379 ? 2.132 -6.236 -21.004 1.00 81.06 379 ASP A N 1
ATOM 3035 C CA . ASP A 1 379 ? 0.881 -6.923 -20.752 1.00 81.06 379 ASP A CA 1
ATOM 3036 C C . ASP A 1 379 ? 0.051 -6.139 -19.734 1.00 81.06 379 ASP A C 1
ATOM 3038 O O . ASP A 1 379 ? 0.433 -5.943 -18.581 1.00 81.06 379 ASP A O 1
ATOM 3042 N N . SER A 1 380 ? -1.142 -5.729 -20.162 1.00 75.06 380 SER A N 1
ATOM 3043 C CA . SER A 1 380 ? -2.137 -5.080 -19.308 1.00 75.06 380 SER A CA 1
ATOM 3044 C C . SER A 1 380 ? -2.586 -5.927 -18.118 1.00 75.06 380 SER A C 1
ATOM 3046 O O . SER A 1 380 ? -3.164 -5.358 -17.192 1.00 75.06 380 SER A O 1
ATOM 3048 N N . GLN A 1 381 ? -2.335 -7.237 -18.115 1.00 77.69 381 GLN A N 1
ATOM 3049 C CA . GLN A 1 381 ? -2.607 -8.144 -16.995 1.00 77.69 381 GLN A CA 1
ATOM 3050 C C . GLN A 1 381 ? -1.334 -8.570 -16.243 1.00 77.69 381 GLN A C 1
ATOM 3052 O O . GLN A 1 381 ? -1.431 -9.124 -15.150 1.00 77.69 381 GLN A O 1
ATOM 3057 N N . GLY A 1 382 ? -0.150 -8.289 -16.796 1.00 81.25 382 GLY A N 1
ATOM 3058 C CA . GLY A 1 382 ? 1.137 -8.638 -16.199 1.00 81.25 382 GLY A CA 1
ATOM 3059 C C . GLY A 1 382 ? 1.508 -7.729 -15.027 1.00 81.25 382 GLY A C 1
ATOM 3060 O O . GLY A 1 382 ? 0.981 -6.626 -14.870 1.00 81.25 382 GLY A O 1
ATOM 3061 N N . THR A 1 383 ? 2.451 -8.166 -14.194 1.00 80.56 383 THR A N 1
ATOM 3062 C CA . THR A 1 383 ? 2.894 -7.389 -13.015 1.00 80.56 383 THR A CA 1
ATOM 3063 C C . THR A 1 383 ? 4.103 -6.493 -13.310 1.00 80.56 383 THR A C 1
ATOM 3065 O O . THR A 1 383 ? 4.347 -5.503 -12.609 1.00 80.56 383 THR A O 1
ATOM 3068 N N . LEU A 1 384 ? 4.848 -6.799 -14.378 1.00 87.56 384 LEU A N 1
ATOM 3069 C CA . LEU A 1 384 ? 6.126 -6.154 -14.688 1.00 87.56 384 LEU A CA 1
ATOM 3070 C C . LEU A 1 384 ? 5.985 -4.717 -15.197 1.00 87.56 384 LEU A C 1
ATOM 3072 O O . LEU A 1 384 ? 6.919 -3.931 -15.039 1.00 87.56 384 LEU A O 1
ATOM 3076 N N . ALA A 1 385 ? 4.838 -4.325 -15.759 1.00 88.25 385 ALA A N 1
ATOM 3077 C CA . ALA A 1 385 ? 4.621 -2.959 -16.244 1.00 88.25 385 ALA A CA 1
ATOM 3078 C C . ALA A 1 385 ? 4.808 -1.916 -15.125 1.00 88.25 385 ALA A C 1
ATOM 3080 O O . ALA A 1 385 ? 5.504 -0.913 -15.297 1.00 88.25 385 ALA A O 1
ATOM 3081 N N . ALA A 1 386 ? 4.218 -2.168 -13.952 1.00 89.88 386 ALA A N 1
ATOM 3082 C CA . ALA A 1 386 ? 4.343 -1.289 -12.793 1.00 89.88 386 ALA A CA 1
ATOM 3083 C C . ALA A 1 386 ? 5.707 -1.426 -12.097 1.00 89.88 386 ALA A C 1
ATOM 3085 O O . ALA A 1 386 ? 6.273 -0.422 -11.659 1.00 89.88 386 ALA A O 1
ATOM 3086 N N . ASP A 1 387 ? 6.249 -2.644 -11.981 1.00 90.81 387 ASP A N 1
ATOM 3087 C CA . ASP A 1 387 ? 7.543 -2.890 -11.322 1.00 90.81 387 ASP A CA 1
ATOM 3088 C C . ASP A 1 387 ? 8.715 -2.290 -12.125 1.00 90.81 387 ASP A C 1
ATOM 3090 O O . ASP A 1 387 ? 9.579 -1.636 -11.544 1.00 90.81 387 ASP A O 1
ATOM 3094 N N . SER A 1 388 ? 8.703 -2.402 -13.457 1.00 89.69 388 SER A N 1
ATOM 3095 C CA . SER A 1 388 ? 9.712 -1.805 -14.351 1.00 89.69 388 SER A CA 1
ATOM 3096 C C . SER A 1 388 ? 9.723 -0.273 -14.309 1.00 89.69 388 SER A C 1
ATOM 3098 O O . SER A 1 388 ? 10.795 0.337 -14.254 1.00 89.69 388 SER A O 1
ATOM 3100 N N . ALA A 1 389 ? 8.549 0.360 -14.245 1.00 89.19 389 ALA A N 1
ATOM 3101 C CA . ALA A 1 389 ? 8.426 1.804 -14.055 1.00 89.19 389 ALA A CA 1
ATOM 3102 C C . ALA A 1 389 ? 9.022 2.257 -12.713 1.00 89.19 389 ALA A C 1
ATOM 3104 O O . ALA A 1 389 ? 9.776 3.231 -12.643 1.00 89.19 389 ALA A O 1
ATOM 3105 N N . GLY A 1 390 ? 8.743 1.510 -11.646 1.00 90.06 390 GLY A N 1
ATOM 3106 C CA . GLY A 1 390 ? 9.341 1.752 -10.340 1.00 90.06 390 GLY A CA 1
ATOM 3107 C C . GLY A 1 390 ? 10.856 1.493 -10.310 1.00 90.06 390 GLY A C 1
ATOM 3108 O O . GLY A 1 390 ? 11.611 2.261 -9.711 1.00 90.06 390 GLY A O 1
ATOM 3109 N N . PHE A 1 391 ? 11.345 0.476 -11.025 1.00 90.25 391 PHE A N 1
ATOM 3110 C CA . PHE A 1 391 ? 12.781 0.252 -11.224 1.00 90.25 391 PHE A CA 1
ATOM 3111 C C . PHE A 1 391 ? 13.444 1.471 -11.870 1.00 90.25 391 PHE A C 1
ATOM 3113 O O . PHE A 1 391 ? 14.494 1.911 -11.398 1.00 90.25 391 PHE A O 1
ATOM 3120 N N . TYR A 1 392 ? 12.824 2.046 -12.903 1.00 85.75 392 TYR A N 1
ATOM 3121 C CA . TYR A 1 392 ? 13.330 3.245 -13.566 1.00 85.75 392 TYR A CA 1
ATOM 3122 C C . TYR A 1 392 ? 13.388 4.441 -12.602 1.00 85.75 392 TYR A C 1
ATOM 3124 O O . TYR A 1 392 ? 14.407 5.139 -12.538 1.00 85.75 392 TYR A O 1
ATOM 3132 N N . TRP A 1 393 ? 12.349 4.611 -11.774 1.00 85.69 393 TRP A N 1
ATOM 3133 C CA . TRP A 1 393 ? 12.313 5.600 -10.692 1.00 85.69 393 TRP A CA 1
ATOM 3134 C C . TRP A 1 393 ? 13.498 5.450 -9.725 1.00 85.69 393 TRP A C 1
ATOM 3136 O O . TRP A 1 393 ? 14.230 6.415 -9.472 1.00 85.69 393 TRP A O 1
ATOM 3146 N N . GLY A 1 394 ? 13.729 4.229 -9.230 1.00 84.94 394 GLY A N 1
ATOM 3147 C CA . GLY A 1 394 ? 14.814 3.918 -8.296 1.00 84.94 394 GLY A CA 1
ATOM 3148 C C . GLY A 1 394 ? 16.214 4.044 -8.906 1.00 84.94 394 GLY A C 1
ATOM 3149 O O . GLY A 1 394 ? 17.128 4.540 -8.248 1.00 84.94 394 GLY A O 1
ATOM 3150 N N . LYS A 1 395 ? 16.390 3.645 -10.172 1.00 83.00 395 LYS A N 1
ATOM 3151 C CA . LYS A 1 395 ? 17.683 3.669 -10.877 1.00 83.00 395 LYS A CA 1
ATOM 3152 C C . LYS A 1 395 ? 18.200 5.093 -11.107 1.00 83.00 395 LYS A C 1
ATOM 3154 O O . LYS A 1 395 ? 19.396 5.330 -10.953 1.00 83.00 395 LYS A O 1
ATOM 3159 N N . ILE A 1 396 ? 17.332 6.024 -11.509 1.00 73.69 396 ILE A N 1
ATOM 3160 C CA . ILE A 1 396 ? 17.746 7.331 -12.064 1.00 73.69 396 ILE A CA 1
ATOM 3161 C C . ILE A 1 396 ? 17.780 8.456 -11.020 1.00 73.69 396 ILE A C 1
ATOM 3163 O O . ILE A 1 396 ? 18.274 9.542 -11.310 1.00 73.69 396 ILE A O 1
ATOM 3167 N N . ARG A 1 397 ? 17.324 8.212 -9.781 1.00 68.00 397 ARG A N 1
ATOM 3168 C CA . ARG A 1 397 ? 17.132 9.270 -8.767 1.00 68.00 397 ARG A CA 1
ATOM 3169 C C . ARG A 1 397 ? 16.339 10.447 -9.355 1.00 68.00 397 ARG A C 1
ATOM 3171 O O . ARG A 1 397 ? 16.786 11.591 -9.324 1.00 68.00 397 ARG A O 1
ATOM 3178 N N . TRP A 1 398 ? 15.167 10.141 -9.910 1.00 56.53 398 TRP A N 1
ATOM 3179 C CA . TRP A 1 398 ? 14.332 11.016 -10.751 1.00 56.53 398 TRP A CA 1
ATOM 3180 C C . TRP A 1 398 ? 14.173 12.477 -10.282 1.00 56.53 398 TRP A C 1
ATOM 3182 O O . TRP A 1 398 ? 14.154 13.393 -11.104 1.00 56.53 398 TRP A O 1
ATOM 3192 N N . LEU A 1 399 ? 14.135 12.724 -8.970 1.00 49.09 399 LEU A N 1
ATOM 3193 C CA . LEU A 1 399 ? 14.049 14.071 -8.389 1.00 49.09 399 LEU A CA 1
ATOM 3194 C C . LEU A 1 399 ? 15.236 14.987 -8.743 1.00 49.09 399 LEU A C 1
ATOM 3196 O O . LEU A 1 399 ? 15.055 16.196 -8.874 1.00 49.09 399 LEU A O 1
ATOM 3200 N N . ASN A 1 400 ? 16.423 14.428 -8.990 1.00 45.94 400 ASN A N 1
ATOM 3201 C CA . ASN A 1 400 ? 17.589 15.204 -9.421 1.00 45.94 400 ASN A CA 1
ATOM 3202 C C . ASN A 1 400 ? 17.528 15.623 -10.902 1.00 45.94 400 ASN A C 1
ATOM 3204 O O . ASN A 1 400 ? 18.222 16.565 -11.285 1.00 45.94 400 ASN A O 1
ATOM 3208 N N . MET A 1 401 ? 16.713 14.960 -11.734 1.00 42.06 401 MET A N 1
ATOM 3209 C CA . MET A 1 401 ? 16.517 15.339 -13.142 1.00 42.06 401 MET A CA 1
ATOM 3210 C C . MET A 1 401 ? 15.434 16.407 -13.312 1.00 42.06 401 MET A C 1
ATOM 3212 O O . MET A 1 401 ? 15.665 17.360 -14.051 1.00 42.06 401 MET A O 1
ATOM 3216 N N . LEU A 1 402 ? 14.316 16.322 -12.581 1.00 40.38 402 LEU A N 1
ATOM 3217 C CA . LEU A 1 402 ? 13.241 17.327 -12.650 1.00 40.38 402 LEU A CA 1
ATOM 3218 C C . LEU A 1 402 ? 13.715 18.733 -12.236 1.00 40.38 402 LEU A C 1
ATOM 3220 O O . LEU A 1 402 ? 13.321 19.716 -12.857 1.00 40.38 402 LEU A O 1
ATOM 3224 N N . MET A 1 403 ? 14.638 18.845 -11.270 1.00 30.86 403 MET A N 1
ATOM 3225 C CA . MET A 1 403 ? 15.242 20.141 -10.918 1.00 30.86 403 MET A CA 1
ATOM 3226 C C . MET A 1 403 ? 16.232 20.682 -11.964 1.00 30.86 403 MET A C 1
ATOM 3228 O O . MET A 1 403 ? 16.546 21.867 -11.929 1.00 30.86 403 MET A O 1
ATOM 3232 N N . ARG A 1 404 ? 16.720 19.856 -12.899 1.00 28.42 404 ARG A N 1
ATOM 3233 C CA . ARG A 1 404 ? 17.604 20.297 -13.995 1.00 28.42 404 ARG A CA 1
ATOM 3234 C C . ARG A 1 404 ? 16.863 20.628 -15.289 1.00 28.42 404 ARG A C 1
ATOM 3236 O O . ARG A 1 404 ? 17.469 21.226 -16.166 1.00 28.42 404 ARG A O 1
ATOM 3243 N N . SER A 1 405 ? 15.595 20.237 -15.421 1.00 28.05 405 SER A N 1
ATOM 3244 C CA . SER A 1 405 ? 14.765 20.540 -16.595 1.00 28.05 405 SER A CA 1
ATOM 3245 C C . SER A 1 405 ? 13.677 21.587 -16.334 1.00 28.05 405 SER A C 1
ATOM 3247 O O . SER A 1 405 ? 13.004 21.991 -17.277 1.00 28.05 405 SER A O 1
ATOM 3249 N N . MET A 1 406 ? 13.486 22.022 -15.081 1.00 28.30 406 MET A N 1
ATOM 3250 C CA . MET A 1 406 ? 12.574 23.118 -14.711 1.00 28.30 406 MET A CA 1
ATOM 3251 C C . MET A 1 406 ? 13.283 24.451 -14.396 1.00 28.30 406 MET A C 1
ATOM 3253 O O . MET A 1 406 ? 12.641 25.353 -13.861 1.00 28.30 406 MET A O 1
ATOM 3257 N N . PHE A 1 407 ? 14.559 24.605 -14.770 1.00 29.20 407 PHE A N 1
ATOM 3258 C CA . PHE A 1 407 ? 15.270 25.890 -14.778 1.00 29.20 407 PHE A CA 1
ATOM 3259 C C . PHE A 1 407 ? 16.134 26.056 -16.023 1.00 29.20 407 PHE A C 1
ATOM 3261 O O . PHE A 1 407 ? 16.867 25.095 -16.353 1.00 29.20 407 PHE A O 1
#

Foldseek 3Di:
DWDWDQDPPDGLEIDTFDDDDADPCGPCLLLCLQVCLCVPQQQASLQSSCCQVQVGRPPPVQAAGVVNQDFDWDWYGDPVGIDIDGSVDPPHDGDDLLDQDSNVQADEFDQPPFQQQPPPGPVLVVCVVVVNCVVRVQRYWYKYADQQDLVCCCSHHVCLQVADPVGDHDDPVVVVVVSVVSNVSHDCPDPPDHTIDTDGDVVSSVVSNCQLQQDDLVRLLVLQDQWDFDDPDPPDTDIDGQDACSVDPLQLSVQCSVLQSVLCVSSVCRDPVSVNVLSVQLCVLQSNSRFQFDDCLCFALLSLFFFGARNTRGALQRLVVVCSNNSHDDDPVLSVVRRVQVVVLVPDDRVPRHNPCVDVVVRPVDDPVSSVLSVLCRDSNHNNRNNSSSSVCSPPVVVVVVVVVVD

pLDDT: mean 85.95, std 11.19, range [28.05, 97.94]

Organism: NCBI:txid881260